Protein AF-0000000079761278 (afdb_homodimer)

Radius of gyration: 30.9 Å; Cα contacts (8 Å, |Δi|>4): 899; chains: 2; bounding box: 42×95×67 Å

Secondary structure (DSSP, 8-state):
-----------SSEEEEEEEESS---EEEE--SSEEEEEEEES-EEEEETTEEEE--TT-EEEE-TT--EEEEE-TTS-EEEEEEEE-HHHHHHTB-SS-BTTHHHHHHHHHT-SEEE-TTGGG-HHHHHHHHHHHHTT--STTHHHHHHHHHHHHHHHHHHHHHTT-SEEPPPS-S-HHHHHHHHHHHHTTTS---HHHHHHHHT--HHHHHHHHHHHHSS-HHHHHHHHHHHHHHHHHHTT--HHHHHHHTT-S-HHHHHHHHHHHHSS-TTTTTT--/-----------SSEEEEEEEESS---EEEE--SSEEEEEEEES-EEEEETTEEEE--TT-EEEE-TT--EEEEE-TTS-EEEEEEEE-HHHHHHTB-SS-BTTHHHHHHHHHT-SEEE-TTGGG-HHHHHHHHHHHHTT--STTHHHHHHHHHHHHHHHHHHHHHTT-SEEPPPS-S-HHHHHHHHHHHHTTTS---HHHHHHHHT--HHHHHHHHHHHHSS-HHHHHHHHHHHHHHHHHHTT--HHHHHHHTT-S-HHHHHHHHHHHHSS-GGGTTT--

Solvent-accessible surface area (backbone atoms only — not comparable to full-atom values): 30146 Å² total; per-residue (Å²): 131,91,67,66,55,75,53,84,87,73,94,50,53,59,50,80,45,81,48,76,36,60,74,62,75,74,44,66,62,26,33,31,87,34,31,35,41,36,38,33,56,42,52,49,40,40,43,32,46,72,49,36,38,40,79,58,53,71,60,25,34,36,54,42,52,50,62,44,44,31,32,46,46,59,46,54,90,37,53,38,29,36,36,41,34,43,36,29,65,64,44,48,53,71,45,47,55,96,80,35,51,68,54,45,51,61,53,49,24,58,75,68,69,23,48,36,37,36,62,64,65,48,90,80,34,68,60,47,52,40,51,51,52,46,60,53,38,76,75,46,83,54,75,44,30,71,59,49,45,52,43,40,47,52,53,37,44,47,46,49,37,44,34,51,74,68,62,58,48,42,65,52,79,57,82,60,40,58,64,67,52,42,51,48,52,50,50,47,70,77,38,45,45,46,88,72,45,66,66,54,50,20,61,74,67,72,44,56,56,67,58,48,47,52,50,38,23,72,63,59,70,37,50,63,68,57,49,51,50,50,53,22,47,52,50,24,49,55,37,32,71,72,66,41,53,54,71,58,25,40,47,58,25,41,47,90,44,66,67,61,44,44,52,52,38,21,72,71,68,73,43,45,64,80,53,54,57,74,73,102,130,90,66,67,53,76,54,86,88,72,94,50,52,58,50,80,45,81,48,76,36,61,72,62,77,75,45,66,62,26,34,28,88,35,32,35,41,36,38,33,58,43,53,48,41,38,42,32,46,73,50,35,38,39,79,58,53,69,59,27,35,35,53,41,53,51,63,45,44,30,33,45,47,60,46,54,91,37,54,39,29,35,37,40,33,42,35,29,65,64,43,48,52,72,45,47,54,96,80,33,51,69,52,44,49,60,52,49,24,59,74,68,71,23,49,37,38,37,62,63,65,48,90,77,33,68,58,47,51,40,50,52,51,47,60,53,38,76,76,46,80,55,75,43,32,70,59,48,44,52,44,40,48,52,53,38,45,46,46,49,36,44,33,51,74,67,61,60,47,42,66,52,81,57,83,56,41,56,64,66,53,42,49,50,51,51,51,48,71,76,38,46,47,46,89,73,45,65,66,53,50,21,62,74,69,73,44,56,56,66,58,48,48,50,51,39,23,72,62,59,71,36,51,62,67,56,50,53,51,50,53,22,48,52,51,24,50,54,37,34,72,71,67,40,53,55,70,58,25,40,46,58,26,40,48,91,47,67,68,61,43,45,51,52,38,23,71,73,68,74,43,45,65,79,53,55,58,73,74,100

Nearest PDB structures (foldseek):
  5uqp-assembly1_B  TM=7.822E-01  e=4.326E-05  Rhodococcus jostii RHA1
  8awp-assembly1_B  TM=8.443E-01  e=2.726E-04  Thermotoga maritima
  4e2g-assembly2_D  TM=8.591E-01  e=3.635E-04  Sphaerobacter thermophilus DSM 20745
  8hjx-assembly1_B  TM=8.667E-01  e=5.437E-04  Thermotoga maritima MSB8
  8awo-assembly1_B  TM=7.716E-01  e=4.575E-04  Thermotoga maritima

pLDDT: mean 87.22, std 13.0, range [25.47, 98.06]

InterPro domains:
  IPR003313 AraC-type arabinose-binding/dimerisation domain [PF02311] (23-119)
  IPR009057 Homedomain-like superfamily [SSF46689] (181-228)
  IPR009057 Homedomain-like superfamily [SSF46689] (232-276)
  IPR014710 RmlC-like jelly roll fold [G3DSA:2.60.120.10] (2-116)
  IPR018060 AraC-like, DNA binding HTH domain [PF12833] (201-277)
  IPR018060 AraC-like, DNA binding HTH domain [PS01124] (182-279)
  IPR018060 AraC-like, DNA binding HTH domain [SM00342] (195-277)
  IPR037923 Transcription regulator HTH-like [SSF51215] (27-162)
  IPR050204 AraC/XylS family transcriptional regulators [PTHR46796] (21-277)

Foldseek 3Di:
DPDQDADDDDPDQKDKDKDKDLDDDWDPKHFYQWKKKKFWADFFKWKAWLQFIDTDDHRKIFIDHGPIIITMDGDNVDMTIIMMMTGHPVNQVVQDDPVDGLCVLVVLCVVVVFRIKDAPPLVPDPLNVLVVVLVVLVVDPDDCSVVVNVVSVVVSSVSSVVCSVVVRIDRDDGPPGDPLLSVLSVVLLVAQLHDDDLVVSCVVSVHDSVVNQVNNCVSRVDGPVVSSLSSLLSQLLVCLCVPDDSVVSCNSRHHDDVVVSQVVNCVNPVDGSVCSNVVD/DPDQDADDDDPDQKDKDKDKDLDDDWDPKHFYQWKKKKFWADFFKWKAWLQFIDTDDHRKIFIDHGPIIITMDGDNVDMTIIMMMTGHPVNQVVQDDPVDGLCVLVVLCVVVVFRIKDAPPLVPDPLNVLVVVLVVLVVDPDDCSVVVNVVSVVVNSVSSVVCSVVVRIDRDDGPPGDPLLSVLSVVLLVAQLDDPDLVVSCVVSVHDSVVNQVVNCVSRVDGPVVSSLSSLLSQLLVCLCVPDDSVVSCNSRHHDDVVVSQVVNCVNPVDGSVCSNVVD

Organism: Clostridium scindens (strain ATCC 35704 / DSM 5676 / VPI 13733 / 19) (NCBI:txid411468)

Sequence (560 aa):
MEQYVKKGYLNSEFRLFHLTDQETREVEYHYHDFDKITIFIKGNVNYMVEGKSYELIPYDIVLVKHNDIHRLIVDNSTVYERIIVYISPNFINAYQTDSYDLSYCFQKAEEEHSNVLRIPSLERSSLFRFITQLEKSFSDDGYAAGLYRQVLFLEFMIHLNRAARKNRLEFIDTDNCNVKVLDILRYINENLGRDLSIDHLADTFYISKYYMMRLFKQETGYTMGRYISQKRLLLAKDLILSGVPSTQACFDCGFKDYSTFSRSYKALFGESPRETLTFSMEQYVKKGYLNSEFRLFHLTDQETREVEYHYHDFDKITIFIKGNVNYMVEGKSYELIPYDIVLVKHNDIHRLIVDNSTVYERIIVYISPNFINAYQTDSYDLSYCFQKAEEEHSNVLRIPSLERSSLFRFITQLEKSFSDDGYAAGLYRQVLFLEFMIHLNRAARKNRLEFIDTDNCNVKVLDILRYINENLGRDLSIDHLADTFYISKYYMMRLFKQETGYTMGRYISQKRLLLAKDLILSGVPSTQACFDCGFKDYSTFSRSYKALFGESPRETLTFS

Structure (mmCIF, N/CA/C/O backbone):
data_AF-0000000079761278-model_v1
#
loop_
_entity.id
_entity.type
_entity.pdbx_description
1 polymer 'HTH-type transcriptional activator RhaS'
#
loop_
_atom_site.group_PDB
_atom_site.id
_atom_site.type_symbol
_atom_site.label_atom_id
_atom_site.label_alt_id
_atom_site.label_comp_id
_atom_site.label_asym_id
_atom_site.label_entity_id
_atom_site.label_seq_id
_atom_site.pdbx_PDB_ins_code
_atom_site.Cartn_x
_atom_site.Cartn_y
_atom_site.Cartn_z
_atom_site.occupancy
_atom_site.B_iso_or_equiv
_atom_site.auth_seq_id
_atom_site.auth_comp_id
_atom_site.auth_asym_id
_atom_site.auth_atom_id
_atom_site.pdbx_PDB_model_num
ATOM 1 N N . MET A 1 1 ? 13.344 41.969 2.449 1 25.47 1 MET A N 1
ATOM 2 C CA . MET A 1 1 ? 11.945 41.562 2.504 1 25.47 1 MET A CA 1
ATOM 3 C C . MET A 1 1 ? 11.836 40.031 2.658 1 25.47 1 MET A C 1
ATOM 5 O O . MET A 1 1 ? 12.312 39.281 1.806 1 25.47 1 MET A O 1
ATOM 9 N N . GLU A 1 2 ? 11.891 39.469 3.824 1 30.14 2 GLU A N 1
ATOM 10 C CA . GLU A 1 2 ? 12.219 38.094 4.203 1 30.14 2 GLU A CA 1
ATOM 11 C C . GLU A 1 2 ? 11.18 37.125 3.668 1 30.14 2 GLU A C 1
ATOM 13 O O . GLU A 1 2 ? 10 37.188 4.02 1 30.14 2 GLU A O 1
ATOM 18 N N . GLN A 1 3 ? 11.211 36.75 2.418 1 34.56 3 GLN A N 1
ATOM 19 C CA . GLN A 1 3 ? 10.336 35.906 1.61 1 34.56 3 GLN A CA 1
ATOM 20 C C . GLN A 1 3 ? 10.227 34.5 2.201 1 34.56 3 GLN A C 1
ATOM 22 O O . GLN A 1 3 ? 11.219 33.938 2.666 1 34.56 3 GLN A O 1
ATOM 27 N N . TYR A 1 4 ? 9.117 34.25 2.615 1 39.19 4 TYR A N 1
ATOM 28 C CA . TYR A 1 4 ? 8.859 32.875 3.09 1 39.19 4 TYR A CA 1
ATOM 29 C C . TYR A 1 4 ? 9.25 31.859 2.035 1 39.19 4 TYR A C 1
ATOM 31 O O . TYR A 1 4 ? 8.93 32.031 0.854 1 39.19 4 TYR A O 1
ATOM 39 N N . VAL A 1 5 ? 10.359 31.25 2.311 1 42.09 5 VAL A N 1
ATOM 40 C CA . VAL A 1 5 ? 10.922 30.344 1.324 1 42.09 5 VAL A CA 1
ATOM 41 C C . VAL A 1 5 ? 10.18 29.016 1.372 1 42.09 5 VAL A C 1
ATOM 43 O O . VAL A 1 5 ? 10.023 28.422 2.443 1 42.09 5 VAL A O 1
ATOM 46 N N . LYS A 1 6 ? 9.219 28.719 0.413 1 42.84 6 LYS A N 1
ATOM 47 C CA . LYS A 1 6 ? 8.711 27.359 0.213 1 42.84 6 LYS A CA 1
ATOM 48 C C . LYS A 1 6 ? 9.836 26.328 0.295 1 42.84 6 LYS A C 1
ATOM 50 O O . LYS A 1 6 ? 10.883 26.484 -0.344 1 42.84 6 LYS A O 1
ATOM 55 N N . LYS A 1 7 ? 9.695 25.516 1.428 1 45.53 7 LYS A N 1
ATOM 56 C CA . LYS A 1 7 ? 10.68 24.438 1.532 1 45.53 7 LYS A CA 1
ATOM 57 C C . LYS A 1 7 ? 10.031 23.078 1.323 1 45.53 7 LYS A C 1
ATOM 59 O O . LYS A 1 7 ? 8.805 22.953 1.405 1 45.53 7 LYS A O 1
ATOM 64 N N . GLY A 1 8 ? 10.68 22.062 0.709 1 42.91 8 GLY A N 1
ATOM 65 C CA . GLY A 1 8 ? 10.273 20.656 0.688 1 42.91 8 GLY A CA 1
ATOM 66 C C . GLY A 1 8 ? 9.633 20.25 -0.624 1 42.91 8 GLY A C 1
ATOM 67 O O . GLY A 1 8 ? 8.469 20.547 -0.878 1 42.91 8 GLY A O 1
ATOM 68 N N . TYR A 1 9 ? 10.453 20.016 -1.655 1 38.31 9 TYR A N 1
ATOM 69 C CA . TYR A 1 9 ? 9.961 19.562 -2.953 1 38.31 9 TYR A CA 1
ATOM 70 C C . TYR A 1 9 ? 9.641 18.078 -2.938 1 38.31 9 TYR A C 1
ATOM 72 O O . TYR A 1 9 ? 10.375 17.281 -2.344 1 38.31 9 TYR A O 1
ATOM 80 N N . LEU A 1 10 ? 8.336 17.703 -3.201 1 42.38 10 LEU A N 1
ATOM 81 C CA . LEU A 1 10 ? 7.918 16.312 -3.264 1 42.38 10 LEU A CA 1
ATOM 82 C C . LEU A 1 10 ? 7.68 15.883 -4.707 1 42.38 10 LEU A C 1
ATOM 84 O O . LEU A 1 10 ? 6.793 16.406 -5.379 1 42.38 10 LEU A O 1
ATOM 88 N N . ASN A 1 11 ? 8.609 15.203 -5.293 1 38.44 11 ASN A N 1
ATOM 89 C CA . ASN A 1 11 ? 8.5 14.711 -6.66 1 38.44 11 ASN A CA 1
ATOM 90 C C . ASN A 1 11 ? 7.805 13.352 -6.711 1 38.44 11 ASN A C 1
ATOM 92 O O . ASN A 1 11 ? 7.629 12.781 -7.789 1 38.44 11 ASN A O 1
ATOM 96 N N . SER A 1 12 ? 7.488 12.828 -5.512 1 55.69 12 SER A N 1
ATOM 97 C CA . SER A 1 12 ? 6.785 11.555 -5.395 1 55.69 12 SER A CA 1
ATOM 98 C C . SER A 1 12 ? 5.504 11.703 -4.578 1 55.69 12 SER A C 1
ATOM 100 O O . SER A 1 12 ? 5.172 12.805 -4.129 1 55.69 12 SER A O 1
ATOM 102 N N . GLU A 1 13 ? 4.715 10.797 -4.543 1 66.56 13 GLU A N 1
ATOM 103 C CA . GLU A 1 13 ? 3.465 10.875 -3.791 1 66.56 13 GLU A CA 1
ATOM 104 C C . GLU A 1 13 ? 3.732 11.023 -2.297 1 66.56 13 GLU A C 1
ATOM 106 O O . GLU A 1 13 ? 2.951 11.656 -1.58 1 66.56 13 GLU A O 1
ATOM 111 N N . PHE A 1 14 ? 4.84 10.445 -1.851 1 73.75 14 PHE A N 1
ATOM 112 C CA . PHE A 1 14 ? 5.223 10.672 -0.463 1 73.75 14 PHE A CA 1
ATOM 113 C C . PHE A 1 14 ? 6.715 10.422 -0.267 1 73.75 14 PHE A C 1
ATOM 115 O O . PHE A 1 14 ? 7.34 9.711 -1.056 1 73.75 14 PHE A O 1
ATOM 122 N N . ARG A 1 15 ? 7.316 11.211 0.63 1 83 15 ARG A N 1
ATOM 123 C CA . ARG A 1 15 ? 8.703 11.016 1.025 1 83 15 ARG A CA 1
ATOM 124 C C . ARG A 1 15 ? 8.828 10.82 2.533 1 83 15 ARG A C 1
ATOM 126 O O . ARG A 1 15 ? 8.133 11.484 3.309 1 83 15 ARG A O 1
ATOM 133 N N . LEU A 1 16 ? 9.594 9.844 2.883 1 88.44 16 LEU A N 1
ATOM 134 C CA . LEU A 1 16 ? 9.812 9.492 4.281 1 88.44 16 LEU A CA 1
ATOM 135 C C . LEU A 1 16 ? 11.281 9.648 4.656 1 88.44 16 LEU A C 1
ATOM 137 O O . LEU A 1 16 ? 12.164 9.188 3.926 1 88.44 16 LEU A O 1
ATOM 141 N N . PHE A 1 17 ? 11.5 10.328 5.824 1 90.5 17 PHE A N 1
ATOM 142 C CA . PHE A 1 17 ? 12.867 10.555 6.281 1 90.5 17 PHE A CA 1
ATOM 143 C C . PHE A 1 17 ? 13 10.227 7.762 1 90.5 17 PHE A C 1
ATOM 145 O O . PHE A 1 17 ? 12.07 10.438 8.539 1 90.5 17 PHE A O 1
ATOM 152 N N . HIS A 1 18 ? 14.062 9.617 8.086 1 94.31 18 HIS A N 1
ATOM 153 C CA . HIS A 1 18 ? 14.531 9.562 9.461 1 94.31 18 HIS A CA 1
ATOM 154 C C . HIS A 1 18 ? 15.797 10.398 9.648 1 94.31 18 HIS A C 1
ATOM 156 O O . HIS A 1 18 ? 16.859 10.062 9.109 1 94.31 18 HIS A O 1
ATOM 162 N N . LEU A 1 19 ? 15.727 11.516 10.414 1 93.19 19 LEU A N 1
ATOM 163 C CA . LEU A 1 19 ? 16.797 12.492 10.5 1 93.19 19 LEU A CA 1
ATOM 164 C C . LEU A 1 19 ? 17.328 12.602 11.93 1 93.19 19 LEU A C 1
ATOM 166 O O . LEU A 1 19 ? 16.547 12.539 12.883 1 93.19 19 LEU A O 1
ATOM 170 N N . THR A 1 20 ? 18.547 12.664 12.023 1 93.12 20 THR A N 1
ATOM 171 C CA . THR A 1 20 ? 19.25 12.961 13.266 1 93.12 20 THR A CA 1
ATOM 172 C C . THR A 1 20 ? 20.203 14.133 13.086 1 93.12 20 THR A C 1
ATOM 174 O O . THR A 1 20 ? 21.156 14.055 12.305 1 93.12 20 THR A O 1
ATOM 177 N N . ASP A 1 21 ? 19.922 15.242 13.805 1 90.56 21 ASP A N 1
ATOM 178 C CA . ASP A 1 21 ? 20.734 16.438 13.633 1 90.56 21 ASP A CA 1
ATOM 179 C C . ASP A 1 21 ? 21.375 16.875 14.953 1 90.56 21 ASP A C 1
ATOM 181 O O . ASP A 1 21 ? 20.688 17 15.969 1 90.56 21 ASP A O 1
ATOM 185 N N . GLN A 1 22 ? 22.625 17.016 14.891 1 85 22 GLN A N 1
ATOM 186 C CA . GLN A 1 22 ? 23.312 17.531 16.062 1 85 22 GLN A CA 1
ATOM 187 C C . GLN A 1 22 ? 23.188 19.062 16.156 1 85 22 GLN A C 1
ATOM 189 O O . GLN A 1 22 ? 23.094 19.609 17.266 1 85 22 GLN A O 1
ATOM 194 N N . GLU A 1 23 ? 23.234 19.688 15.047 1 82.38 23 GLU A N 1
ATOM 195 C CA . GLU A 1 23 ? 23.062 21.125 14.984 1 82.38 23 GLU A CA 1
ATOM 196 C C . GLU A 1 23 ? 21.969 21.516 13.992 1 82.38 23 GLU A C 1
ATOM 198 O O . GLU A 1 23 ? 22.094 21.25 12.797 1 82.38 23 GLU A O 1
ATOM 203 N N . THR A 1 24 ? 20.938 21.891 14.555 1 77.12 24 THR A N 1
ATOM 204 C CA . THR A 1 24 ? 19.844 22.359 13.719 1 77.12 24 THR A CA 1
ATOM 205 C C . THR A 1 24 ? 19.781 23.891 13.703 1 77.12 24 THR A C 1
ATOM 207 O O . THR A 1 24 ? 19.75 24.516 14.766 1 77.12 24 THR A O 1
ATOM 210 N N . ARG A 1 25 ? 20.062 24.359 12.508 1 71.19 25 ARG A N 1
ATOM 211 C CA . ARG A 1 25 ? 19.875 25.812 12.391 1 71.19 25 ARG A CA 1
ATOM 212 C C . ARG A 1 25 ? 18.422 26.188 12.594 1 71.19 25 ARG A C 1
ATOM 214 O O . ARG A 1 25 ? 17.516 25.422 12.242 1 71.19 25 ARG A O 1
ATOM 221 N N . GLU A 1 26 ? 18.172 27.172 13.273 1 66.06 26 GLU A N 1
ATOM 222 C CA . GLU A 1 26 ? 16.812 27.672 13.445 1 66.06 26 GLU A CA 1
ATOM 223 C C . GLU A 1 26 ? 16.109 27.797 12.102 1 66.06 26 GLU A C 1
ATOM 225 O O . GLU A 1 26 ? 16.656 28.344 11.141 1 66.06 26 GLU A O 1
ATOM 230 N N . VAL A 1 27 ? 14.992 27.062 12.031 1 69.69 27 VAL A N 1
ATOM 231 C CA . VAL A 1 27 ? 14.203 27.141 10.812 1 69.69 27 VAL A CA 1
ATOM 232 C C . VAL A 1 27 ? 13.18 28.281 10.922 1 69.69 27 VAL A C 1
ATOM 234 O O . VAL A 1 27 ? 12.305 28.25 11.797 1 69.69 27 VAL A O 1
ATOM 237 N N . GLU A 1 28 ? 13.375 29.312 10.141 1 73.75 28 GLU A N 1
ATOM 238 C CA . GLU A 1 28 ? 12.453 30.438 10.133 1 73.75 28 GLU A CA 1
ATOM 239 C C . GLU A 1 28 ? 11.055 30.016 9.68 1 73.75 28 GLU A C 1
ATOM 241 O O . GLU A 1 28 ? 10.891 28.922 9.133 1 73.75 28 GLU A O 1
ATOM 246 N N . TYR A 1 29 ? 10.125 30.812 10.016 1 77.06 29 TYR A N 1
ATOM 247 C CA . TYR A 1 29 ? 8.75 30.547 9.602 1 77.06 29 TYR A CA 1
ATOM 248 C C . TYR A 1 29 ? 8.68 30.25 8.109 1 77.06 29 TYR A C 1
ATOM 250 O O . TYR A 1 29 ? 9.305 30.938 7.297 1 77.06 29 TYR A O 1
ATOM 258 N N . HIS A 1 30 ? 8.07 29.172 7.848 1 77.06 30 HIS A N 1
ATOM 259 C CA . HIS A 1 30 ? 7.898 28.781 6.453 1 77.06 30 HIS A CA 1
ATOM 260 C C . HIS A 1 30 ? 6.625 27.969 6.258 1 77.06 30 HIS A C 1
ATOM 262 O O . HIS A 1 30 ? 5.941 27.625 7.23 1 77.06 30 HIS A O 1
ATOM 268 N N . TYR A 1 31 ? 6.223 27.828 5.027 1 76.69 31 TYR A N 1
ATOM 269 C CA . TYR A 1 31 ? 5.086 26.984 4.676 1 76.69 31 TYR A CA 1
ATOM 270 C C . TYR A 1 31 ? 5.406 26.125 3.469 1 76.69 31 TYR A C 1
ATOM 272 O O . TYR A 1 31 ? 6.438 26.312 2.814 1 76.69 31 TYR A O 1
ATOM 280 N N . HIS A 1 32 ? 4.656 25.047 3.326 1 77.25 32 HIS A N 1
ATOM 281 C CA . HIS A 1 32 ? 4.754 24.203 2.146 1 77.25 32 HIS A CA 1
ATOM 282 C C . HIS A 1 32 ? 3.371 23.828 1.621 1 77.25 32 HIS A C 1
ATOM 284 O O . HIS A 1 32 ? 2.369 24.016 2.314 1 77.25 32 HIS A O 1
ATOM 290 N N . ASP A 1 33 ? 3.352 23.281 0.339 1 73.62 33 ASP A N 1
ATOM 291 C CA . ASP A 1 33 ? 2.086 23 -0.332 1 73.62 33 ASP A CA 1
ATOM 292 C C . ASP A 1 33 ? 1.681 21.531 -0.154 1 73.62 33 ASP A C 1
ATOM 294 O O . ASP A 1 33 ? 0.797 21.047 -0.856 1 73.62 33 ASP A O 1
ATOM 298 N N . PHE A 1 34 ? 2.35 20.906 0.7 1 81.19 34 PHE A N 1
ATOM 299 C CA . PHE A 1 34 ? 2.02 19.516 1.026 1 81.19 34 PHE A CA 1
ATOM 300 C C . PHE A 1 34 ? 1.768 19.359 2.521 1 81.19 34 PHE A C 1
ATOM 302 O O . PHE A 1 34 ? 2.158 20.219 3.316 1 81.19 34 PHE A O 1
ATOM 309 N N . ASP A 1 35 ? 1.097 18.359 2.834 1 88.38 35 ASP A N 1
ATOM 310 C CA . ASP A 1 35 ? 0.94 18.031 4.246 1 88.38 35 ASP A CA 1
ATOM 311 C C . ASP A 1 35 ? 2.197 17.359 4.801 1 88.38 35 ASP A C 1
ATOM 313 O O . ASP A 1 35 ? 2.939 16.719 4.059 1 88.38 35 ASP A O 1
ATOM 317 N N . LYS A 1 36 ? 2.398 17.609 6.016 1 93.31 36 LYS A N 1
ATOM 318 C CA . LYS A 1 36 ? 3.602 17.078 6.652 1 93.31 36 LYS A CA 1
ATOM 319 C C . LYS A 1 36 ? 3.277 16.453 8.008 1 93.31 36 LYS A C 1
ATOM 321 O O . LYS A 1 36 ? 2.494 17.016 8.781 1 93.31 36 LYS A O 1
ATOM 326 N N . ILE A 1 37 ? 3.777 15.281 8.258 1 96.31 37 ILE A N 1
ATOM 327 C CA . ILE A 1 37 ? 3.693 14.641 9.562 1 96.31 37 ILE A CA 1
ATOM 328 C C . ILE A 1 37 ? 5.094 14.484 10.148 1 96.31 37 ILE A C 1
ATOM 330 O O . ILE A 1 37 ? 6.008 14 9.477 1 96.31 37 ILE A O 1
ATOM 334 N N . THR A 1 38 ? 5.289 14.961 11.352 1 97.06 38 THR A N 1
ATOM 335 C CA . THR A 1 38 ? 6.543 14.766 12.078 1 97.06 38 THR A CA 1
ATOM 336 C C . THR A 1 38 ? 6.324 13.906 13.32 1 97.06 38 THR A C 1
ATOM 338 O O . THR A 1 38 ? 5.484 14.227 14.164 1 97.06 38 THR A O 1
ATOM 341 N N . ILE A 1 39 ? 6.969 12.812 13.383 1 97.88 39 ILE A N 1
ATOM 342 C CA . ILE A 1 39 ? 7.016 12 14.602 1 97.88 39 ILE A CA 1
ATOM 343 C C . ILE A 1 39 ? 8.281 12.328 15.391 1 97.88 39 ILE A C 1
ATOM 345 O O . ILE A 1 39 ? 9.391 12.008 14.953 1 97.88 39 ILE A O 1
ATOM 349 N N . PHE A 1 40 ? 8.07 12.906 16.516 1 97.81 40 PHE A N 1
ATOM 350 C CA . PHE A 1 40 ? 9.18 13.359 17.344 1 97.81 40 PHE A CA 1
ATOM 351 C C . PHE A 1 40 ? 9.766 12.211 18.141 1 97.81 40 PHE A C 1
ATOM 353 O O . PHE A 1 40 ? 9.039 11.492 18.828 1 97.81 40 PHE A O 1
ATOM 360 N N . ILE A 1 41 ? 11.07 11.992 18.078 1 96.88 41 ILE A N 1
ATOM 361 C CA . ILE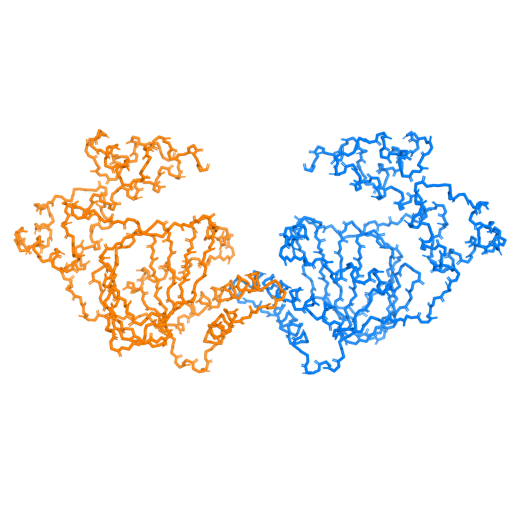 A 1 41 ? 11.695 10.844 18.719 1 96.88 41 ILE A CA 1
ATOM 362 C C . ILE A 1 41 ? 12.531 11.297 19.922 1 96.88 41 ILE A C 1
ATOM 364 O O . ILE A 1 41 ? 12.398 10.75 21.016 1 96.88 41 ILE A O 1
ATOM 368 N N . LYS A 1 42 ? 13.383 12.297 19.656 1 96.38 42 LYS A N 1
ATOM 369 C CA . LYS A 1 42 ? 14.297 12.758 20.688 1 96.38 42 LYS A CA 1
ATOM 370 C C . LYS A 1 42 ? 14.688 14.219 20.469 1 96.38 42 LYS A C 1
ATOM 372 O O . LYS A 1 42 ? 14.773 14.672 19.328 1 96.38 42 LYS A O 1
ATOM 377 N N . GLY A 1 43 ? 14.969 14.914 21.625 1 95.69 43 GLY A N 1
ATOM 378 C CA . GLY A 1 43 ? 15.445 16.281 21.562 1 95.69 43 GLY A CA 1
ATOM 379 C C . GLY A 1 43 ? 14.641 17.234 22.422 1 95.69 43 GLY A C 1
ATOM 380 O O . GLY A 1 43 ? 13.797 16.812 23.219 1 95.69 43 GLY A O 1
ATOM 381 N N . ASN A 1 44 ? 15.07 18.5 22.391 1 95 44 ASN A N 1
ATOM 382 C CA . ASN A 1 44 ? 14.344 19.609 23 1 95 44 ASN A CA 1
ATOM 383 C C . ASN A 1 44 ? 13.867 20.609 21.938 1 95 44 ASN A C 1
ATOM 385 O O . ASN A 1 44 ? 14.641 21.453 21.484 1 95 44 ASN A O 1
ATOM 389 N N . VAL A 1 45 ? 12.586 20.484 21.641 1 94.19 45 VAL A N 1
ATOM 390 C CA . VAL A 1 45 ? 12.078 21.234 20.5 1 94.19 45 VAL A CA 1
ATOM 391 C C . VAL A 1 45 ? 10.781 21.953 20.875 1 94.19 45 VAL A C 1
ATOM 393 O O . VAL A 1 45 ? 9.906 21.359 21.516 1 94.19 45 VAL A O 1
ATOM 396 N N . ASN A 1 46 ? 10.758 23.203 20.562 1 92.56 46 ASN A N 1
ATOM 397 C CA . ASN A 1 46 ? 9.516 23.969 20.562 1 92.56 46 ASN A CA 1
ATOM 398 C C . ASN A 1 46 ? 8.984 24.172 19.141 1 92.56 46 ASN A C 1
ATOM 400 O O . ASN A 1 46 ? 9.672 24.734 18.297 1 92.56 46 ASN A O 1
ATOM 404 N N . TYR A 1 47 ? 7.812 23.656 18.891 1 92.56 47 TYR A N 1
ATOM 405 C CA . TYR A 1 47 ? 7.211 23.703 17.562 1 92.56 47 TYR A CA 1
ATOM 406 C C . TYR A 1 47 ? 6.105 24.75 17.5 1 92.56 47 TYR A C 1
ATOM 408 O O . TYR A 1 47 ? 5.137 24.672 18.266 1 92.56 47 TYR A O 1
ATOM 416 N N . MET A 1 48 ? 6.277 25.688 16.625 1 88.88 48 MET A N 1
ATOM 417 C CA . MET A 1 48 ? 5.285 26.75 16.484 1 88.88 48 MET A CA 1
ATOM 418 C C . MET A 1 48 ? 4.516 26.625 15.18 1 88.88 48 MET A C 1
ATOM 420 O O . MET A 1 48 ? 5.109 26.578 14.102 1 88.88 48 MET A O 1
ATOM 424 N N . VAL A 1 49 ? 3.234 26.5 15.305 1 89.75 49 VAL A N 1
ATOM 425 C CA . VAL A 1 49 ? 2.377 26.375 14.133 1 89.75 49 VAL A CA 1
ATOM 426 C C . VAL A 1 49 ? 1.173 27.312 14.266 1 89.75 49 VAL A C 1
ATOM 428 O O . VAL A 1 49 ? 0.386 27.188 15.203 1 89.75 49 VAL A O 1
ATOM 431 N N . GLU A 1 50 ? 1.03 28.188 13.352 1 83.69 50 GLU A N 1
ATOM 432 C CA . GLU A 1 50 ? -0.123 29.078 13.266 1 83.69 50 GLU A CA 1
ATOM 433 C C . GLU A 1 50 ? -0.399 29.75 14.602 1 83.69 50 GLU A C 1
ATOM 435 O O . GLU A 1 50 ? -1.521 29.688 15.117 1 83.69 50 GLU A O 1
ATOM 440 N N . GLY A 1 51 ? 0.649 30.25 15.211 1 81.44 51 GLY A N 1
ATOM 441 C CA . GLY A 1 51 ? 0.513 31.078 16.391 1 81.44 51 GLY A CA 1
ATOM 442 C C . GLY A 1 51 ? 0.547 30.281 17.688 1 81.44 51 GLY A C 1
ATOM 443 O O . GLY A 1 51 ? 0.618 30.859 18.781 1 81.44 51 GLY A O 1
ATOM 444 N N . LYS A 1 52 ? 0.526 28.969 17.578 1 88.31 52 LYS A N 1
ATOM 445 C CA . LYS A 1 52 ? 0.595 28.109 18.766 1 88.31 52 LYS A CA 1
ATOM 446 C C . LYS A 1 52 ? 1.99 27.531 18.938 1 88.31 52 LYS A C 1
ATOM 448 O O . LYS A 1 52 ? 2.656 27.188 17.953 1 88.31 52 LYS A O 1
ATOM 453 N N . SER A 1 53 ? 2.375 27.453 20.172 1 89.5 53 SER A N 1
ATOM 454 C CA . SER A 1 53 ? 3.693 26.906 20.484 1 89.5 53 SER A CA 1
ATOM 455 C C . SER A 1 53 ? 3.586 25.625 21.312 1 89.5 53 SER A C 1
ATOM 457 O O . SER A 1 53 ? 2.922 25.609 22.344 1 89.5 53 SER A O 1
ATOM 459 N N . TYR A 1 54 ? 4.242 24.562 20.906 1 93.38 54 TYR A N 1
ATOM 460 C CA . TYR A 1 54 ? 4.18 23.266 21.562 1 93.38 54 TYR A CA 1
ATOM 461 C C . TYR A 1 54 ? 5.562 22.812 22.016 1 93.38 54 TYR A C 1
ATOM 463 O O . TYR A 1 54 ? 6.496 22.75 21.219 1 93.38 54 TYR A O 1
ATOM 471 N N . GLU A 1 55 ? 5.664 22.594 23.297 1 94 55 GLU A N 1
ATOM 472 C CA . GLU A 1 55 ? 6.84 21.859 23.75 1 94 55 GLU A CA 1
ATOM 473 C C . GLU A 1 55 ? 6.684 20.359 23.516 1 94 55 GLU A C 1
ATOM 475 O O . GLU A 1 55 ? 5.887 19.703 24.203 1 94 55 GLU A O 1
ATOM 480 N N . LEU A 1 56 ? 7.488 19.812 22.688 1 95.56 56 LEU A N 1
ATOM 481 C CA . LEU A 1 56 ? 7.301 18.422 22.281 1 95.56 56 LEU A CA 1
ATOM 482 C C . LEU A 1 56 ? 7.938 17.469 23.281 1 95.56 56 LEU A C 1
ATOM 484 O O . LEU A 1 56 ? 8.953 17.781 23.891 1 95.56 56 LEU A O 1
ATOM 488 N N . ILE A 1 57 ? 7.309 16.344 23.453 1 95.56 57 ILE A N 1
ATOM 489 C CA . ILE A 1 57 ? 7.906 15.211 24.141 1 95.56 57 ILE A CA 1
ATOM 490 C C . ILE A 1 57 ? 8.016 14.016 23.188 1 95.56 57 ILE A C 1
ATOM 492 O O . ILE A 1 57 ? 7.352 13.977 22.156 1 95.56 57 ILE A O 1
ATOM 496 N N . PRO A 1 58 ? 8.859 13.016 23.531 1 96.19 58 PRO A N 1
ATOM 497 C CA . PRO A 1 58 ? 9.102 11.906 22.609 1 96.19 58 PRO A CA 1
ATOM 498 C C . PRO A 1 58 ? 7.816 11.195 22.188 1 96.19 58 PRO A C 1
ATOM 500 O O . PRO A 1 58 ? 6.984 10.859 23.031 1 96.19 58 PRO A O 1
ATOM 503 N N . TYR A 1 59 ? 7.641 11.031 20.828 1 96.69 59 TYR A N 1
ATOM 504 C CA . TYR A 1 59 ? 6.602 10.281 20.125 1 96.69 59 TYR A CA 1
ATOM 505 C C . TYR A 1 59 ? 5.328 11.109 19.984 1 96.69 59 TYR A C 1
ATOM 507 O O . TYR A 1 59 ? 4.27 10.578 19.641 1 96.69 59 TYR A O 1
ATOM 515 N N . ASP A 1 60 ? 5.488 12.438 20.297 1 97 60 ASP A N 1
ATOM 516 C CA . ASP A 1 60 ? 4.453 13.352 19.828 1 97 60 ASP A CA 1
ATOM 517 C C . ASP A 1 60 ? 4.355 13.32 18.297 1 97 60 ASP A C 1
ATOM 519 O O . ASP A 1 60 ? 5.371 13.234 17.609 1 97 60 ASP A O 1
ATOM 523 N N . ILE A 1 61 ? 3.162 13.398 17.797 1 98.06 61 ILE A N 1
ATOM 524 C CA . ILE A 1 61 ? 2.918 13.445 16.359 1 98.06 61 ILE A CA 1
ATOM 525 C C . ILE A 1 61 ? 2.463 14.852 15.961 1 98.06 61 ILE A C 1
ATOM 527 O O . ILE A 1 61 ? 1.428 15.328 16.438 1 98.06 61 ILE A O 1
ATOM 531 N N . VAL A 1 62 ? 3.221 15.547 15.133 1 97.69 62 VAL A N 1
ATOM 532 C CA . VAL A 1 62 ? 2.902 16.906 14.695 1 97.69 62 VAL A CA 1
ATOM 533 C C . VAL A 1 62 ? 2.299 16.875 13.297 1 97.69 62 VAL A C 1
ATOM 535 O O . VAL A 1 62 ? 2.906 16.344 12.359 1 97.69 62 VAL A O 1
ATOM 538 N N . LEU A 1 63 ? 1.166 17.375 13.148 1 97.25 63 LEU A N 1
ATOM 539 C CA . LEU A 1 63 ? 0.476 17.469 11.867 1 97.25 63 LEU A CA 1
ATOM 540 C C . LEU A 1 63 ? 0.506 18.906 11.344 1 97.25 63 LEU A C 1
ATOM 542 O O . LEU A 1 63 ? -0.056 19.812 11.961 1 97.25 63 LEU A O 1
ATOM 546 N N . VAL A 1 64 ? 1.137 19.109 10.219 1 93.5 64 VAL A N 1
ATOM 547 C CA . VAL A 1 64 ? 1.178 20.422 9.578 1 93.5 64 VAL A CA 1
ATOM 548 C C . VAL A 1 64 ? 0.477 20.359 8.219 1 93.5 64 VAL A C 1
ATOM 550 O O . VAL A 1 64 ? 0.928 19.656 7.316 1 93.5 64 VAL A O 1
ATOM 553 N N . LYS A 1 65 ? -0.601 21 8.078 1 88.62 65 LYS A N 1
ATOM 554 C CA . LYS A 1 65 ? -1.344 21.047 6.824 1 88.62 65 LYS A CA 1
ATOM 555 C C . LYS A 1 65 ? -0.651 21.938 5.805 1 88.62 65 LYS A C 1
ATOM 557 O O . LYS A 1 65 ? 0.116 22.828 6.176 1 88.62 65 LYS A O 1
ATOM 562 N N . HIS A 1 66 ? -0.925 21.578 4.598 1 81.81 66 HIS A N 1
ATOM 563 C CA . HIS A 1 66 ? -0.412 22.453 3.547 1 81.81 66 HIS A CA 1
ATOM 564 C C . HIS A 1 66 ? -0.792 23.906 3.807 1 81.81 66 HIS A C 1
ATOM 566 O O . HIS A 1 66 ? -1.905 24.188 4.25 1 81.81 66 HIS A O 1
ATOM 572 N N . ASN A 1 67 ? 0.179 24.734 3.752 1 75.38 67 ASN A N 1
ATOM 573 C CA . ASN A 1 67 ? 0.049 26.188 3.818 1 75.38 67 ASN A CA 1
ATOM 574 C C . ASN A 1 67 ? 0.029 26.672 5.262 1 75.38 67 ASN A C 1
ATOM 576 O O . ASN A 1 67 ? -0.05 27.891 5.508 1 75.38 67 ASN A O 1
ATOM 580 N N . ASP A 1 68 ? 0.086 25.766 6.18 1 83.25 68 ASP A N 1
ATOM 581 C CA . ASP A 1 68 ? 0.257 26.203 7.562 1 83.25 68 ASP A CA 1
ATOM 582 C C . ASP A 1 68 ? 1.642 26.812 7.777 1 83.25 68 ASP A C 1
ATOM 584 O O . ASP A 1 68 ? 2.652 26.219 7.391 1 83.25 68 ASP A O 1
ATOM 588 N N . ILE A 1 69 ? 1.629 27.938 8.312 1 78.5 69 ILE A N 1
ATOM 589 C CA . ILE A 1 69 ? 2.895 28.594 8.648 1 78.5 69 ILE A CA 1
ATOM 590 C C . ILE A 1 69 ? 3.447 28 9.945 1 78.5 69 ILE A C 1
ATOM 592 O O . ILE A 1 69 ? 2.713 27.844 10.922 1 78.5 69 ILE A O 1
ATOM 596 N N . HIS A 1 70 ? 4.754 27.609 9.945 1 86.38 70 HIS A N 1
ATOM 597 C CA . HIS A 1 70 ? 5.305 26.969 11.133 1 86.38 70 HIS A CA 1
ATOM 598 C C . HIS A 1 70 ? 6.809 27.188 11.234 1 86.38 70 HIS A C 1
ATOM 600 O O . HIS A 1 70 ? 7.445 27.609 10.266 1 86.38 70 HIS A O 1
ATOM 606 N N . ARG A 1 71 ? 7.27 27.062 12.391 1 84.75 71 ARG A N 1
ATOM 607 C CA . ARG A 1 71 ? 8.688 27.188 12.703 1 84.75 71 ARG A CA 1
ATOM 608 C C . ARG A 1 71 ? 9.086 26.25 13.844 1 84.75 71 ARG A C 1
ATOM 610 O O . ARG A 1 71 ? 8.227 25.812 14.617 1 84.75 71 ARG A O 1
ATOM 617 N N . LEU A 1 72 ? 10.367 25.938 13.781 1 88.62 72 LEU A N 1
ATOM 618 C CA . LEU A 1 72 ? 10.906 25.094 14.852 1 88.62 72 LEU A CA 1
ATOM 619 C C . LEU A 1 72 ? 12.031 25.812 15.586 1 88.62 72 LEU A C 1
ATOM 621 O O . LEU A 1 72 ? 12.859 26.484 14.961 1 88.62 72 LEU A O 1
ATOM 625 N N . ILE A 1 73 ? 12.031 25.781 16.859 1 88.06 73 ILE A N 1
ATOM 626 C CA . ILE A 1 73 ? 13.148 26.188 17.703 1 88.06 73 ILE A CA 1
ATOM 627 C C . ILE A 1 73 ? 13.758 24.969 18.375 1 88.06 73 ILE A C 1
ATOM 629 O O . ILE A 1 73 ? 13.086 24.281 19.141 1 88.06 73 ILE A O 1
ATOM 633 N N . VAL A 1 74 ? 14.977 24.703 18.094 1 92.06 74 VAL A N 1
ATOM 634 C CA . VAL A 1 74 ? 15.641 23.516 18.594 1 92.06 74 VAL A CA 1
ATOM 635 C C . VAL A 1 74 ? 16.766 23.891 19.562 1 92.06 74 VAL A C 1
ATOM 637 O O . VAL A 1 74 ? 17.562 24.797 19.266 1 92.06 74 VAL A O 1
ATOM 640 N N . ASP A 1 75 ? 16.75 23.359 20.688 1 91.75 75 ASP A N 1
ATOM 641 C CA . ASP A 1 75 ? 17.891 23.438 21.578 1 91.75 75 ASP A CA 1
ATOM 642 C C . ASP A 1 75 ? 18.984 22.469 21.172 1 91.75 75 ASP A C 1
ATOM 644 O O . ASP A 1 75 ? 18.859 21.25 21.375 1 91.75 75 ASP A O 1
ATOM 648 N N . ASN A 1 76 ? 20.094 22.922 20.766 1 90.25 76 ASN A N 1
ATOM 649 C CA . ASN A 1 76 ? 21.141 22.094 20.141 1 90.25 76 ASN A CA 1
ATOM 650 C C . ASN A 1 76 ? 22.016 21.406 21.188 1 90.25 76 ASN A C 1
ATOM 652 O O . ASN A 1 76 ? 22.938 20.688 20.844 1 90.25 76 ASN A O 1
ATOM 656 N N . SER A 1 77 ? 21.688 21.625 22.391 1 91.38 77 SER A N 1
ATOM 657 C CA . SER A 1 77 ? 22.422 20.906 23.438 1 91.38 77 SER A CA 1
ATOM 658 C C . SER A 1 77 ? 22.125 19.406 23.391 1 91.38 77 SER A C 1
ATOM 660 O O . SER A 1 77 ? 22.859 18.609 23.969 1 91.38 77 SER A O 1
ATOM 662 N N . THR A 1 78 ? 21.031 19.047 22.75 1 91.94 78 THR A N 1
ATOM 663 C CA . THR A 1 78 ? 20.672 17.641 22.578 1 91.94 78 THR A CA 1
ATOM 664 C C . THR A 1 78 ? 20.438 17.328 21.109 1 91.94 78 THR A C 1
ATOM 666 O O . THR A 1 78 ? 20.078 18.203 20.328 1 91.94 78 THR A O 1
ATOM 669 N N . VAL A 1 79 ? 20.609 16.094 20.844 1 94.5 79 VAL A N 1
ATOM 670 C CA . VAL A 1 79 ? 20.406 15.625 19.469 1 94.5 79 VAL A CA 1
ATOM 671 C C . VAL A 1 79 ? 18.906 15.672 19.141 1 94.5 79 VAL A C 1
ATOM 673 O O . VAL A 1 79 ? 18.062 15.297 19.953 1 94.5 79 VAL A O 1
ATOM 676 N N . TYR A 1 80 ? 18.594 16.188 17.984 1 95.25 80 TYR A N 1
ATOM 677 C CA . TYR A 1 80 ? 17.219 16.234 17.484 1 95.25 80 TYR A CA 1
ATOM 678 C C . TYR A 1 80 ? 16.953 15.102 16.5 1 95.25 80 TYR A C 1
ATOM 680 O O . TYR A 1 80 ? 17.547 15.062 15.422 1 95.25 80 TYR A O 1
ATOM 688 N N . GLU A 1 81 ? 16.094 14.148 16.906 1 96.19 81 GLU A N 1
ATOM 689 C CA . GLU A 1 81 ? 15.766 12.977 16.094 1 96.19 81 GLU A CA 1
ATOM 690 C C . GLU A 1 81 ? 14.273 12.914 15.781 1 96.19 81 GLU A C 1
ATOM 692 O O . GLU A 1 81 ? 13.445 13.148 16.672 1 96.19 81 GLU A O 1
ATOM 697 N N . ARG A 1 82 ? 13.945 12.719 14.555 1 96.81 82 ARG A N 1
ATOM 698 C CA . ARG A 1 82 ? 12.547 12.695 14.148 1 96.81 82 ARG A CA 1
ATOM 699 C C . ARG A 1 82 ? 12.367 11.891 12.867 1 96.81 82 ARG A C 1
ATOM 701 O O . ARG A 1 82 ? 13.328 11.664 12.133 1 96.81 82 ARG A O 1
ATOM 708 N N . ILE A 1 83 ? 11.203 11.414 12.641 1 96.44 83 ILE A N 1
ATOM 709 C CA . ILE A 1 83 ? 10.742 10.906 11.352 1 96.44 83 ILE A CA 1
ATOM 710 C C . ILE A 1 83 ? 9.828 11.938 10.688 1 96.44 83 ILE A C 1
ATOM 712 O O . ILE A 1 83 ? 8.922 12.477 11.328 1 96.44 83 ILE A O 1
ATOM 716 N N . ILE A 1 84 ? 10.047 12.305 9.469 1 94.88 84 ILE A N 1
ATOM 717 C CA . ILE A 1 84 ? 9.242 13.273 8.727 1 94.88 84 ILE A CA 1
ATOM 718 C C . ILE A 1 84 ? 8.633 12.609 7.496 1 94.88 84 ILE A C 1
ATOM 720 O O . ILE A 1 84 ? 9.305 11.844 6.801 1 94.88 84 ILE A O 1
ATOM 724 N N . VAL A 1 85 ? 7.441 12.93 7.285 1 93.12 85 VAL A N 1
ATOM 725 C CA . VAL A 1 85 ? 6.754 12.445 6.09 1 93.12 85 VAL A CA 1
ATOM 726 C C . VAL A 1 85 ? 6.137 13.625 5.34 1 93.12 85 VAL A C 1
ATOM 728 O O . VAL A 1 85 ? 5.34 14.375 5.898 1 93.12 85 VAL A O 1
ATOM 731 N N . TYR A 1 86 ? 6.504 13.742 4.121 1 89.5 86 TYR A N 1
ATOM 732 C CA . TYR A 1 86 ? 5.844 14.672 3.211 1 89.5 86 TYR A CA 1
ATOM 733 C C . TYR A 1 86 ? 4.758 13.969 2.402 1 89.5 86 TYR A C 1
ATOM 735 O O . TYR A 1 86 ? 5.016 12.938 1.775 1 89.5 86 TYR A O 1
ATOM 743 N N . ILE A 1 87 ? 3.615 14.531 2.43 1 87.69 87 ILE A N 1
ATOM 744 C CA . ILE A 1 87 ? 2.484 13.891 1.769 1 87.69 87 ILE A CA 1
ATOM 745 C C . ILE A 1 87 ? 1.923 14.812 0.692 1 87.69 87 ILE A C 1
ATOM 747 O O . ILE A 1 87 ? 1.425 15.898 0.998 1 87.69 87 ILE A O 1
ATOM 751 N N . SER A 1 88 ? 1.913 14.305 -0.518 1 79.06 88 SER A N 1
ATOM 752 C CA . SER A 1 88 ? 1.349 15.109 -1.597 1 79.06 88 SER A CA 1
ATOM 753 C C . SER A 1 88 ? -0.174 15.148 -1.519 1 79.06 88 SER A C 1
ATOM 755 O O . SER A 1 88 ? -0.797 14.227 -0.991 1 79.06 88 SER A O 1
ATOM 757 N N . PRO A 1 89 ? -0.725 16.188 -2.037 1 75.31 89 PRO A N 1
ATOM 758 C CA . PRO A 1 89 ? -2.188 16.203 -2.107 1 75.31 89 PRO A CA 1
ATOM 759 C C . PRO A 1 89 ? -2.758 15.016 -2.877 1 75.31 89 PRO A C 1
ATOM 761 O O . PRO A 1 89 ? -3.799 14.477 -2.498 1 75.31 89 PRO A O 1
ATOM 764 N N . ASN A 1 90 ? -2.088 14.586 -3.826 1 72.25 90 ASN A N 1
ATOM 765 C CA . ASN A 1 90 ? -2.535 13.445 -4.621 1 72.25 90 ASN A CA 1
ATOM 766 C C . ASN A 1 90 ? -2.551 12.156 -3.801 1 72.25 90 ASN A C 1
ATOM 768 O O . ASN A 1 90 ? -3.455 11.336 -3.945 1 72.25 90 ASN A O 1
ATOM 772 N N . PHE A 1 91 ? -1.604 12.062 -3.025 1 75.25 91 PHE A N 1
ATOM 773 C CA . PHE A 1 91 ? -1.521 10.875 -2.18 1 75.25 91 PHE A CA 1
ATOM 774 C C . PHE A 1 91 ? -2.707 10.805 -1.226 1 75.25 91 PHE A C 1
ATOM 776 O O . PHE A 1 91 ? -3.359 9.766 -1.109 1 75.25 91 PHE A O 1
ATOM 783 N N . ILE A 1 92 ? -2.965 11.898 -0.628 1 76.31 92 ILE A N 1
ATOM 784 C CA . ILE A 1 92 ? -4.051 11.953 0.347 1 76.31 92 ILE A CA 1
ATOM 785 C C . ILE A 1 92 ? -5.383 11.695 -0.351 1 76.31 92 ILE A C 1
ATOM 787 O O . ILE A 1 92 ? -6.254 11.008 0.189 1 76.31 92 ILE A O 1
ATOM 791 N N . ASN A 1 93 ? -5.453 12.227 -1.531 1 77 93 ASN A N 1
ATOM 792 C CA . ASN A 1 93 ? -6.688 12.055 -2.291 1 77 93 ASN A CA 1
ATOM 793 C C . ASN A 1 93 ? -6.895 10.594 -2.701 1 77 93 ASN A C 1
ATOM 795 O O . ASN A 1 93 ? -8.031 10.125 -2.777 1 77 93 ASN A O 1
ATOM 799 N N . ALA A 1 94 ? -5.812 9.953 -2.932 1 78.44 94 ALA A N 1
ATOM 800 C CA . ALA A 1 94 ? -5.871 8.555 -3.342 1 78.44 94 ALA A CA 1
ATOM 801 C C . ALA A 1 94 ? -6.395 7.676 -2.213 1 78.44 94 ALA A C 1
ATOM 803 O O . ALA A 1 94 ? -6.938 6.594 -2.459 1 78.44 94 ALA A O 1
ATOM 804 N N . TYR A 1 95 ? -6.34 8.102 -1.055 1 86.19 95 TYR A N 1
ATOM 805 C CA . TYR A 1 95 ? -6.77 7.309 0.092 1 86.19 95 TYR A CA 1
ATOM 806 C C . TYR A 1 95 ? -7.988 7.938 0.759 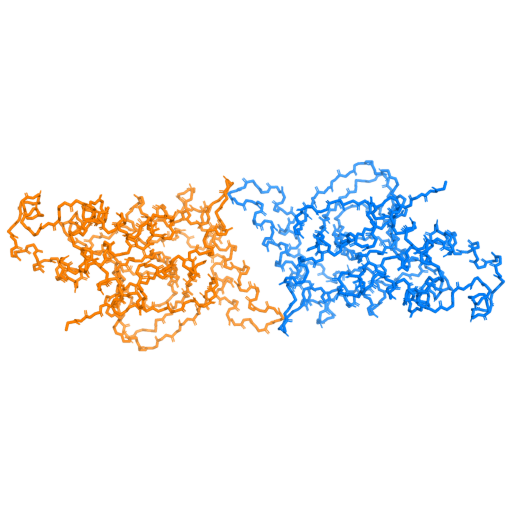1 86.19 95 TYR A C 1
ATOM 808 O O . TYR A 1 95 ? -8.141 7.867 1.981 1 86.19 95 TYR A O 1
ATOM 816 N N . GLN A 1 96 ? -8.656 8.664 -0.008 1 85.81 96 GLN A N 1
ATOM 817 C CA . GLN A 1 96 ? -9.969 9.18 0.375 1 85.81 96 GLN A CA 1
ATOM 818 C C . GLN A 1 96 ? -11.078 8.508 -0.424 1 85.81 96 GLN A C 1
ATOM 820 O O . GLN A 1 96 ? -11.164 8.672 -1.642 1 85.81 96 GLN A O 1
ATOM 825 N N . THR A 1 97 ? -11.836 7.68 0.221 1 86.25 97 THR A N 1
ATOM 826 C CA . THR A 1 97 ? -12.961 6.984 -0.402 1 86.25 97 THR A CA 1
ATOM 827 C C . THR A 1 97 ? -14.242 7.211 0.391 1 86.25 97 THR A C 1
ATOM 829 O O . THR A 1 97 ? -14.25 7.941 1.385 1 86.25 97 THR A O 1
ATOM 832 N N . ASP A 1 98 ? -15.289 6.605 -0.081 1 86.44 98 ASP A N 1
ATOM 833 C CA . ASP A 1 98 ? -16.547 6.707 0.645 1 86.44 98 ASP A CA 1
ATOM 834 C C . ASP A 1 98 ? -16.484 5.973 1.981 1 86.44 98 ASP A C 1
ATOM 836 O O . ASP A 1 98 ? -17.172 6.34 2.936 1 86.44 98 ASP A O 1
ATOM 840 N N . SER A 1 99 ? -15.578 4.992 2.053 1 86.38 99 SER A N 1
ATOM 841 C CA . SER A 1 99 ? -15.516 4.129 3.229 1 86.38 99 SER A CA 1
ATOM 842 C C . SER A 1 99 ? -14.484 4.637 4.23 1 86.38 99 SER A C 1
ATOM 844 O O . SER A 1 99 ? -14.602 4.383 5.43 1 86.38 99 SER A O 1
ATOM 846 N N . TYR A 1 100 ? -13.484 5.344 3.717 1 91 100 TYR A N 1
ATOM 847 C CA . TYR A 1 100 ? -12.477 5.859 4.637 1 91 100 TYR A CA 1
ATOM 848 C C . TYR A 1 100 ? -11.773 7.074 4.043 1 91 100 TYR A C 1
ATOM 850 O O . TYR A 1 100 ? -11.852 7.32 2.84 1 91 100 TYR A O 1
ATOM 858 N N . ASP A 1 101 ? -11.125 7.867 4.941 1 93.5 101 ASP A N 1
ATOM 859 C CA . ASP A 1 101 ? -10.328 9.047 4.621 1 93.5 101 ASP A CA 1
ATOM 860 C C . ASP A 1 101 ? -9.102 9.148 5.52 1 93.5 101 ASP A C 1
ATOM 862 O O . ASP A 1 101 ? -9.211 9.5 6.699 1 93.5 101 ASP A O 1
ATOM 866 N N . LEU A 1 102 ? -7.941 8.898 4.902 1 92.69 102 LEU A N 1
ATOM 867 C CA . LEU A 1 102 ? -6.734 8.859 5.723 1 92.69 102 LEU A CA 1
ATOM 868 C C . LEU A 1 102 ? -6.285 10.273 6.094 1 92.69 102 LEU A C 1
ATOM 870 O O . LEU A 1 102 ? -5.375 10.445 6.906 1 92.69 102 LEU A O 1
ATOM 874 N N . SER A 1 103 ? -6.965 11.289 5.594 1 91.62 103 SER A N 1
ATOM 875 C CA . SER A 1 103 ? -6.668 12.664 5.984 1 91.62 103 SER A CA 1
ATOM 876 C C . SER A 1 103 ? -7.504 13.086 7.184 1 91.62 103 SER A C 1
ATOM 878 O O . SER A 1 103 ? -7.449 14.25 7.605 1 91.62 103 SER A O 1
ATOM 880 N N . TYR A 1 104 ? -8.234 12.188 7.711 1 94.69 104 TYR A N 1
ATOM 881 C CA . TYR A 1 104 ? -9.133 12.5 8.812 1 94.69 104 TYR A CA 1
ATOM 882 C C . TYR A 1 104 ? -8.367 13.086 9.992 1 94.69 104 TYR A C 1
ATOM 884 O O . TYR A 1 104 ? -8.867 13.969 10.688 1 94.69 104 TYR A O 1
ATOM 892 N N . CYS A 1 105 ? -7.203 12.609 10.258 1 95.19 105 CYS A N 1
ATOM 893 C CA . CYS A 1 105 ? -6.41 13.102 11.383 1 95.19 105 CYS A CA 1
ATOM 894 C C . CYS A 1 105 ? -6.145 14.594 11.242 1 95.19 105 CYS A C 1
ATOM 896 O O . CYS A 1 105 ? -6.16 15.328 12.234 1 95.19 105 CYS A O 1
ATOM 898 N N . PHE A 1 106 ? -5.938 15.07 10.047 1 93.75 106 PHE A N 1
ATOM 899 C CA . PHE A 1 106 ? -5.727 16.5 9.812 1 93.75 106 PHE A CA 1
ATOM 900 C C . PHE A 1 106 ? -7.012 17.281 10.047 1 93.75 106 PHE A C 1
ATOM 902 O O . PHE A 1 106 ? -6.977 18.375 10.602 1 93.75 106 PHE A O 1
ATOM 909 N N . GLN A 1 107 ? -8.078 16.719 9.609 1 91.56 107 GLN A N 1
ATOM 910 C CA . GLN A 1 107 ? -9.375 17.344 9.836 1 91.56 107 GLN A CA 1
ATOM 911 C C . GLN A 1 107 ? -9.688 17.438 11.328 1 91.56 107 GLN A C 1
ATOM 913 O O . GLN A 1 107 ? -10.133 18.484 11.812 1 91.56 107 GLN A O 1
ATOM 918 N N . LYS A 1 108 ? -9.477 16.375 11.961 1 94.81 108 LYS A N 1
ATOM 919 C CA . LYS A 1 108 ? -9.711 16.344 13.398 1 94.81 108 LYS A CA 1
ATOM 920 C C . LYS A 1 108 ? -8.805 17.328 14.133 1 94.81 108 LYS A C 1
ATOM 922 O O . LYS A 1 108 ? -9.227 17.984 15.086 1 94.81 108 LYS A O 1
ATOM 927 N N . ALA A 1 109 ? -7.602 17.406 13.719 1 93.25 109 ALA A N 1
ATOM 928 C CA . ALA A 1 109 ? -6.668 18.375 14.297 1 93.25 109 ALA A CA 1
ATOM 929 C C . ALA A 1 109 ? -7.203 19.797 14.164 1 93.25 109 ALA A C 1
ATOM 931 O O . ALA A 1 109 ? -7.102 20.594 15.102 1 93.25 109 ALA A O 1
ATOM 932 N N . GLU A 1 110 ? -7.742 20.078 13.031 1 87.56 110 GLU A N 1
ATOM 933 C CA . GLU A 1 110 ? -8.352 21.375 12.805 1 87.56 110 GLU A CA 1
ATOM 934 C C . GLU A 1 110 ? -9.547 21.609 13.734 1 87.56 110 GLU A C 1
ATOM 936 O O . GLU A 1 110 ? -9.688 22.672 14.312 1 87.56 110 GLU A O 1
ATOM 941 N N . GLU A 1 111 ? -10.312 20.609 13.852 1 90 111 GLU A N 1
ATOM 942 C CA . GLU A 1 111 ? -11.492 20.688 14.703 1 90 111 GLU A CA 1
ATOM 943 C C . GLU A 1 111 ? -11.102 20.922 16.156 1 90 111 GLU A C 1
ATOM 945 O O . GLU A 1 111 ? -11.758 21.688 16.875 1 90 111 GLU A O 1
ATOM 950 N N . GLU A 1 112 ? -10.062 20.266 16.562 1 91.5 112 GLU A N 1
ATOM 951 C CA . GLU A 1 112 ? -9.594 20.344 17.938 1 91.5 112 GLU A CA 1
ATOM 952 C C . GLU A 1 112 ? -8.672 21.531 18.141 1 91.5 112 GLU A C 1
ATOM 954 O O . GLU A 1 112 ? -8.242 21.812 19.266 1 91.5 112 GLU A O 1
ATOM 959 N N . HIS A 1 113 ? -8.297 22.203 17.031 1 87.25 113 HIS A N 1
ATOM 960 C CA . HIS A 1 113 ? -7.406 23.359 17.047 1 87.25 113 HIS A CA 1
ATOM 961 C C . HIS A 1 113 ? -6.062 23 17.672 1 87.25 113 HIS A C 1
ATOM 963 O O . HIS A 1 113 ? -5.57 23.719 18.547 1 87.25 113 HIS A O 1
ATOM 969 N N . SER A 1 114 ? -5.578 21.875 17.359 1 92.69 114 SER A N 1
ATOM 970 C CA . SER A 1 114 ? -4.277 21.406 17.828 1 92.69 114 SER A CA 1
ATOM 971 C C . SER A 1 114 ? -3.525 20.672 16.734 1 92.69 114 SER A C 1
ATOM 973 O O . SER A 1 114 ? -4.109 19.859 16 1 92.69 114 SER A O 1
ATOM 975 N N . ASN A 1 115 ? -2.252 20.953 16.625 1 95 115 ASN A N 1
ATOM 976 C CA . ASN A 1 115 ? -1.421 20.328 15.594 1 95 115 ASN A CA 1
ATOM 977 C C . ASN A 1 115 ? -0.575 19.203 16.172 1 95 115 ASN A C 1
ATOM 979 O O . ASN A 1 115 ? 0.141 18.516 15.445 1 95 115 ASN A O 1
ATOM 983 N N . VAL A 1 116 ? -0.666 18.984 17.469 1 96.88 116 VAL A N 1
ATOM 984 C CA . VAL A 1 116 ? 0.183 17.984 18.094 1 96.88 116 VAL A CA 1
ATOM 985 C C . VAL A 1 116 ? -0.684 16.922 18.766 1 96.88 116 VAL A C 1
ATOM 987 O O . VAL A 1 116 ? -1.564 17.25 19.562 1 96.88 116 VAL A O 1
ATOM 990 N N . LEU A 1 117 ? -0.515 15.719 18.406 1 96.88 117 LEU A N 1
ATOM 991 C CA . LEU A 1 117 ? -1.178 14.562 19 1 96.88 117 LEU A CA 1
ATOM 992 C C . LEU A 1 117 ? -0.23 13.805 19.922 1 96.88 117 LEU A C 1
ATOM 994 O O . LEU A 1 117 ? 0.923 13.547 19.562 1 96.88 117 LEU A O 1
ATOM 998 N N . ARG A 1 118 ? -0.697 13.5 21.141 1 96.31 118 ARG A N 1
ATOM 999 C CA . ARG A 1 118 ? 0.077 12.75 22.125 1 96.31 118 ARG A CA 1
ATOM 1000 C C . ARG A 1 118 ? -0.606 11.43 22.469 1 96.31 118 ARG A C 1
ATOM 1002 O O . ARG A 1 118 ? -1.819 11.391 22.688 1 96.31 118 ARG A O 1
ATOM 1009 N N . ILE A 1 119 ? 0.121 10.352 22.359 1 94.81 119 ILE A N 1
ATOM 1010 C CA . ILE A 1 119 ? -0.366 9.016 22.688 1 94.81 119 ILE A CA 1
ATOM 1011 C C . ILE A 1 119 ? -0.352 8.812 24.203 1 94.81 119 ILE A C 1
ATOM 1013 O O . ILE A 1 119 ? 0.715 8.781 24.828 1 94.81 119 ILE A O 1
ATOM 1017 N N . PRO A 1 120 ? -1.595 8.641 24.688 1 91.56 120 PRO A N 1
ATOM 1018 C CA . PRO A 1 120 ? -1.595 8.344 26.125 1 91.56 120 PRO A CA 1
ATOM 1019 C C . PRO A 1 120 ? -1.031 6.961 26.438 1 91.56 120 PRO A C 1
ATOM 1021 O O . PRO A 1 120 ? -1.226 6.02 25.672 1 91.56 120 PRO A O 1
ATOM 1024 N N . SER A 1 121 ? -0.35 6.688 27.422 1 87.56 121 SER A N 1
ATOM 1025 C CA . SER A 1 121 ? 0.196 5.398 27.828 1 87.56 121 SER A CA 1
ATOM 1026 C C . SER A 1 121 ? 0.964 4.734 26.688 1 87.56 121 SER A C 1
ATOM 1028 O O . SER A 1 121 ? 0.604 3.645 26.25 1 87.56 121 SER A O 1
ATOM 1030 N N . LEU A 1 122 ? 1.892 5.211 26.234 1 84.56 122 LEU A N 1
ATOM 1031 C CA . LEU A 1 122 ? 2.682 4.895 25.047 1 84.56 122 LEU A CA 1
ATOM 1032 C C . LEU A 1 122 ? 2.92 3.393 24.953 1 84.56 122 LEU A C 1
ATOM 1034 O O . LEU A 1 122 ? 2.654 2.789 23.906 1 84.56 122 LEU A O 1
ATOM 1038 N N . GLU A 1 123 ? 3.25 2.811 26.016 1 79.56 123 GLU A N 1
ATOM 1039 C CA . GLU A 1 123 ? 3.711 1.425 25.969 1 79.56 123 GLU A CA 1
ATOM 1040 C C . GLU A 1 123 ? 2.557 0.466 25.703 1 79.56 123 GLU A C 1
ATOM 1042 O O . GLU A 1 123 ? 2.768 -0.638 25.188 1 79.56 123 GLU A O 1
ATOM 1047 N N . ARG A 1 124 ? 1.378 0.879 25.938 1 81.88 124 ARG A N 1
ATOM 1048 C CA . ARG A 1 124 ? 0.236 -0.009 25.734 1 81.88 124 ARG A CA 1
ATOM 1049 C C . ARG A 1 124 ? -0.455 0.269 24.406 1 81.88 124 ARG A C 1
ATOM 1051 O O . ARG A 1 124 ? -1.378 -0.45 24.016 1 81.88 124 ARG A O 1
ATOM 1058 N N . SER A 1 125 ? 0.086 1.158 23.703 1 88.25 125 SER A N 1
ATOM 1059 C CA . SER A 1 125 ? -0.601 1.612 22.5 1 88.25 125 SER A CA 1
ATOM 1060 C C . SER A 1 125 ? -0.132 0.84 21.266 1 88.25 125 SER A C 1
ATOM 1062 O O . SER A 1 125 ? 1.069 0.653 21.062 1 88.25 125 SER A O 1
ATOM 1064 N N . SER A 1 126 ? -1.107 0.385 20.516 1 87.94 126 SER A N 1
ATOM 1065 C CA . SER A 1 126 ? -0.777 -0.249 19.25 1 87.94 126 SER A CA 1
ATOM 1066 C C . SER A 1 126 ? -0.113 0.739 18.297 1 87.94 126 SER A C 1
ATOM 1068 O O . SER A 1 126 ? 0.778 0.366 17.516 1 87.94 126 SER A O 1
ATOM 1070 N N . LEU A 1 127 ? -0.505 1.984 18.391 1 92.94 127 LEU A N 1
ATOM 1071 C CA . LEU A 1 127 ? 0.065 3.016 17.531 1 92.94 127 LEU A CA 1
ATOM 1072 C C . LEU A 1 127 ? 1.561 3.17 17.797 1 92.94 127 LEU A C 1
ATOM 1074 O O . LEU A 1 127 ? 2.342 3.332 16.844 1 92.94 127 LEU A O 1
ATOM 1078 N N . PHE A 1 128 ? 1.914 3.088 19.047 1 93.88 128 PHE A N 1
ATOM 1079 C CA . PHE A 1 128 ? 3.326 3.168 19.391 1 93.88 128 PHE A CA 1
ATOM 1080 C C . PHE A 1 128 ? 4.109 2.029 18.75 1 93.88 128 PHE A C 1
ATOM 1082 O O . PHE A 1 128 ? 5.227 2.232 18.266 1 93.88 128 PHE A O 1
ATOM 1089 N N . ARG A 1 129 ? 3.531 0.896 18.703 1 92.5 129 ARG A N 1
ATOM 1090 C CA . ARG A 1 129 ? 4.18 -0.252 18.078 1 92.5 129 ARG A CA 1
ATOM 1091 C C . ARG A 1 129 ? 4.414 -0.006 16.594 1 92.5 129 ARG A C 1
ATOM 1093 O O . ARG A 1 129 ? 5.477 -0.338 16.062 1 92.5 129 ARG A O 1
ATOM 1100 N N . PHE A 1 130 ? 3.48 0.524 15.977 1 93.19 130 PHE A N 1
ATOM 1101 C CA . PHE A 1 130 ? 3.604 0.8 14.555 1 93.19 130 PHE A CA 1
ATOM 1102 C C . PHE A 1 130 ? 4.66 1.868 14.297 1 93.19 130 PHE A C 1
ATOM 1104 O O . PHE A 1 130 ? 5.402 1.791 13.312 1 93.19 130 PHE A O 1
ATOM 1111 N N . ILE A 1 131 ? 4.75 2.848 15.18 1 95.06 131 ILE A N 1
ATOM 1112 C CA . ILE A 1 131 ? 5.758 3.895 15.062 1 95.06 131 ILE A CA 1
ATOM 1113 C C . ILE A 1 131 ? 7.152 3.287 15.219 1 95.06 131 ILE A C 1
ATOM 1115 O O . ILE A 1 131 ? 8.062 3.592 14.445 1 95.06 131 ILE A O 1
ATOM 1119 N N . THR A 1 132 ? 7.273 2.426 16.188 1 94.19 132 THR A N 1
ATOM 1120 C CA . THR A 1 132 ? 8.57 1.817 16.453 1 94.19 132 THR A CA 1
ATOM 1121 C C . THR A 1 132 ? 8.992 0.922 15.281 1 94.19 132 THR A C 1
ATOM 1123 O O . THR A 1 132 ? 10.164 0.868 14.93 1 94.19 132 THR A O 1
ATOM 1126 N N . GLN A 1 133 ? 8.023 0.195 14.734 1 93.62 133 GLN A N 1
ATOM 1127 C CA . GLN A 1 133 ? 8.312 -0.621 13.555 1 93.62 133 GLN A CA 1
ATOM 1128 C C . GLN A 1 133 ? 8.75 0.246 12.383 1 93.62 133 GLN A C 1
ATOM 1130 O O . GLN A 1 133 ? 9.688 -0.106 11.664 1 93.62 133 GLN A O 1
ATOM 1135 N N . LEU A 1 134 ? 8.086 1.333 12.18 1 95.12 134 LEU A N 1
ATOM 1136 C CA . LEU A 1 134 ? 8.445 2.277 11.133 1 95.12 134 LEU A CA 1
ATOM 1137 C C . LEU A 1 134 ? 9.852 2.83 11.359 1 95.12 134 LEU A C 1
ATOM 1139 O O . LEU A 1 134 ? 10.656 2.885 10.422 1 95.12 134 LEU A O 1
ATOM 1143 N N . GLU A 1 135 ? 10.141 3.199 12.602 1 94.94 135 GLU A N 1
ATOM 1144 C CA . GLU A 1 135 ? 11.461 3.703 12.969 1 94.94 135 GLU A CA 1
ATOM 1145 C C . GLU A 1 135 ? 12.547 2.686 12.648 1 94.94 135 GLU A C 1
ATOM 1147 O O . GLU A 1 135 ? 13.57 3.029 12.047 1 94.94 135 GLU A O 1
ATOM 1152 N N . LYS A 1 136 ? 12.289 1.453 12.953 1 94.25 136 LYS A N 1
ATOM 1153 C CA . LYS A 1 136 ? 13.266 0.389 12.742 1 94.25 136 LYS A CA 1
ATOM 1154 C C . LYS A 1 136 ? 13.461 0.114 11.258 1 94.25 136 LYS A C 1
ATOM 1156 O O . LYS A 1 136 ? 14.539 -0.31 10.836 1 94.25 136 LYS A O 1
ATOM 1161 N N . SER A 1 137 ? 12.461 0.347 10.469 1 92.94 137 SER A N 1
ATOM 1162 C CA . SER A 1 137 ? 12.5 0.033 9.039 1 92.94 137 SER A CA 1
ATOM 1163 C C . SER A 1 137 ? 13.555 0.864 8.32 1 92.94 137 SER A C 1
ATOM 1165 O O . SER A 1 137 ? 14.008 0.491 7.234 1 92.94 137 SER A O 1
ATOM 1167 N N . PHE A 1 138 ? 13.961 2.002 8.906 1 92.62 138 PHE A N 1
ATOM 1168 C CA . PHE A 1 138 ? 14.945 2.861 8.258 1 92.62 138 PHE A CA 1
ATOM 1169 C C . PHE A 1 138 ? 16.328 2.221 8.289 1 92.62 138 PHE A C 1
ATOM 1171 O O . PHE A 1 138 ? 17.203 2.598 7.52 1 92.62 138 PHE A O 1
ATOM 1178 N N . SER A 1 139 ? 16.516 1.301 9.156 1 92.25 139 SER A N 1
ATOM 1179 C CA . SER A 1 139 ? 17.766 0.567 9.219 1 92.25 139 SER A CA 1
ATOM 1180 C C . SER A 1 139 ? 17.672 -0.769 8.492 1 92.25 139 SER A C 1
ATOM 1182 O O . SER A 1 139 ? 18.625 -1.545 8.477 1 92.25 139 SER A O 1
ATOM 1184 N N . ASP A 1 140 ? 16.516 -1.104 7.961 1 90 140 ASP A N 1
ATOM 1185 C CA . ASP A 1 140 ? 16.281 -2.338 7.215 1 90 140 ASP A CA 1
ATOM 1186 C C . ASP A 1 140 ? 16.812 -2.221 5.785 1 90 140 ASP A C 1
ATOM 1188 O O . ASP A 1 140 ? 16.375 -1.348 5.031 1 90 140 ASP A O 1
ATOM 1192 N N . ASP A 1 141 ? 17.719 -3.012 5.414 1 87.88 141 ASP A N 1
ATOM 1193 C CA . ASP A 1 141 ? 18.266 -3.012 4.062 1 87.88 141 ASP A CA 1
ATOM 1194 C C . ASP A 1 141 ? 17.875 -4.281 3.309 1 87.88 141 ASP A C 1
ATOM 1196 O O . ASP A 1 141 ? 18.531 -4.668 2.344 1 87.88 141 ASP A O 1
ATOM 1200 N N . GLY A 1 142 ? 16.875 -4.875 3.725 1 91.62 142 GLY A N 1
ATOM 1201 C CA . GLY A 1 142 ? 16.422 -6.105 3.096 1 91.62 142 GLY A CA 1
ATOM 1202 C C . GLY A 1 142 ? 15.742 -5.875 1.755 1 91.62 142 GLY A C 1
ATOM 1203 O O . GLY A 1 142 ? 15.617 -4.734 1.303 1 91.62 142 GLY A O 1
ATOM 1204 N N . TYR A 1 143 ? 15.352 -6.977 1.106 1 93.5 143 TYR A N 1
ATOM 1205 C CA . TYR A 1 143 ? 14.672 -6.953 -0.184 1 93.5 143 TYR A CA 1
ATOM 1206 C C . TYR A 1 143 ? 13.3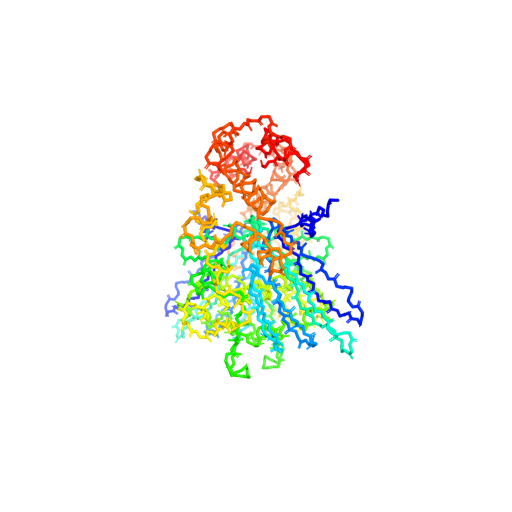91 -6.125 -0.115 1 93.5 143 TYR A C 1
ATOM 1208 O O . TYR A 1 143 ? 12.594 -6.281 0.81 1 93.5 143 TYR A O 1
ATOM 1216 N N . ALA A 1 144 ? 13.18 -5.156 -1.02 1 93.5 144 ALA A N 1
ATOM 1217 C CA . ALA A 1 144 ? 12.023 -4.277 -1.128 1 93.5 144 ALA A CA 1
ATOM 1218 C C . ALA A 1 144 ? 11.883 -3.391 0.108 1 93.5 144 ALA A C 1
ATOM 1220 O O . ALA A 1 144 ? 10.773 -3.131 0.574 1 93.5 144 ALA A O 1
ATOM 1221 N N . ALA A 1 145 ? 12.977 -3.006 0.671 1 92.88 145 ALA A N 1
ATOM 1222 C CA . ALA A 1 145 ? 13 -2.221 1.902 1 92.88 145 ALA A CA 1
ATOM 1223 C C . ALA A 1 145 ? 12.219 -0.922 1.74 1 92.88 145 ALA A C 1
ATOM 1225 O O . ALA A 1 145 ? 11.492 -0.508 2.65 1 92.88 145 ALA A O 1
ATOM 1226 N N . GLY A 1 146 ? 12.398 -0.191 0.63 1 89.81 146 GLY A N 1
ATOM 1227 C CA . GLY A 1 146 ? 11.648 1.033 0.382 1 89.81 146 GLY A CA 1
ATOM 1228 C C . GLY A 1 146 ? 10.148 0.825 0.369 1 89.81 146 GLY A C 1
ATOM 1229 O O . GLY A 1 146 ? 9.406 1.591 0.985 1 89.81 146 GLY A O 1
ATOM 1230 N N . LEU A 1 147 ? 9.719 -0.203 -0.34 1 90.06 147 LEU A N 1
ATOM 1231 C CA . LEU A 1 147 ? 8.297 -0.538 -0.379 1 90.06 147 LEU A CA 1
ATOM 1232 C C . LEU A 1 147 ? 7.789 -0.904 1.011 1 90.06 147 LEU A C 1
ATOM 1234 O O . LEU A 1 147 ? 6.684 -0.511 1.395 1 90.06 147 LEU A O 1
ATOM 1238 N N . TYR A 1 148 ? 8.594 -1.678 1.732 1 93.75 148 TYR A N 1
ATOM 1239 C CA . TYR A 1 148 ? 8.211 -2.09 3.076 1 93.75 148 TYR A CA 1
ATOM 1240 C C . TYR A 1 148 ? 7.965 -0.879 3.971 1 93.75 148 TYR A C 1
ATOM 1242 O O . TYR A 1 148 ? 6.984 -0.836 4.715 1 93.75 148 TYR A O 1
ATOM 1250 N N . ARG A 1 149 ? 8.844 0.094 3.877 1 92.75 149 ARG A N 1
ATOM 1251 C CA . ARG A 1 149 ? 8.695 1.318 4.656 1 92.75 149 ARG A CA 1
ATOM 1252 C C . ARG A 1 149 ? 7.398 2.041 4.293 1 92.75 149 ARG A C 1
ATOM 1254 O O . ARG A 1 149 ? 6.719 2.584 5.164 1 92.75 149 ARG A O 1
ATOM 1261 N N . GLN A 1 150 ? 7.043 2.08 3.033 1 88.88 150 GLN A N 1
ATOM 1262 C CA . GLN A 1 150 ? 5.793 2.686 2.586 1 88.88 150 GLN A CA 1
ATOM 1263 C C . GLN A 1 150 ? 4.586 1.941 3.15 1 88.88 150 GLN A C 1
ATOM 1265 O O . GLN A 1 150 ? 3.6 2.561 3.555 1 88.88 150 GLN A O 1
ATOM 1270 N N . VAL A 1 151 ? 4.676 0.691 3.137 1 92.06 151 VAL A N 1
ATOM 1271 C CA . VAL A 1 151 ? 3.607 -0.151 3.66 1 92.06 151 VAL A CA 1
ATOM 1272 C C . VAL A 1 151 ? 3.436 0.102 5.156 1 92.06 151 VAL A C 1
ATOM 1274 O O . VAL A 1 151 ? 2.311 0.252 5.641 1 92.06 151 VAL A O 1
ATOM 1277 N N . LEU A 1 152 ? 4.559 0.141 5.863 1 94.5 152 LEU A N 1
ATOM 1278 C CA . LEU A 1 152 ? 4.516 0.421 7.297 1 94.5 152 LEU A CA 1
ATOM 1279 C C . LEU A 1 152 ? 3.914 1.796 7.562 1 94.5 152 LEU A C 1
ATOM 1281 O O . LEU A 1 152 ? 3.168 1.976 8.531 1 94.5 152 LEU A O 1
ATOM 1285 N N . PHE A 1 153 ? 4.227 2.748 6.758 1 93.75 153 PHE A N 1
ATOM 1286 C CA . PHE A 1 153 ? 3.66 4.082 6.914 1 93.75 153 PHE A CA 1
ATOM 1287 C C . PHE A 1 153 ? 2.148 4.059 6.719 1 93.75 153 PHE A C 1
ATOM 1289 O O . PHE A 1 153 ? 1.411 4.695 7.473 1 93.75 153 PHE A O 1
ATOM 1296 N N . LEU A 1 154 ? 1.695 3.354 5.691 1 92.12 154 LEU A N 1
ATOM 1297 C CA . LEU A 1 154 ? 0.259 3.246 5.465 1 92.12 154 LEU A CA 1
ATOM 1298 C C . LEU A 1 154 ? -0.436 2.6 6.656 1 92.12 154 LEU A C 1
ATOM 1300 O O . LEU A 1 154 ? -1.525 3.023 7.051 1 92.12 154 LEU A O 1
ATOM 1304 N N . GLU A 1 155 ? 0.183 1.56 7.168 1 93.75 155 GLU A N 1
ATOM 1305 C CA . GLU A 1 155 ? -0.351 0.927 8.367 1 93.75 155 GLU A CA 1
ATOM 1306 C C . GLU A 1 155 ? -0.441 1.922 9.523 1 93.75 155 GLU A C 1
ATOM 1308 O O . GLU A 1 155 ? -1.445 1.965 10.234 1 93.75 155 GLU A O 1
ATOM 1313 N N . PHE A 1 156 ? 0.587 2.711 9.68 1 95.62 156 PHE A N 1
ATOM 1314 C CA . PHE A 1 156 ? 0.608 3.768 10.688 1 95.62 156 PHE A CA 1
ATOM 1315 C C . PHE A 1 156 ? -0.553 4.734 10.484 1 95.62 156 PHE A C 1
ATOM 1317 O O . PHE A 1 156 ? -1.271 5.059 11.43 1 95.62 156 PHE A O 1
ATOM 1324 N N . MET A 1 157 ? -0.752 5.203 9.25 1 95 157 MET A N 1
ATOM 1325 C CA . MET A 1 157 ? -1.812 6.164 8.945 1 95 157 MET A CA 1
ATOM 1326 C C . MET A 1 157 ? -3.18 5.59 9.297 1 95 157 MET A C 1
ATOM 1328 O O . MET A 1 157 ? -4.031 6.293 9.844 1 95 157 MET A O 1
ATOM 1332 N N . ILE A 1 158 ? -3.355 4.332 8.977 1 95 158 ILE A N 1
ATOM 1333 C CA . ILE A 1 158 ? -4.625 3.674 9.266 1 95 158 ILE A CA 1
ATOM 1334 C C . ILE A 1 158 ? -4.871 3.674 10.773 1 95 158 ILE A C 1
ATOM 1336 O O . ILE A 1 158 ? -5.93 4.109 11.234 1 95 158 ILE A O 1
ATOM 1340 N N . HIS A 1 159 ? -3.896 3.258 11.539 1 96 159 HIS A N 1
ATOM 1341 C CA . HIS A 1 159 ? -4.07 3.129 12.984 1 96 159 HIS A CA 1
ATOM 1342 C C . HIS A 1 159 ? -4.113 4.496 13.656 1 96 159 HIS A C 1
ATOM 1344 O O . HIS A 1 159 ? -4.801 4.676 14.664 1 96 159 HIS A O 1
ATOM 1350 N N . LEU A 1 160 ? -3.398 5.488 13.117 1 96.56 160 LEU A N 1
ATOM 1351 C CA . LEU A 1 160 ? -3.502 6.859 13.594 1 96.56 160 LEU A CA 1
ATOM 1352 C C . LEU A 1 160 ? -4.934 7.371 13.477 1 96.56 160 LEU A C 1
ATOM 1354 O O . LEU A 1 160 ? -5.477 7.93 14.438 1 96.56 160 LEU A O 1
ATOM 1358 N N . ASN A 1 161 ? -5.508 7.141 12.352 1 96.44 161 ASN A N 1
ATOM 1359 C CA . ASN A 1 161 ? -6.867 7.621 12.125 1 96.44 161 ASN A CA 1
ATOM 1360 C C . ASN A 1 161 ? -7.883 6.824 12.945 1 96.44 161 ASN A C 1
ATOM 1362 O O . ASN A 1 161 ? -8.891 7.371 13.391 1 96.44 161 ASN A O 1
ATOM 1366 N N . ARG A 1 162 ? -7.617 5.492 13.109 1 95.62 162 ARG A N 1
ATOM 1367 C CA . ARG A 1 162 ? -8.461 4.711 14.016 1 95.62 162 ARG A CA 1
ATOM 1368 C C . ARG A 1 162 ? -8.445 5.293 15.422 1 95.62 162 ARG A C 1
ATOM 1370 O O . ARG A 1 162 ? -9.492 5.457 16.047 1 95.62 162 ARG A O 1
ATOM 1377 N N . ALA A 1 163 ? -7.258 5.582 15.914 1 94.81 163 ALA A N 1
ATOM 1378 C CA . ALA A 1 163 ? -7.105 6.156 17.25 1 94.81 163 ALA A CA 1
ATOM 1379 C C . ALA A 1 163 ? -7.766 7.531 17.328 1 94.81 163 ALA A C 1
ATOM 1381 O O . ALA A 1 163 ? -8.414 7.852 18.328 1 94.81 163 ALA A O 1
ATOM 1382 N N . ALA A 1 164 ? -7.59 8.383 16.312 1 94.69 164 ALA A N 1
ATOM 1383 C CA . ALA A 1 164 ? -8.18 9.711 16.281 1 94.69 164 ALA A CA 1
ATOM 1384 C C . ALA A 1 164 ? -9.703 9.641 16.312 1 94.69 164 ALA A C 1
ATOM 1386 O O . ALA A 1 164 ? -10.359 10.398 17.031 1 94.69 164 ALA A O 1
ATOM 1387 N N . ARG A 1 165 ? -10.242 8.719 15.586 1 94.25 165 ARG A N 1
ATOM 1388 C CA . ARG A 1 165 ? -11.695 8.57 15.492 1 94.25 165 ARG A CA 1
ATOM 1389 C C . ARG A 1 165 ? -12.281 8.102 16.828 1 94.25 165 ARG A C 1
ATOM 1391 O O . ARG A 1 165 ? -13.398 8.461 17.172 1 94.25 165 ARG A O 1
ATOM 1398 N N . LYS A 1 166 ? -11.531 7.305 17.5 1 93.44 166 LYS A N 1
ATOM 1399 C CA . LYS A 1 166 ? -12.016 6.75 18.75 1 93.44 166 LYS A CA 1
ATOM 1400 C C . LYS A 1 166 ? -11.617 7.641 19.938 1 93.44 166 LYS A C 1
ATOM 1402 O O . LYS A 1 166 ? -11.773 7.25 21.094 1 93.44 166 LYS A O 1
ATOM 1407 N N . ASN A 1 167 ? -10.977 8.781 19.688 1 91.75 167 ASN A N 1
ATOM 1408 C CA . ASN A 1 167 ? -10.562 9.766 20.672 1 91.75 167 ASN A CA 1
ATOM 1409 C C . ASN A 1 167 ? -9.57 9.164 21.672 1 91.75 167 ASN A C 1
ATOM 1411 O O . ASN A 1 167 ? -9.703 9.359 22.875 1 91.75 167 ASN A O 1
ATOM 1415 N N . ARG A 1 168 ? -8.711 8.359 21.094 1 91.06 168 ARG A N 1
ATOM 1416 C CA . ARG A 1 168 ? -7.707 7.723 21.938 1 91.06 168 ARG A CA 1
ATOM 1417 C C . ARG A 1 168 ? -6.398 8.508 21.922 1 91.06 168 ARG A C 1
ATOM 1419 O O . ARG A 1 168 ? -5.375 8.039 22.422 1 91.06 168 ARG A O 1
ATOM 1426 N N . LEU A 1 169 ? -6.41 9.617 21.266 1 93.62 169 LEU A N 1
ATOM 1427 C CA . LEU A 1 169 ? -5.27 10.531 21.219 1 93.62 169 LEU A CA 1
ATOM 1428 C C . LEU A 1 169 ? -5.574 11.828 21.953 1 93.62 169 LEU A C 1
ATOM 1430 O O . LEU A 1 169 ? -6.727 12.266 22 1 93.62 169 LEU A O 1
ATOM 1434 N N . GLU A 1 170 ? -4.586 12.328 22.562 1 94.56 170 GLU A N 1
ATOM 1435 C CA . GLU A 1 170 ? -4.715 13.641 23.172 1 94.56 170 GLU A CA 1
ATOM 1436 C C . GLU A 1 170 ? -4.258 14.75 22.234 1 94.56 170 GLU A C 1
ATOM 1438 O O . GLU A 1 170 ? -3.117 14.734 21.766 1 94.56 170 GLU A O 1
ATOM 1443 N N . PHE A 1 171 ? -5.086 15.633 21.922 1 94.06 171 PHE A N 1
ATOM 1444 C CA . PHE A 1 171 ? -4.723 16.844 21.203 1 94.06 171 PHE A CA 1
ATOM 1445 C C . PHE A 1 171 ? -4.266 17.938 22.156 1 94.06 171 PHE A C 1
ATOM 1447 O O . PHE A 1 171 ? -5.074 18.5 22.906 1 94.06 171 PHE A O 1
ATOM 1454 N N . ILE A 1 172 ? -3.029 18.234 22.109 1 93.06 172 ILE A N 1
ATOM 1455 C CA . ILE A 1 172 ? -2.395 19.078 23.125 1 93.06 172 ILE A CA 1
ATOM 1456 C C . ILE A 1 172 ? -2.826 20.531 22.938 1 93.06 172 ILE A C 1
ATOM 1458 O O . ILE A 1 172 ? -2.793 21.047 21.812 1 93.06 172 ILE A O 1
ATOM 1462 N N . ASP A 1 173 ? -3.281 21 24 1 82.56 173 ASP A N 1
ATOM 1463 C CA . ASP A 1 173 ? -3.582 22.438 24.031 1 82.56 173 ASP A CA 1
ATOM 1464 C C . ASP A 1 173 ? -2.416 23.234 24.609 1 82.56 173 ASP A C 1
ATOM 1466 O O . ASP A 1 173 ? -1.685 22.734 25.469 1 82.56 173 ASP A O 1
ATOM 1470 N N . THR A 1 174 ? -1.922 24.219 23.828 1 74.62 174 THR A N 1
ATOM 1471 C CA . THR A 1 174 ? -0.835 25 24.422 1 74.62 174 THR A CA 1
ATOM 1472 C C . THR A 1 174 ? -1.35 26.328 24.938 1 74.62 174 THR A C 1
ATOM 1474 O O . THR A 1 174 ? -2.287 26.906 24.391 1 74.62 174 THR A O 1
ATOM 1477 N N . ASP A 1 175 ? -0.863 26.562 26.156 1 62.66 175 ASP A N 1
ATOM 1478 C CA . ASP A 1 175 ? -1.152 27.828 26.812 1 62.66 175 ASP A CA 1
ATOM 1479 C C . ASP A 1 175 ? -0.218 28.922 26.297 1 62.66 175 ASP A C 1
ATOM 1481 O O . ASP A 1 175 ? -0.381 30.109 26.641 1 62.66 175 ASP A O 1
ATOM 1485 N N . ASN A 1 176 ? 0.615 28.547 25.453 1 65.06 176 ASN A N 1
ATOM 1486 C CA . ASN A 1 176 ? 1.664 29.484 25.062 1 65.06 176 ASN A CA 1
ATOM 1487 C C . ASN A 1 176 ? 1.316 30.203 23.766 1 65.06 176 ASN A C 1
ATOM 1489 O O . ASN A 1 176 ? 2.072 30.141 22.797 1 65.06 176 ASN A O 1
ATOM 1493 N N . CYS A 1 177 ? 0.06 30.609 23.797 1 67.12 177 CYS A N 1
ATOM 1494 C CA . CYS A 1 177 ? -0.343 31.422 22.656 1 67.12 177 CYS A CA 1
ATOM 1495 C C . CYS A 1 177 ? -1.125 32.656 23.109 1 67.12 177 CYS A C 1
ATOM 1497 O O . CYS A 1 177 ? -1.657 32.688 24.219 1 67.12 177 CYS A O 1
ATOM 1499 N N . ASN A 1 178 ? -0.841 33.75 22.422 1 78.5 178 ASN A N 1
ATOM 1500 C CA . ASN A 1 178 ? -1.698 34.906 22.625 1 78.5 178 ASN A CA 1
ATOM 1501 C C . ASN A 1 178 ? -3.088 34.719 22.031 1 78.5 178 ASN A C 1
ATOM 1503 O O . ASN A 1 178 ? -3.236 34.625 20.812 1 78.5 178 ASN A O 1
ATOM 1507 N N . VAL A 1 179 ? -3.984 34.562 22.906 1 82.69 179 VAL A N 1
ATOM 1508 C CA . VAL A 1 179 ? -5.352 34.219 22.531 1 82.69 179 VAL A CA 1
ATOM 1509 C C . VAL A 1 179 ? -5.863 35.219 21.484 1 82.69 179 VAL A C 1
ATOM 1511 O O . VAL A 1 179 ? -6.582 34.844 20.562 1 82.69 179 VAL A O 1
ATOM 1514 N N . LYS A 1 180 ? -5.457 36.406 21.703 1 86.62 180 LYS A N 1
ATOM 1515 C CA . LYS A 1 180 ? -5.918 37.438 20.766 1 86.62 180 LYS A CA 1
ATOM 1516 C C . LYS A 1 180 ? -5.383 37.188 19.359 1 86.62 180 LYS A C 1
ATOM 1518 O O . LYS A 1 180 ? -6.117 37.312 18.375 1 86.62 180 LYS A O 1
ATOM 1523 N N . VAL A 1 181 ? -4.168 36.844 19.297 1 88.12 181 VAL A N 1
ATOM 1524 C CA . VAL A 1 181 ? -3.559 36.594 18 1 88.12 181 VAL A CA 1
ATOM 1525 C C . VAL A 1 181 ? -4.188 35.344 17.359 1 88.12 181 VAL A C 1
ATOM 1527 O O . VAL A 1 181 ? -4.43 35.312 16.156 1 88.12 181 VAL A O 1
ATOM 1530 N N . LEU A 1 182 ? -4.461 34.438 18.172 1 87.94 182 LEU A N 1
ATOM 1531 C CA . LEU A 1 182 ? -5.098 33.219 17.672 1 87.94 182 LEU A CA 1
ATOM 1532 C C . LEU A 1 182 ? -6.477 33.531 17.109 1 87.94 182 LEU A C 1
ATOM 1534 O O . LEU A 1 182 ? -6.855 32.969 16.062 1 87.94 182 LEU A O 1
ATOM 1538 N N . ASP A 1 183 ? -7.156 34.344 17.828 1 90.38 183 ASP A N 1
ATOM 1539 C CA . ASP A 1 183 ? -8.477 34.75 17.344 1 90.38 183 ASP A CA 1
ATOM 1540 C C . ASP A 1 183 ? -8.383 35.469 16.016 1 90.38 183 ASP A C 1
ATOM 1542 O O . ASP A 1 183 ? -9.219 35.281 15.125 1 90.38 183 ASP A O 1
ATOM 1546 N N . ILE A 1 184 ? -7.406 36.281 15.953 1 93 184 ILE A N 1
ATOM 1547 C CA . ILE A 1 184 ? -7.195 37.031 14.727 1 93 184 ILE A CA 1
ATOM 1548 C C . ILE A 1 184 ? -6.859 36.094 13.578 1 93 184 ILE A C 1
ATOM 1550 O O . ILE A 1 184 ? -7.43 36.188 12.492 1 93 184 ILE A O 1
ATOM 1554 N N . LEU A 1 185 ? -5.977 35.188 13.859 1 90.69 185 LEU A N 1
ATOM 1555 C CA . LEU A 1 185 ? -5.582 34.219 12.852 1 90.69 185 LEU A CA 1
ATOM 1556 C C . LEU A 1 185 ? -6.785 33.406 12.383 1 90.69 185 LEU A C 1
ATOM 1558 O O . LEU A 1 185 ? -6.977 33.219 11.18 1 90.69 185 LEU A O 1
ATOM 1562 N N . ARG A 1 186 ? -7.547 32.938 13.273 1 88.81 186 ARG A N 1
ATOM 1563 C CA . ARG A 1 186 ? -8.742 32.188 12.953 1 88.81 186 ARG A CA 1
ATOM 1564 C C . ARG A 1 186 ? -9.703 33 12.094 1 88.81 186 ARG A C 1
ATOM 1566 O O . ARG A 1 186 ? -10.219 32.5 11.086 1 88.81 186 ARG A O 1
ATOM 1573 N N . TYR A 1 187 ? -9.945 34.156 12.547 1 94.31 187 TYR A N 1
ATOM 1574 C CA . TYR A 1 187 ? -10.844 35.062 11.82 1 94.31 187 TYR A CA 1
ATOM 1575 C C . TYR A 1 187 ? -10.359 35.25 10.391 1 94.31 187 TYR A C 1
ATOM 1577 O O . TYR A 1 187 ? -11.148 35.188 9.445 1 94.31 187 TYR A O 1
ATOM 1585 N N . ILE A 1 188 ? -9.094 35.531 10.242 1 94.19 188 ILE A N 1
ATOM 1586 C CA . ILE A 1 18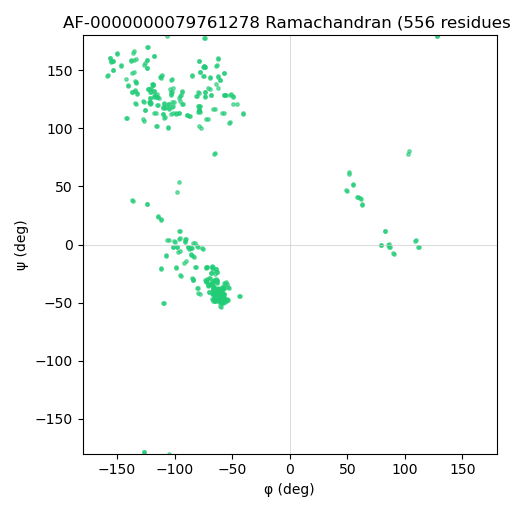8 ? -8.516 35.781 8.93 1 94.19 188 ILE A CA 1
ATOM 1587 C C . ILE A 1 188 ? -8.727 34.531 8.039 1 94.19 188 ILE A C 1
ATOM 1589 O O . ILE A 1 188 ? -9.242 34.656 6.926 1 94.19 188 ILE A O 1
ATOM 1593 N N . ASN A 1 189 ? -8.422 33.438 8.562 1 90.44 189 ASN A N 1
ATOM 1594 C CA . ASN A 1 189 ? -8.5 32.188 7.781 1 90.44 189 ASN A CA 1
ATOM 1595 C C . ASN A 1 189 ? -9.938 31.859 7.398 1 90.44 189 ASN A C 1
ATOM 1597 O O . ASN A 1 189 ? -10.188 31.297 6.332 1 90.44 189 ASN A O 1
ATOM 1601 N N . GLU A 1 190 ? -10.875 32.219 8.195 1 92.06 190 GLU A N 1
ATOM 1602 C CA . GLU A 1 190 ? -12.289 31.938 7.941 1 92.06 190 GLU A CA 1
ATOM 1603 C C . GLU A 1 190 ? -12.906 32.969 7.012 1 92.06 190 GLU A C 1
ATOM 1605 O O . GLU A 1 190 ? -14 32.75 6.48 1 92.06 190 GLU A O 1
ATOM 1610 N N . ASN A 1 191 ? -12.164 34.094 6.73 1 96 191 ASN A N 1
ATOM 1611 C CA . ASN A 1 191 ? -12.758 35.219 6.004 1 96 191 ASN A CA 1
ATOM 1612 C C . ASN A 1 191 ? -11.812 35.75 4.926 1 96 191 ASN A C 1
ATOM 1614 O O . ASN A 1 191 ? -11.742 36.969 4.703 1 96 191 ASN A O 1
ATOM 1618 N N . LEU A 1 192 ? -11.109 34.906 4.281 1 95.25 192 LEU A N 1
ATOM 1619 C CA . LEU A 1 192 ? -10.062 35.312 3.35 1 95.25 192 LEU A CA 1
ATOM 1620 C C . LEU A 1 192 ? -10.648 36.094 2.174 1 95.25 192 LEU A C 1
ATOM 1622 O O . LEU A 1 192 ? -9.984 36.938 1.601 1 95.25 192 LEU A O 1
ATOM 1626 N N . GLY A 1 193 ? -11.844 35.812 1.805 1 95.56 193 GLY A N 1
ATOM 1627 C CA . GLY A 1 193 ? -12.469 36.469 0.668 1 95.56 193 GLY A CA 1
ATOM 1628 C C . GLY A 1 193 ? -13.125 37.781 1.028 1 95.56 193 GLY A C 1
ATOM 1629 O O . GLY A 1 193 ? -13.648 38.469 0.157 1 95.56 193 GLY A O 1
ATOM 1630 N N . ARG A 1 194 ? -13.141 38.156 2.232 1 95.5 194 ARG A N 1
ATOM 1631 C CA . ARG A 1 194 ? -13.82 39.344 2.73 1 95.5 194 ARG A CA 1
ATOM 1632 C C . ARG A 1 194 ? -12.828 40.469 3.045 1 95.5 194 ARG A C 1
ATOM 1634 O O . ARG A 1 194 ? -11.648 40.375 2.703 1 95.5 194 ARG A O 1
ATOM 1641 N N . ASP A 1 195 ? -13.391 41.594 3.512 1 95.81 195 ASP A N 1
ATOM 1642 C CA . ASP A 1 195 ? -12.539 42.719 3.902 1 95.81 195 ASP A CA 1
ATOM 1643 C C . ASP A 1 195 ? -11.688 42.375 5.125 1 95.81 195 ASP A C 1
ATOM 1645 O O . ASP A 1 195 ? -12.227 42.094 6.199 1 95.81 195 ASP A O 1
ATOM 1649 N N . LEU A 1 196 ? -10.359 42.375 4.875 1 97.38 196 LEU A N 1
ATOM 1650 C CA . LEU A 1 196 ? -9.422 42.094 5.961 1 97.38 196 LEU A CA 1
ATOM 1651 C C . LEU A 1 196 ? -8.422 43.219 6.133 1 97.38 196 LEU A C 1
ATOM 1653 O O . LEU A 1 196 ? -7.254 42.969 6.453 1 97.38 196 LEU A O 1
ATOM 1657 N N . SER A 1 197 ? -8.906 44.438 5.891 1 95.75 197 SER A N 1
ATOM 1658 C CA . SER A 1 197 ? -8.047 45.594 6.117 1 95.75 197 SER A CA 1
ATOM 1659 C C . SER A 1 197 ? -7.672 45.719 7.59 1 95.75 197 SER A C 1
ATOM 1661 O O . SER A 1 197 ? -8.406 45.281 8.469 1 95.75 197 SER A O 1
ATOM 1663 N N . ILE A 1 198 ? -6.516 46.375 7.746 1 95.81 198 ILE A N 1
ATOM 1664 C CA . ILE A 1 198 ? -6.031 46.562 9.109 1 95.81 198 ILE A CA 1
ATOM 1665 C C . ILE A 1 198 ? -7.086 47.312 9.93 1 95.81 198 ILE A C 1
ATOM 1667 O O . ILE A 1 198 ? -7.312 46.969 11.094 1 95.81 198 ILE A O 1
ATOM 1671 N N . ASP A 1 199 ? -7.727 48.219 9.312 1 95.88 199 ASP A N 1
ATOM 1672 C CA . ASP A 1 199 ? -8.773 49 9.984 1 95.88 199 ASP A CA 1
ATOM 1673 C C . ASP A 1 199 ? -9.938 48.094 10.383 1 95.88 199 ASP A C 1
ATOM 1675 O O . ASP A 1 199 ? -10.422 48.156 11.516 1 95.88 199 ASP A O 1
ATOM 1679 N N . HIS A 1 200 ? -10.367 47.344 9.492 1 96.56 200 HIS A N 1
ATOM 1680 C CA . HIS A 1 200 ? -11.484 46.438 9.758 1 96.56 200 HIS A CA 1
ATOM 1681 C C . HIS A 1 200 ? -11.148 45.469 10.883 1 96.56 200 HIS A C 1
ATOM 1683 O O . HIS A 1 200 ? -11.969 45.25 11.781 1 96.56 200 HIS A O 1
ATOM 1689 N N . LEU A 1 201 ? -9.945 44.875 10.828 1 97 201 LEU A N 1
ATOM 1690 C CA . LEU A 1 201 ? -9.523 43.906 11.82 1 97 201 LEU A CA 1
ATOM 1691 C C . LEU A 1 201 ? -9.383 44.531 13.195 1 97 201 LEU A C 1
ATOM 1693 O O . LEU A 1 201 ? -9.789 43.969 14.203 1 97 201 LEU A O 1
ATOM 1697 N N . ALA A 1 202 ? -8.797 45.719 13.242 1 96.12 202 ALA A N 1
ATOM 1698 C CA . ALA A 1 202 ? -8.648 46.438 14.5 1 96.12 202 ALA A CA 1
ATOM 1699 C C . ALA A 1 202 ? -10.008 46.719 15.133 1 96.12 202 ALA A C 1
ATOM 1701 O O . ALA A 1 202 ? -10.18 46.562 16.344 1 96.12 202 ALA A O 1
ATOM 1702 N N . ASP A 1 203 ? -10.984 47.094 14.344 1 95.75 203 ASP A N 1
ATOM 1703 C CA . ASP A 1 203 ? -12.336 47.375 14.812 1 95.75 203 ASP A CA 1
ATOM 1704 C C . ASP A 1 203 ? -13.023 46.094 15.297 1 95.75 203 ASP A C 1
ATOM 1706 O O . ASP A 1 203 ? -13.711 46.125 16.328 1 95.75 203 ASP A O 1
ATOM 1710 N N . THR A 1 204 ? -12.844 45.062 14.57 1 95.44 204 THR A N 1
ATOM 1711 C CA . THR A 1 204 ? -13.477 43.781 14.875 1 95.44 204 THR A CA 1
ATOM 1712 C C . THR A 1 204 ? -13 43.25 16.219 1 95.44 204 THR A C 1
ATOM 1714 O O . THR A 1 204 ? -13.781 42.656 16.984 1 95.44 204 THR A O 1
ATOM 1717 N N . PHE A 1 205 ? -11.727 43.438 16.516 1 95.38 205 PHE A N 1
ATOM 1718 C CA . PHE A 1 205 ? -11.148 42.844 17.703 1 95.38 205 PHE A CA 1
ATOM 1719 C C . PHE A 1 205 ? -10.93 43.875 18.797 1 95.38 205 PHE A C 1
ATOM 1721 O O . PHE A 1 205 ? -10.383 43.562 19.859 1 95.38 205 PHE A O 1
ATOM 1728 N N . TYR A 1 206 ? -11.328 45.094 18.594 1 94.12 206 TYR A N 1
ATOM 1729 C CA . TYR A 1 206 ? -11.305 46.188 19.547 1 94.12 206 TYR A CA 1
ATOM 1730 C C . TYR A 1 206 ? -9.906 46.406 20.109 1 94.12 206 TYR A C 1
ATOM 1732 O O . TYR A 1 206 ? -9.719 46.5 21.328 1 94.12 206 TYR A O 1
ATOM 1740 N N . ILE A 1 207 ? -8.945 46.531 19.188 1 93.5 207 ILE A N 1
ATOM 1741 C CA . ILE A 1 207 ? -7.551 46.75 19.531 1 93.5 207 ILE A CA 1
ATOM 1742 C C . ILE A 1 207 ? -6.965 47.812 18.594 1 93.5 207 ILE A C 1
ATOM 1744 O O . ILE A 1 207 ? -7.449 48 17.484 1 93.5 207 ILE A O 1
ATOM 1748 N N . SER A 1 208 ? -6.02 48.594 19.109 1 95 208 SER A N 1
ATOM 1749 C CA . SER A 1 208 ? -5.395 49.625 18.266 1 95 208 SER A CA 1
ATOM 1750 C C . SER A 1 208 ? -4.668 48.969 17.078 1 95 208 SER A C 1
ATOM 1752 O O . SER A 1 208 ? -4.102 47.875 17.203 1 95 208 SER A O 1
ATOM 1754 N N . LYS A 1 209 ? -4.688 49.625 15.961 1 94.88 209 LYS A N 1
ATOM 1755 C CA . LYS A 1 209 ? -4.043 49.156 14.742 1 94.88 209 LYS A CA 1
ATOM 1756 C C . LYS A 1 209 ? -2.568 48.844 14.984 1 94.88 209 LYS A C 1
ATOM 1758 O O . LYS A 1 209 ? -2.088 47.75 14.633 1 94.88 209 LYS A O 1
ATOM 1763 N N . TYR A 1 210 ? -1.949 49.719 15.609 1 94 210 TYR A N 1
ATOM 1764 C CA . TYR A 1 210 ? -0.511 49.625 15.82 1 94 210 TYR A CA 1
ATOM 1765 C C . TYR A 1 210 ? -0.19 48.438 16.734 1 94 210 TYR A C 1
ATOM 1767 O O . TYR A 1 210 ? 0.711 47.656 16.453 1 94 210 TYR A O 1
ATOM 1775 N N . TYR A 1 211 ? -0.898 48.375 17.797 1 94.31 211 TYR A N 1
ATOM 1776 C CA . TYR A 1 211 ? -0.69 47.281 18.734 1 94.31 211 TYR A CA 1
ATOM 1777 C C . TYR A 1 211 ? -0.98 45.938 18.078 1 94.31 211 TYR A C 1
ATOM 1779 O O . TYR A 1 211 ? -0.229 44.969 18.25 1 94.31 211 TYR A O 1
ATOM 1787 N N . MET A 1 212 ? -2.021 45.844 17.328 1 95.12 212 MET A N 1
ATOM 1788 C CA . MET A 1 212 ? -2.41 44.625 16.641 1 95.12 212 MET A CA 1
ATOM 1789 C C . MET A 1 212 ? -1.314 44.156 15.68 1 95.12 212 MET A C 1
ATOM 1791 O O . MET A 1 212 ? -0.923 43 15.695 1 95.12 212 MET A O 1
ATOM 1795 N N . MET A 1 213 ? -0.849 45.031 14.883 1 94.88 213 MET A N 1
ATOM 1796 C CA . MET A 1 213 ? 0.168 44.719 13.883 1 94.88 213 MET A CA 1
ATOM 1797 C C . MET A 1 213 ? 1.466 44.281 14.555 1 94.88 213 MET A C 1
ATOM 1799 O O . MET A 1 213 ? 2.092 43.312 14.125 1 94.88 213 MET A O 1
ATOM 1803 N N . ARG A 1 214 ? 1.845 44.969 15.609 1 93.19 214 ARG A N 1
ATOM 1804 C CA . ARG A 1 214 ? 3.061 44.625 16.344 1 93.19 214 ARG A CA 1
ATOM 1805 C C . ARG A 1 214 ? 2.936 43.25 17 1 93.19 214 ARG A C 1
ATOM 1807 O O . ARG A 1 214 ? 3.84 42.406 16.891 1 93.19 214 ARG A O 1
ATOM 1814 N N . LEU A 1 215 ? 1.84 43.094 17.656 1 90.38 215 LEU A N 1
ATOM 1815 C CA . LEU A 1 215 ? 1.578 41.812 18.344 1 90.38 215 LEU A CA 1
ATOM 1816 C C . LEU A 1 215 ? 1.571 40.656 17.359 1 90.38 215 LEU A C 1
ATOM 1818 O O . LEU A 1 215 ? 2.135 39.594 17.656 1 90.38 215 LEU A O 1
ATOM 1822 N N . PHE A 1 216 ? 0.88 40.844 16.266 1 91.94 216 PHE A N 1
ATOM 1823 C CA . PHE A 1 216 ? 0.778 39.812 15.234 1 91.94 216 PHE A CA 1
ATOM 1824 C C . PHE A 1 216 ? 2.158 39.438 14.719 1 91.94 216 PHE A C 1
ATOM 1826 O O . PHE A 1 216 ? 2.486 38.25 14.641 1 91.94 216 PHE A O 1
ATOM 1833 N N . LYS A 1 217 ? 2.957 40.344 14.43 1 89 217 LYS A N 1
ATOM 1834 C CA . LYS A 1 217 ? 4.297 40.094 13.898 1 89 217 LYS A CA 1
ATOM 1835 C C . LYS A 1 217 ? 5.18 39.406 14.938 1 89 217 LYS A C 1
ATOM 1837 O O . LYS A 1 217 ? 5.934 38.5 14.609 1 89 217 LYS A O 1
ATOM 1842 N N . GLN A 1 218 ? 5.055 39.844 16.125 1 84 218 GLN A N 1
ATOM 1843 C CA . GLN A 1 218 ? 5.84 39.25 17.203 1 84 218 GLN A CA 1
ATOM 1844 C C . GLN A 1 218 ? 5.5 37.781 17.406 1 84 218 GLN A C 1
ATOM 1846 O O . GLN A 1 218 ? 6.391 36.969 17.609 1 84 218 GLN A O 1
ATOM 1851 N N . GLU A 1 219 ? 4.191 37.531 17.312 1 80.88 219 GLU A N 1
ATOM 1852 C CA . GLU A 1 219 ? 3.717 36.188 17.641 1 80.88 219 GLU A CA 1
ATOM 1853 C C . GLU A 1 219 ? 3.834 35.25 16.438 1 80.88 219 GLU A C 1
ATOM 1855 O O . GLU A 1 219 ? 3.98 34.062 16.609 1 80.88 219 GLU A O 1
ATOM 1860 N N . THR A 1 220 ? 3.736 35.844 15.25 1 81.69 220 THR A N 1
ATOM 1861 C CA . THR A 1 220 ? 3.666 34.969 14.078 1 81.69 220 THR A CA 1
ATOM 1862 C C . THR A 1 220 ? 4.922 35.094 13.227 1 81.69 220 THR A C 1
ATOM 1864 O O . THR A 1 220 ? 5.191 34.25 12.367 1 81.69 220 THR A O 1
ATOM 1867 N N . GLY A 1 221 ? 5.582 36.156 13.391 1 78 221 GLY A N 1
ATOM 1868 C CA . GLY A 1 221 ? 6.75 36.438 12.57 1 78 221 GLY A CA 1
ATOM 1869 C C . GLY A 1 221 ? 6.414 37.125 11.258 1 78 221 GLY A C 1
ATOM 1870 O O . GLY A 1 221 ? 7.309 37.531 10.531 1 78 221 GLY A O 1
ATOM 1871 N N . TYR A 1 222 ? 5.145 37.375 11.047 1 83.12 222 TYR A N 1
ATOM 1872 C CA . TYR A 1 222 ? 4.703 37.969 9.789 1 83.12 222 TYR A CA 1
ATOM 1873 C C . TYR A 1 222 ? 3.922 39.25 10.039 1 83.12 222 TYR A C 1
ATOM 1875 O O . TYR A 1 222 ? 3.312 39.406 11.102 1 83.12 222 TYR A O 1
ATOM 1883 N N . THR A 1 223 ? 4.078 40.031 8.961 1 90.56 223 THR A N 1
ATOM 1884 C CA . THR A 1 223 ? 3.111 41.125 8.969 1 90.56 223 THR A CA 1
ATOM 1885 C C . THR A 1 223 ? 1.724 40.625 8.586 1 90.56 223 THR A C 1
ATOM 1887 O O . THR A 1 223 ? 1.596 39.656 7.855 1 90.56 223 THR A O 1
ATOM 1890 N N . MET A 1 224 ? 0.758 41.281 9.055 1 92.75 224 MET A N 1
ATOM 1891 C CA . MET A 1 224 ? -0.621 40.906 8.773 1 92.75 224 MET A CA 1
ATOM 1892 C C . MET A 1 224 ? -0.893 40.906 7.273 1 92.75 224 MET A C 1
ATOM 1894 O O . MET A 1 224 ? -1.506 40 6.734 1 92.75 224 MET A O 1
ATOM 1898 N N . GLY A 1 225 ? -0.469 41.938 6.648 1 92.5 225 GLY A N 1
ATOM 1899 C CA . GLY A 1 225 ? -0.668 42.031 5.215 1 92.5 225 GLY A CA 1
ATOM 1900 C C . GLY A 1 225 ? -0.08 40.875 4.434 1 92.5 225 GLY A C 1
ATOM 1901 O O . GLY A 1 225 ? -0.734 40.344 3.551 1 92.5 225 GLY A O 1
ATOM 1902 N N . ARG A 1 226 ? 1.107 40.594 4.766 1 90 226 ARG A N 1
ATOM 1903 C CA . ARG A 1 226 ? 1.781 39.5 4.09 1 90 226 ARG A CA 1
ATOM 1904 C C . ARG A 1 226 ? 1.069 38.188 4.355 1 90 226 ARG A C 1
ATOM 1906 O O . ARG A 1 226 ? 0.914 37.344 3.447 1 90 226 ARG A O 1
ATOM 1913 N N . TYR A 1 227 ? 0.733 37.969 5.582 1 90.94 227 TYR A N 1
ATOM 1914 C CA . TYR A 1 227 ? 0.027 36.75 5.961 1 90.94 227 TYR A CA 1
ATOM 1915 C C . TYR A 1 227 ? -1.268 36.594 5.168 1 90.94 227 TYR A C 1
ATOM 1917 O O . TYR A 1 227 ? -1.53 35.562 4.586 1 90.94 227 TYR A O 1
ATOM 1925 N N . ILE A 1 228 ? -2.018 37.625 5.137 1 94.25 228 ILE A N 1
ATOM 1926 C CA . ILE A 1 228 ? -3.307 37.625 4.453 1 94.25 228 ILE A CA 1
ATOM 1927 C C . ILE A 1 228 ? -3.098 37.375 2.963 1 94.25 228 ILE A C 1
ATOM 1929 O O . ILE A 1 228 ? -3.775 36.531 2.369 1 94.25 228 ILE A O 1
ATOM 1933 N N . SER A 1 229 ? -2.18 38.062 2.406 1 92.44 229 SER A N 1
ATOM 1934 C CA . SER A 1 229 ? -1.906 37.906 0.981 1 92.44 229 SER A CA 1
ATOM 1935 C C . SER A 1 229 ? -1.501 36.469 0.646 1 92.44 229 SER A C 1
ATOM 1937 O O . SER A 1 229 ? -1.984 35.906 -0.333 1 92.44 229 SER A O 1
ATOM 1939 N N . GLN A 1 230 ? -0.65 36 1.453 1 88.56 230 GLN A N 1
ATOM 1940 C CA . GLN A 1 230 ? -0.171 34.656 1.217 1 88.56 230 GLN A CA 1
ATOM 1941 C C . GLN A 1 230 ? -1.309 33.625 1.329 1 88.56 230 GLN A C 1
ATOM 1943 O O . GLN A 1 230 ? -1.429 32.75 0.497 1 88.56 230 GLN A O 1
ATOM 1948 N N . LYS A 1 231 ? -2.064 33.719 2.334 1 91.5 231 LYS A N 1
ATOM 1949 C CA . LYS A 1 231 ? -3.18 32.812 2.533 1 91.5 231 LYS A CA 1
ATOM 1950 C C . LYS A 1 231 ? -4.191 32.906 1.396 1 91.5 231 LYS A C 1
ATOM 1952 O O . LYS A 1 231 ? -4.754 31.906 0.96 1 91.5 231 LYS A O 1
ATOM 1957 N N . ARG A 1 232 ? -4.398 34.125 0.962 1 93.88 232 ARG A N 1
ATOM 1958 C CA . ARG A 1 232 ? -5.309 34.312 -0.161 1 93.88 232 ARG A CA 1
ATOM 1959 C C . ARG A 1 232 ? -4.77 33.656 -1.427 1 93.88 232 ARG A C 1
ATOM 1961 O O . ARG A 1 232 ? -5.527 33.031 -2.182 1 93.88 232 ARG A O 1
ATOM 1968 N N . LEU A 1 233 ? -3.502 33.812 -1.654 1 91.62 233 LEU A N 1
ATOM 1969 C CA . LEU A 1 233 ? -2.889 33.188 -2.832 1 91.62 233 LEU A CA 1
ATOM 1970 C C . LEU A 1 233 ? -2.994 31.672 -2.779 1 91.62 233 LEU A C 1
ATOM 1972 O O . LEU A 1 233 ? -3.25 31.031 -3.799 1 91.62 233 LEU A O 1
ATOM 1976 N N . LEU A 1 234 ? -2.795 31.188 -1.646 1 87.75 234 LEU A N 1
ATOM 1977 C CA . LEU A 1 234 ? -2.885 29.734 -1.464 1 87.75 234 LEU A CA 1
ATOM 1978 C C . LEU A 1 234 ? -4.305 29.25 -1.718 1 87.75 234 LEU A C 1
ATOM 1980 O O . LEU A 1 234 ? -4.504 28.219 -2.375 1 87.75 234 LEU A O 1
ATOM 1984 N N . LEU A 1 235 ? -5.23 29.938 -1.21 1 90.69 235 LEU A N 1
ATOM 1985 C CA . LEU A 1 235 ? -6.629 29.625 -1.471 1 90.69 235 LEU A CA 1
ATOM 1986 C C . LEU A 1 235 ? -6.934 29.703 -2.963 1 90.69 235 LEU A C 1
ATOM 1988 O O . LEU A 1 235 ? -7.637 28.844 -3.502 1 90.69 235 LEU A O 1
ATOM 1992 N N . ALA A 1 236 ? -6.426 30.672 -3.527 1 93.06 236 ALA A N 1
ATOM 1993 C CA . ALA A 1 236 ? -6.641 30.844 -4.961 1 93.06 236 ALA A CA 1
ATOM 1994 C C . ALA A 1 236 ? -6.102 29.641 -5.742 1 93.06 236 ALA A C 1
ATOM 1996 O O . ALA A 1 236 ? -6.746 29.172 -6.676 1 93.06 236 ALA A O 1
ATOM 1997 N N . LYS A 1 237 ? -4.988 29.25 -5.395 1 88.75 237 LYS A N 1
ATOM 1998 C CA . LYS A 1 237 ? -4.398 28.094 -6.066 1 88.75 237 LYS A CA 1
ATOM 1999 C C . LYS A 1 237 ? -5.293 26.859 -5.93 1 88.75 237 LYS A C 1
ATOM 2001 O O . LYS A 1 237 ? -5.508 26.141 -6.902 1 88.75 237 LYS A O 1
ATOM 2006 N N . ASP A 1 238 ? -5.762 26.688 -4.758 1 85.12 238 ASP A N 1
ATOM 2007 C CA . ASP A 1 238 ? -6.66 25.562 -4.52 1 85.12 238 ASP A CA 1
ATOM 2008 C C . ASP A 1 238 ? -7.906 25.656 -5.402 1 85.12 238 ASP A C 1
ATOM 2010 O O . ASP A 1 238 ? -8.359 24.656 -5.961 1 85.12 238 ASP A O 1
ATOM 2014 N N . LEU A 1 239 ? -8.43 26.812 -5.484 1 90.81 239 LEU A N 1
ATOM 2015 C CA . LEU A 1 239 ? -9.625 27.031 -6.297 1 90.81 239 LEU A CA 1
ATOM 2016 C C . LEU A 1 239 ? -9.336 26.766 -7.77 1 90.81 239 LEU A C 1
ATOM 2018 O O . LEU A 1 239 ? -10.117 26.109 -8.453 1 90.81 239 LEU A O 1
ATOM 2022 N N . ILE A 1 240 ? -8.234 27.219 -8.211 1 91.19 240 ILE A N 1
ATOM 2023 C CA . ILE A 1 240 ? -7.848 27.047 -9.609 1 91.19 240 ILE A CA 1
ATOM 2024 C C . ILE A 1 240 ? -7.66 25.562 -9.914 1 91.19 240 ILE A C 1
ATOM 2026 O O . ILE A 1 240 ? -8.156 25.062 -10.93 1 91.19 240 ILE A O 1
ATOM 2030 N N . LEU A 1 241 ? -7.016 24.922 -9.078 1 83.38 241 LEU A N 1
ATOM 2031 C CA . LEU A 1 241 ? -6.77 23.5 -9.25 1 83.38 241 LEU A CA 1
ATOM 2032 C C . LEU A 1 241 ? -8.078 22.719 -9.242 1 83.38 241 LEU A C 1
ATOM 2034 O O . LEU A 1 241 ? -8.164 21.625 -9.82 1 83.38 241 LEU A O 1
ATOM 2038 N N . SER A 1 242 ? -9.062 23.281 -8.641 1 86.12 242 SER A N 1
ATOM 2039 C CA . SER A 1 242 ? -10.367 22.625 -8.578 1 86.12 242 SER A CA 1
ATOM 2040 C C . SER A 1 242 ? -11.227 22.984 -9.781 1 86.12 242 SER A C 1
ATOM 2042 O O . SER A 1 242 ? -12.367 22.531 -9.898 1 86.12 242 SER A O 1
ATOM 2044 N N . GLY A 1 243 ? -10.695 23.844 -10.633 1 88.31 243 GLY A N 1
ATOM 2045 C CA . GLY A 1 243 ? -11.383 24.109 -11.891 1 88.31 243 GLY A CA 1
ATOM 2046 C C . GLY A 1 243 ? -11.93 25.516 -11.977 1 88.31 243 GLY A C 1
ATOM 2047 O O . GLY A 1 243 ? -12.516 25.906 -12.992 1 88.31 243 GLY A O 1
ATOM 2048 N N . VAL A 1 244 ? -11.805 26.344 -10.977 1 92.62 244 VAL A N 1
ATOM 2049 C CA . VAL A 1 244 ? -12.297 27.719 -10.969 1 92.62 244 VAL A CA 1
ATOM 2050 C C . VAL A 1 244 ? -11.406 28.594 -11.867 1 92.62 244 VAL A C 1
ATOM 2052 O O . VAL A 1 244 ? -10.18 28.531 -11.781 1 92.62 244 VAL A O 1
ATOM 2055 N N . PRO A 1 245 ? -12.047 29.328 -12.711 1 93.81 245 PRO A N 1
ATOM 2056 C CA . PRO A 1 245 ? -11.234 30.234 -13.547 1 93.81 245 PRO A CA 1
ATOM 2057 C C . PRO A 1 245 ? -10.375 31.188 -12.719 1 93.81 245 PRO A C 1
ATOM 2059 O O . PRO A 1 245 ? -10.82 31.672 -11.672 1 93.81 245 PRO A O 1
ATOM 2062 N N . SER A 1 246 ? -9.234 31.531 -13.211 1 94.5 246 SER A N 1
ATOM 2063 C CA . SER A 1 246 ? -8.234 32.312 -12.484 1 94.5 246 SER A CA 1
ATOM 2064 C C . SER A 1 246 ? -8.789 33.656 -12.062 1 94.5 246 SER A C 1
ATOM 2066 O O . SER A 1 246 ? -8.539 34.125 -10.945 1 94.5 246 SER A O 1
ATOM 2068 N N . THR A 1 247 ? -9.539 34.281 -12.969 1 94.38 247 THR A N 1
ATOM 2069 C CA . THR A 1 247 ? -10.109 35.594 -12.664 1 94.38 247 THR A CA 1
ATOM 2070 C C . THR A 1 247 ? -11.109 35.469 -11.516 1 94.38 247 THR A C 1
ATOM 2072 O O . THR A 1 247 ? -11.109 36.312 -10.609 1 94.38 247 THR A O 1
ATOM 2075 N N . GLN A 1 248 ? -11.93 34.5 -11.578 1 95.81 248 GLN A N 1
ATOM 2076 C CA . GLN A 1 248 ? -12.906 34.312 -10.516 1 95.81 248 GLN A CA 1
ATOM 2077 C C . GLN A 1 248 ? -12.219 33.969 -9.195 1 95.81 248 GLN A C 1
ATOM 2079 O O . GLN A 1 248 ? -12.609 34.5 -8.141 1 95.81 248 GLN A O 1
ATOM 2084 N N . ALA A 1 249 ? -11.203 33.156 -9.234 1 96.31 249 ALA A N 1
ATOM 2085 C CA . ALA A 1 249 ? -10.438 32.812 -8.039 1 96.31 249 ALA A CA 1
ATOM 2086 C C . ALA A 1 249 ? -9.805 34.031 -7.402 1 96.31 249 ALA A C 1
ATOM 2088 O O . ALA A 1 249 ? -9.781 34.156 -6.176 1 96.31 249 ALA A O 1
ATOM 2089 N N . CYS A 1 250 ? -9.336 34.938 -8.227 1 95.94 250 CYS A N 1
ATOM 2090 C CA . CYS A 1 250 ? -8.734 36.156 -7.77 1 95.94 250 CYS A CA 1
ATOM 2091 C C . CYS A 1 250 ? -9.688 36.938 -6.879 1 95.94 250 CYS A C 1
ATOM 2093 O O . CYS A 1 250 ? -9.352 37.281 -5.746 1 95.94 250 CYS A O 1
ATOM 2095 N N . PHE A 1 251 ? -10.875 37.062 -7.336 1 95.62 251 PHE A N 1
ATOM 2096 C CA . PHE A 1 251 ? -11.828 37.906 -6.629 1 95.62 251 PHE A CA 1
ATOM 2097 C C . PHE A 1 251 ? -12.484 37.125 -5.48 1 95.62 251 PHE A C 1
ATOM 2099 O O . PHE A 1 251 ? -12.773 37.719 -4.43 1 95.62 251 PHE A O 1
ATOM 2106 N N . ASP A 1 252 ? -12.625 35.875 -5.633 1 95.94 252 ASP A N 1
ATOM 2107 C CA . ASP A 1 252 ? -13.195 35.062 -4.578 1 95.94 252 ASP A CA 1
ATOM 2108 C C . ASP A 1 252 ? -12.281 35 -3.355 1 95.94 252 ASP A C 1
ATOM 2110 O O . ASP A 1 252 ? -12.75 34.875 -2.227 1 95.94 252 ASP A O 1
ATOM 2114 N N . CYS A 1 253 ? -11.008 35.25 -3.605 1 95.69 253 CYS A N 1
ATOM 2115 C CA . CYS A 1 253 ? -10.039 35.125 -2.518 1 95.69 253 CYS A CA 1
ATOM 2116 C C . CYS A 1 253 ? -9.766 36.5 -1.889 1 95.69 253 CYS A C 1
ATOM 2118 O O . CYS A 1 253 ? -9.047 36.594 -0.894 1 95.69 253 CYS A O 1
ATOM 2120 N N . GLY A 1 254 ? -10.312 37.5 -2.492 1 95.25 254 GLY A N 1
ATOM 2121 C CA . GLY A 1 254 ? -10.273 38.781 -1.806 1 95.25 254 GLY A CA 1
ATOM 2122 C C . GLY A 1 254 ? -9.344 39.781 -2.461 1 95.25 254 GLY A C 1
ATOM 2123 O O . GLY A 1 254 ? -9.156 40.875 -1.952 1 95.25 254 GLY A O 1
ATOM 2124 N N . PHE A 1 255 ? -8.773 39.438 -3.545 1 95.25 255 PHE A N 1
ATOM 2125 C CA . PHE A 1 255 ? -7.969 40.406 -4.266 1 95.25 255 PHE A CA 1
ATOM 2126 C C . PHE A 1 255 ? -8.852 41.406 -5 1 95.25 255 PHE A C 1
ATOM 2128 O O . PHE A 1 255 ? -9.922 41.062 -5.492 1 95.25 255 PHE A O 1
ATOM 2135 N N . LYS A 1 256 ? -8.383 42.594 -5.059 1 93.06 256 LYS A N 1
ATOM 2136 C CA . LYS A 1 256 ? -9.164 43.625 -5.688 1 93.06 256 LYS A CA 1
ATOM 2137 C C . LYS A 1 256 ? -8.719 43.875 -7.129 1 93.06 256 LYS A C 1
ATOM 2139 O O . LYS A 1 256 ? -9.453 44.438 -7.93 1 93.06 256 LYS A O 1
ATOM 2144 N N . ASP A 1 257 ? -7.535 43.469 -7.465 1 93.38 257 ASP A N 1
ATOM 2145 C CA . ASP A 1 257 ? -6.922 43.719 -8.766 1 93.38 257 ASP A CA 1
ATOM 2146 C C . ASP A 1 257 ? -6.223 42.469 -9.289 1 93.38 257 ASP A C 1
ATOM 2148 O O . ASP A 1 257 ? -5.375 41.906 -8.602 1 93.38 257 ASP A O 1
ATOM 2152 N N . TYR A 1 258 ? -6.535 42.156 -10.594 1 94.62 258 TYR A N 1
ATOM 2153 C CA . TYR A 1 258 ? -5.984 40.938 -11.164 1 94.62 258 TYR A CA 1
ATOM 2154 C C . TYR A 1 258 ? -4.488 41.062 -11.422 1 94.62 258 TYR A C 1
ATOM 2156 O O . TYR A 1 258 ? -3.736 40.094 -11.297 1 94.62 258 TYR A O 1
ATOM 2164 N N . SER A 1 259 ? -4.051 42.25 -11.75 1 94.69 259 SER A N 1
ATOM 2165 C CA . SER A 1 259 ? -2.633 42.469 -12.031 1 94.69 259 SER A CA 1
ATOM 2166 C C . SER A 1 259 ? -1.78 42.219 -10.789 1 94.69 259 SER A C 1
ATOM 2168 O O . SER A 1 259 ? -0.749 41.531 -10.867 1 94.69 259 SER A O 1
ATOM 2170 N N . THR A 1 260 ? -2.271 42.75 -9.734 1 94.06 260 THR A N 1
ATOM 2171 C CA . THR A 1 260 ? -1.576 42.531 -8.469 1 94.06 260 THR A CA 1
ATOM 2172 C C . THR A 1 260 ? -1.604 41.062 -8.078 1 94.06 260 THR A C 1
ATOM 2174 O O . THR A 1 260 ? -0.596 40.531 -7.629 1 94.06 260 THR A O 1
ATOM 2177 N N . PHE A 1 261 ? -2.764 40.5 -8.281 1 96.06 261 PHE A N 1
ATOM 2178 C CA . PHE A 1 261 ? -2.936 39.094 -7.996 1 96.06 261 PHE A CA 1
ATOM 2179 C C . PHE A 1 261 ? -1.98 38.25 -8.836 1 96.06 261 PHE A C 1
ATOM 2181 O O . PHE A 1 261 ? -1.237 37.406 -8.297 1 96.06 261 PHE A O 1
ATOM 2188 N N . SER A 1 262 ? -2.004 38.438 -10.07 1 94.75 262 SER A N 1
ATOM 2189 C CA . SER A 1 262 ? -1.203 37.656 -11.008 1 94.75 262 SER A CA 1
ATOM 2190 C C . SER A 1 262 ? 0.285 37.781 -10.695 1 94.75 262 SER A C 1
ATOM 2192 O O . SER A 1 262 ? 1.014 36.781 -10.719 1 94.75 262 SER A O 1
ATOM 2194 N N . ARG A 1 263 ? 0.742 38.969 -10.359 1 94.44 263 ARG A N 1
ATOM 2195 C CA . ARG A 1 263 ? 2.143 39.188 -10.023 1 94.44 263 ARG A CA 1
ATOM 2196 C C . ARG A 1 263 ? 2.523 38.469 -8.734 1 94.44 263 ARG A C 1
ATOM 2198 O O . ARG A 1 263 ? 3.57 37.812 -8.664 1 94.44 263 ARG A O 1
ATOM 2205 N N . SER A 1 264 ? 1.699 38.625 -7.766 1 93.44 264 SER A N 1
ATOM 2206 C CA . SER A 1 264 ? 1.959 38 -6.477 1 93.44 264 SER A CA 1
ATOM 2207 C C . SER A 1 264 ? 1.92 36.469 -6.586 1 93.44 264 SER A C 1
ATOM 2209 O O . SER A 1 264 ? 2.713 35.781 -5.945 1 93.44 264 SER A O 1
ATOM 2211 N N . TYR A 1 265 ? 0.971 36.031 -7.344 1 93.19 265 TYR A N 1
ATOM 2212 C CA . TYR A 1 265 ? 0.836 34.594 -7.586 1 93.19 265 TYR A CA 1
ATOM 2213 C C . TYR A 1 265 ? 2.092 34.031 -8.242 1 93.19 265 TYR A C 1
ATOM 2215 O O . TYR A 1 265 ? 2.645 33.031 -7.777 1 93.19 265 TYR A O 1
ATOM 2223 N N . LYS A 1 266 ? 2.543 34.625 -9.211 1 91.25 266 LYS A N 1
ATOM 2224 C CA . LYS A 1 266 ? 3.748 34.188 -9.914 1 91.25 266 LYS A CA 1
ATOM 2225 C C . LYS A 1 266 ? 4.969 34.25 -9 1 91.25 266 LYS A C 1
ATOM 2227 O O . LYS A 1 266 ? 5.84 33.375 -9.055 1 91.25 266 LYS A O 1
ATOM 2232 N N . ALA A 1 267 ? 5.039 35.281 -8.297 1 87.56 267 ALA A N 1
ATOM 2233 C CA . ALA A 1 267 ? 6.156 35.469 -7.375 1 87.56 267 ALA A CA 1
ATOM 2234 C C . ALA A 1 267 ? 6.203 34.312 -6.359 1 87.56 267 ALA A C 1
ATOM 2236 O O . ALA A 1 267 ? 7.281 33.844 -6.012 1 87.56 267 ALA A O 1
ATOM 2237 N N . LEU A 1 268 ? 5.059 33.969 -5.918 1 81.94 268 LEU A N 1
ATOM 2238 C CA . LEU A 1 268 ? 4.988 32.938 -4.871 1 81.94 268 LEU A CA 1
ATOM 2239 C C . LEU A 1 268 ? 5.176 31.547 -5.453 1 81.94 268 LEU A C 1
ATOM 2241 O O . LEU A 1 268 ? 5.867 30.719 -4.863 1 81.94 268 LEU A O 1
ATOM 2245 N N . PHE A 1 269 ? 4.547 31.234 -6.605 1 80.88 269 PHE A N 1
ATOM 2246 C CA . PHE A 1 269 ? 4.449 29.859 -7.074 1 80.88 269 PHE A CA 1
ATOM 2247 C C . PHE A 1 269 ? 5.367 29.625 -8.266 1 80.88 269 PHE A C 1
ATOM 2249 O O . PHE A 1 269 ? 5.547 28.484 -8.703 1 80.88 269 PHE A O 1
ATOM 2256 N N . GLY A 1 270 ? 5.902 30.609 -8.773 1 82.44 270 GLY A N 1
ATOM 2257 C CA . GLY A 1 270 ? 6.828 30.484 -9.883 1 82.44 270 GLY A CA 1
ATOM 2258 C C . GLY A 1 270 ? 6.133 30.281 -11.219 1 82.44 270 GLY A C 1
ATOM 2259 O O . GLY A 1 270 ? 6.789 30.109 -12.25 1 82.44 270 GLY A O 1
ATOM 2260 N N . GLU A 1 271 ? 4.863 30.234 -11.203 1 85.75 271 GLU A N 1
ATOM 2261 C CA . GLU A 1 271 ? 4.035 30.109 -12.398 1 85.75 271 GLU A CA 1
ATOM 2262 C C . GLU A 1 271 ? 2.82 31.031 -12.328 1 85.75 271 GLU A C 1
ATOM 2264 O O . GLU A 1 271 ? 2.4 31.422 -11.234 1 85.75 271 GLU A O 1
ATOM 2269 N N . SER A 1 272 ? 2.301 31.312 -13.477 1 90.69 272 SER A N 1
ATOM 2270 C CA . SER A 1 272 ? 1.112 32.156 -13.508 1 90.69 272 SER A CA 1
ATOM 2271 C C . SER A 1 272 ? -0.141 31.359 -13.164 1 90.69 272 SER A C 1
ATOM 2273 O O . SER A 1 272 ? -0.148 30.125 -13.266 1 90.69 272 SER A O 1
ATOM 2275 N N . PRO A 1 273 ? -1.215 32.094 -12.703 1 91.06 273 PRO A N 1
ATOM 2276 C CA . PRO A 1 273 ? -2.471 31.406 -12.43 1 91.06 273 PRO A CA 1
ATOM 2277 C C . PRO A 1 273 ? -2.977 30.609 -13.633 1 91.06 273 PRO A C 1
ATOM 2279 O O . PRO A 1 273 ? -3.502 29.5 -13.469 1 91.06 273 PRO A O 1
ATOM 2282 N N . ARG A 1 274 ? -2.805 31 -14.867 1 85.69 274 ARG A N 1
ATOM 2283 C CA . ARG A 1 274 ? -3.289 30.344 -16.078 1 85.69 274 ARG A CA 1
ATOM 2284 C C . ARG A 1 274 ? -2.521 29.062 -16.359 1 85.69 274 ARG A C 1
ATOM 2286 O O . ARG A 1 274 ? -3.078 28.094 -16.891 1 85.69 274 ARG A O 1
ATOM 2293 N N . GLU A 1 275 ? -1.313 29.047 -15.945 1 83.62 275 GLU A N 1
ATOM 2294 C CA . GLU A 1 275 ? -0.43 27.906 -16.203 1 83.62 275 GLU A CA 1
ATOM 2295 C C . GLU A 1 275 ? -0.66 26.781 -15.195 1 83.62 275 GLU A C 1
ATOM 2297 O O . GLU A 1 275 ? -0.231 25.656 -15.414 1 83.62 275 GLU A O 1
ATOM 2302 N N . THR A 1 276 ? -1.229 27.109 -14.156 1 78.44 276 THR A N 1
ATOM 2303 C CA . THR A 1 276 ? -1.419 26.156 -13.062 1 78.44 276 THR A CA 1
ATOM 2304 C C . THR A 1 276 ? -2.281 24.984 -1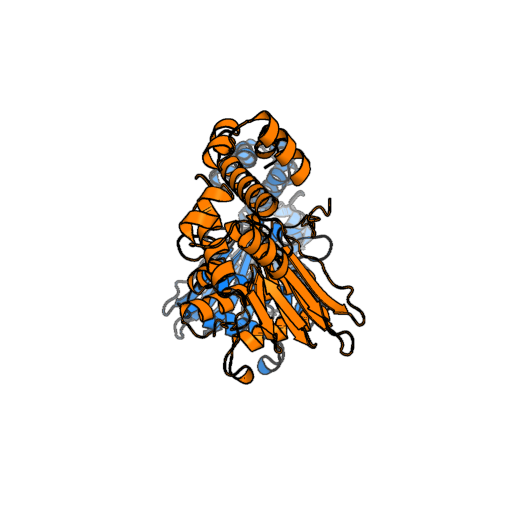3.516 1 78.44 276 THR A C 1
ATOM 2306 O O . THR A 1 276 ? -2.041 23.844 -13.125 1 78.44 276 THR A O 1
ATOM 2309 N N . LEU A 1 277 ? -3.428 25.047 -14.312 1 67.31 277 LEU A N 1
ATOM 2310 C CA . LEU A 1 277 ? -4.277 23.953 -14.773 1 67.31 277 LEU A CA 1
ATOM 2311 C C . LEU A 1 277 ? -3.553 23.094 -15.805 1 67.31 277 LEU A C 1
ATOM 2313 O O . LEU A 1 277 ? -3.828 21.906 -15.938 1 67.31 277 LEU A O 1
ATOM 2317 N N . THR A 1 278 ? -2.697 23.656 -16.641 1 53.16 278 THR A N 1
ATOM 2318 C CA . THR A 1 278 ? -2.098 22.891 -17.734 1 53.16 278 THR A CA 1
ATOM 2319 C C . THR A 1 278 ? -1.157 21.828 -17.188 1 53.16 278 THR A C 1
ATOM 2321 O O . THR A 1 278 ? -0.978 20.781 -17.797 1 53.16 278 THR A O 1
ATOM 2324 N N . PHE A 1 279 ? -0.619 22.109 -16.188 1 45.72 279 PHE A N 1
ATOM 2325 C CA . PHE A 1 279 ? 0.37 21.141 -15.711 1 45.72 279 PHE A CA 1
ATOM 2326 C C . PHE A 1 279 ? -0.271 20.141 -14.773 1 45.72 279 PHE A C 1
ATOM 2328 O O . PHE A 1 279 ? 0.377 19.172 -14.352 1 45.72 279 PHE A O 1
ATOM 2335 N N . SER A 1 280 ? -1.354 20.344 -14.273 1 40.78 280 SER A N 1
ATOM 2336 C CA . SER A 1 280 ? -1.902 19.328 -13.391 1 40.78 280 SER A CA 1
ATOM 2337 C C . SER A 1 280 ? -2.498 18.156 -14.18 1 40.78 280 SER A C 1
ATOM 2339 O O . SER A 1 280 ? -3.072 18.359 -15.25 1 40.78 280 SER A O 1
ATOM 2341 N N . MET B 1 1 ? -18.016 -31.906 -24.766 1 25.84 1 MET B N 1
ATOM 2342 C CA . MET B 1 1 ? -16.609 -31.516 -24.875 1 25.84 1 MET B CA 1
ATOM 2343 C C . MET B 1 1 ? -16.203 -30.625 -23.703 1 25.84 1 MET B C 1
ATOM 2345 O O . MET B 1 1 ? -16.781 -29.562 -23.484 1 25.84 1 MET B O 1
ATOM 2349 N N . GLU B 1 2 ? -15.766 -31.125 -22.594 1 30.86 2 GLU B N 1
ATOM 2350 C CA . GLU B 1 2 ? -15.727 -30.562 -21.234 1 30.86 2 GLU B CA 1
ATOM 2351 C C . GLU B 1 2 ? -14.789 -29.359 -21.172 1 30.86 2 GLU B C 1
ATOM 2353 O O . GLU B 1 2 ? -13.586 -29.5 -21.422 1 30.86 2 GLU B O 1
ATOM 2358 N N . GLN B 1 3 ? -15.141 -28.203 -21.609 1 35.75 3 GLN B N 1
ATOM 2359 C CA . GLN B 1 3 ? -14.453 -26.922 -21.75 1 35.75 3 GLN B CA 1
ATOM 2360 C C . GLN B 1 3 ? -13.906 -26.438 -20.406 1 35.75 3 GLN B C 1
ATOM 2362 O O . GLN B 1 3 ? -14.562 -26.594 -19.375 1 35.75 3 GLN B O 1
ATOM 2367 N N . TYR B 1 4 ? -12.695 -26.422 -20.375 1 40.91 4 TYR B N 1
ATOM 2368 C CA . TYR B 1 4 ? -12.094 -25.844 -19.188 1 40.91 4 TYR B CA 1
ATOM 2369 C C . TYR B 1 4 ? -12.664 -24.453 -18.906 1 40.91 4 TYR B C 1
ATOM 2371 O O . TYR B 1 4 ? -12.805 -23.641 -19.812 1 40.91 4 TYR B O 1
ATOM 2379 N N . VAL B 1 5 ? -13.484 -24.453 -17.906 1 43.19 5 VAL B N 1
ATOM 2380 C CA . VAL B 1 5 ? -14.227 -23.234 -17.594 1 43.19 5 VAL B CA 1
ATOM 2381 C C . VAL B 1 5 ? -13.312 -22.25 -16.875 1 43.19 5 VAL B C 1
ATOM 2383 O O . VAL B 1 5 ? -12.664 -22.609 -15.883 1 43.19 5 VAL B O 1
ATOM 2386 N N . LYS B 1 6 ? -12.727 -21.188 -17.547 1 44.16 6 LYS B N 1
ATOM 2387 C CA . LYS B 1 6 ? -12.125 -20.062 -16.859 1 44.16 6 LYS B CA 1
ATOM 2388 C C . LYS B 1 6 ? -12.961 -19.641 -15.656 1 44.16 6 LYS B C 1
ATOM 2390 O O . LYS B 1 6 ? -14.172 -19.469 -15.766 1 44.16 6 LYS B O 1
ATOM 2395 N N . LYS B 1 7 ? -12.266 -19.891 -14.453 1 45.84 7 LYS B N 1
ATOM 2396 C CA . LYS B 1 7 ? -12.961 -19.438 -13.25 1 45.84 7 LYS B CA 1
ATOM 2397 C C . LYS B 1 7 ? -12.227 -18.266 -12.609 1 45.84 7 LYS B C 1
ATOM 2399 O O . LYS B 1 7 ? -11.039 -18.047 -12.852 1 45.84 7 LYS B O 1
ATOM 2404 N N . GLY B 1 8 ? -12.914 -17.219 -12.008 1 43.81 8 GLY B N 1
ATOM 2405 C CA . GLY B 1 8 ? -12.344 -16.203 -11.156 1 43.81 8 GLY B CA 1
ATOM 2406 C C . GLY B 1 8 ? -12.172 -14.867 -11.859 1 43.81 8 GLY B C 1
ATOM 2407 O O . GLY B 1 8 ? -11.266 -14.703 -12.688 1 43.81 8 GLY B O 1
ATOM 2408 N N . TYR B 1 9 ? -13.25 -14.086 -11.969 1 39.47 9 TYR B N 1
ATOM 2409 C CA . TYR B 1 9 ? -13.195 -12.758 -12.578 1 39.47 9 TYR B CA 1
ATOM 2410 C C . TYR B 1 9 ? -12.656 -11.727 -11.594 1 39.47 9 TYR B C 1
ATOM 2412 O O . TYR B 1 9 ? -13 -11.75 -10.406 1 39.47 9 TYR B O 1
ATOM 2420 N N . LEU B 1 10 ? -11.508 -11.078 -11.953 1 43 10 LEU B N 1
ATOM 2421 C CA . LEU B 1 10 ? -10.914 -10.039 -11.117 1 43 10 LEU B CA 1
ATOM 2422 C C . LEU B 1 10 ? -11.141 -8.656 -11.719 1 43 10 LEU B C 1
ATOM 2424 O O . LEU B 1 10 ? -10.664 -8.367 -12.82 1 43 10 LEU B O 1
ATOM 2428 N N . ASN B 1 11 ? -12.086 -7.93 -11.203 1 38.38 11 ASN B N 1
ATOM 2429 C CA . ASN B 1 11 ? -12.398 -6.582 -11.664 1 38.38 11 ASN B CA 1
ATOM 2430 C C . ASN B 1 11 ? -11.547 -5.535 -10.953 1 38.38 11 ASN B C 1
ATOM 2432 O O . ASN B 1 11 ? -11.68 -4.34 -11.219 1 38.38 11 ASN B O 1
ATOM 2436 N N . SER B 1 12 ? -10.742 -6.027 -9.992 1 55.69 12 SER B N 1
ATOM 2437 C CA . SER B 1 12 ? -9.836 -5.156 -9.25 1 55.69 12 SER B CA 1
ATOM 2438 C C . SER B 1 12 ? -8.391 -5.633 -9.367 1 55.69 12 SER B C 1
ATOM 2440 O O . SER B 1 12 ? -8.109 -6.625 -10.039 1 55.69 12 SER B O 1
ATOM 2442 N N . GLU B 1 13 ? -7.512 -4.926 -8.969 1 66.81 13 GLU B N 1
ATOM 2443 C CA . GLU B 1 13 ? -6.109 -5.316 -9.055 1 66.81 13 GLU B CA 1
ATOM 2444 C C . GLU B 1 13 ? -5.824 -6.543 -8.188 1 66.81 13 GLU B C 1
ATOM 2446 O O . GLU B 1 13 ? -4.949 -7.348 -8.516 1 66.81 13 GLU B O 1
ATOM 2451 N N . PHE B 1 14 ? -6.582 -6.668 -7.105 1 73.81 14 PHE B N 1
ATOM 2452 C CA . PHE B 1 14 ? -6.453 -7.891 -6.316 1 73.81 14 PHE B CA 1
ATOM 2453 C C . PHE B 1 14 ? -7.699 -8.117 -5.473 1 73.81 14 PHE B C 1
ATOM 2455 O O . PHE B 1 14 ? -8.445 -7.18 -5.184 1 73.81 14 PHE B O 1
ATOM 2462 N N . ARG B 1 15 ? -8.055 -9.391 -5.297 1 82.94 15 ARG B N 1
ATOM 2463 C CA . ARG B 1 15 ? -9.141 -9.781 -4.414 1 82.94 15 ARG B CA 1
ATOM 2464 C C . ARG B 1 15 ? -8.664 -10.766 -3.352 1 82.94 15 ARG B C 1
ATOM 2466 O O . ARG B 1 15 ? -7.855 -11.656 -3.641 1 82.94 15 ARG B O 1
ATOM 2473 N N . LEU B 1 16 ? -9.062 -10.508 -2.158 1 88.56 16 LEU B N 1
ATOM 2474 C CA . LEU B 1 16 ? -8.688 -11.32 -1.009 1 88.56 16 LEU B CA 1
ATOM 2475 C C . LEU B 1 16 ? -9.922 -11.945 -0.363 1 88.56 16 LEU B C 1
ATOM 2477 O O . LEU B 1 16 ? -10.914 -11.258 -0.128 1 88.56 16 LEU B O 1
ATOM 2481 N N . PHE B 1 17 ? -9.805 -13.281 -0.106 1 90.44 17 PHE B N 1
ATOM 2482 C CA . PHE B 1 17 ? -10.922 -13.992 0.497 1 90.44 17 PHE B CA 1
ATOM 2483 C C . PHE B 1 17 ? -10.445 -14.875 1.647 1 90.44 17 PHE B C 1
ATOM 2485 O O . PHE B 1 17 ? -9.344 -15.414 1.604 1 90.44 17 PHE B O 1
ATOM 2492 N N . HIS B 1 18 ? -11.195 -14.891 2.672 1 94.38 18 HIS B N 1
ATOM 2493 C CA . HIS B 1 18 ? -11.109 -15.93 3.684 1 94.38 18 HIS B CA 1
ATOM 2494 C C . HIS B 1 18 ? -12.336 -16.844 3.643 1 94.38 18 HIS B C 1
ATOM 2496 O O . HIS B 1 18 ? -13.445 -16.406 3.961 1 94.38 18 HIS B O 1
ATOM 2502 N N . LEU B 1 19 ? -12.18 -18.125 3.244 1 93.19 19 LEU B N 1
ATOM 2503 C CA . LEU B 1 19 ? -13.297 -19.031 2.977 1 93.19 19 LEU B CA 1
ATOM 2504 C C . LEU B 1 19 ? -13.266 -20.234 3.914 1 93.19 19 LEU B C 1
ATOM 2506 O O . LEU B 1 19 ? -12.188 -20.75 4.227 1 93.19 19 LEU B O 1
ATOM 2510 N N . THR B 1 20 ? -14.352 -20.547 4.367 1 93.12 20 THR B N 1
ATOM 2511 C CA . THR B 1 20 ? -14.586 -21.766 5.133 1 93.12 20 THR B CA 1
ATOM 2512 C C . THR B 1 20 ? -15.719 -22.578 4.52 1 93.12 20 THR B C 1
ATOM 2514 O O . THR B 1 20 ? -16.859 -22.125 4.473 1 93.12 20 THR B O 1
ATOM 2517 N N . ASP B 1 21 ? -15.383 -23.797 4.031 1 90.75 21 ASP B N 1
ATOM 2518 C CA . ASP B 1 21 ? -16.391 -24.609 3.35 1 90.75 21 ASP B CA 1
ATOM 2519 C C . ASP B 1 21 ? -16.562 -25.953 4.035 1 90.75 21 ASP B C 1
ATOM 2521 O O . ASP B 1 21 ? -15.57 -26.656 4.281 1 90.75 21 ASP B O 1
ATOM 2525 N N . GLN B 1 22 ? -17.75 -26.234 4.359 1 85.06 22 GLN B N 1
ATOM 2526 C CA . GLN B 1 22 ? -18.031 -27.547 4.918 1 85.06 22 GLN B CA 1
ATOM 2527 C C . GLN B 1 22 ? -18.141 -28.609 3.82 1 85.06 22 GLN B C 1
ATOM 2529 O O . GLN B 1 22 ? -17.734 -29.75 4.012 1 85.06 22 GLN B O 1
ATOM 2534 N N . GLU B 1 23 ? -18.703 -28.203 2.734 1 82.69 23 GLU B N 1
ATOM 2535 C CA . GLU B 1 23 ? -18.812 -29.094 1.579 1 82.69 23 GLU B CA 1
ATOM 2536 C C . GLU B 1 23 ? -18.25 -28.438 0.324 1 82.69 23 GLU B C 1
ATOM 2538 O O . GLU B 1 23 ? -18.75 -27.406 -0.129 1 82.69 23 GLU B O 1
ATOM 2543 N N . THR B 1 24 ? -17.188 -28.938 -0.009 1 77.38 24 THR B N 1
ATOM 2544 C CA . THR B 1 24 ? -16.562 -28.453 -1.236 1 77.38 24 THR B CA 1
ATOM 2545 C C . THR B 1 24 ? -16.766 -29.438 -2.377 1 77.38 24 THR B C 1
ATOM 2547 O O . THR B 1 24 ? -16.453 -30.625 -2.236 1 77.38 24 THR B O 1
ATOM 2550 N N . ARG B 1 25 ? -17.578 -28.922 -3.328 1 71.75 25 ARG B N 1
ATOM 2551 C CA . ARG B 1 25 ? -17.703 -29.75 -4.52 1 71.75 25 ARG B CA 1
ATOM 2552 C C . ARG B 1 25 ? -16.359 -29.906 -5.219 1 71.75 25 ARG B C 1
ATOM 2554 O O . ARG B 1 25 ? -15.523 -29 -5.195 1 71.75 25 ARG B O 1
ATOM 2561 N N . GLU B 1 26 ? -16 -31.031 -5.617 1 66.31 26 GLU B N 1
ATOM 2562 C CA . GLU B 1 26 ? -14.789 -31.25 -6.391 1 66.31 26 GLU B CA 1
ATOM 2563 C C . GLU B 1 26 ? -14.648 -30.234 -7.516 1 66.31 26 GLU B C 1
ATOM 2565 O O . GLU B 1 26 ? -15.602 -29.984 -8.258 1 66.31 26 GLU B O 1
ATOM 2570 N N . VAL B 1 27 ? -13.523 -29.5 -7.43 1 69.75 27 VAL B N 1
ATOM 2571 C CA . VAL B 1 27 ? -13.258 -28.531 -8.484 1 69.75 27 VAL B CA 1
ATOM 2572 C C . VAL B 1 27 ? -12.469 -29.203 -9.617 1 69.75 27 VAL B C 1
ATOM 2574 O O . VAL B 1 27 ? -11.344 -29.656 -9.406 1 69.75 27 VAL B O 1
ATOM 2577 N N . GLU B 1 28 ? -13.109 -29.359 -10.75 1 73.56 28 GLU B N 1
ATOM 2578 C CA . GLU B 1 28 ? -12.461 -29.953 -11.914 1 73.56 28 GLU B CA 1
ATOM 2579 C C . GLU B 1 28 ? -11.281 -29.094 -12.375 1 73.56 28 GLU B C 1
ATOM 2581 O O . GLU B 1 28 ? -11.133 -27.938 -11.953 1 73.56 28 GLU B O 1
ATOM 2586 N N . TYR B 1 29 ? -10.438 -29.719 -13.109 1 77.06 29 TYR B N 1
ATOM 2587 C CA . TYR B 1 29 ? -9.289 -29 -13.664 1 77.06 29 TYR B CA 1
ATOM 2588 C C . TYR B 1 29 ? -9.719 -27.703 -14.336 1 77.06 29 TYR B C 1
ATOM 2590 O O . TYR B 1 29 ? -10.703 -27.688 -15.086 1 77.06 29 TYR B O 1
ATOM 2598 N N . HIS B 1 30 ? -9.086 -26.703 -13.914 1 76.75 30 HIS B N 1
ATOM 2599 C CA . HIS B 1 30 ? -9.375 -25.406 -14.5 1 76.75 30 HIS B CA 1
ATOM 2600 C C . HIS B 1 30 ? -8.141 -24.5 -14.484 1 76.75 30 HIS B C 1
ATOM 2602 O O . HIS B 1 30 ? -7.105 -24.875 -13.922 1 76.75 30 HIS B O 1
ATOM 2608 N N . TYR B 1 31 ? -8.195 -23.453 -15.258 1 76.31 31 TYR B N 1
ATOM 2609 C CA . TYR B 1 31 ? -7.145 -22.438 -15.258 1 76.31 31 TYR B CA 1
ATOM 2610 C C . TYR B 1 31 ? -7.734 -21.031 -15.203 1 76.31 31 TYR B C 1
ATOM 2612 O O . TYR B 1 31 ? -8.953 -20.859 -15.328 1 76.31 31 TYR B O 1
ATOM 2620 N N . HIS B 1 32 ? -6.934 -20.094 -14.789 1 77 32 HIS B N 1
ATOM 2621 C CA . HIS B 1 32 ? -7.312 -18.688 -14.812 1 77 32 HIS B CA 1
ATOM 2622 C C . HIS B 1 32 ? -6.172 -17.828 -15.344 1 77 32 HIS B C 1
ATOM 2624 O O . HIS B 1 32 ? -5.035 -18.281 -15.445 1 77 32 HIS B O 1
ATOM 2630 N N . ASP B 1 33 ? -6.539 -16.531 -15.711 1 73.19 33 ASP B N 1
ATOM 2631 C CA . ASP B 1 33 ? -5.574 -15.641 -16.359 1 73.19 33 ASP B CA 1
ATOM 2632 C C . ASP B 1 33 ? -4.898 -14.727 -15.328 1 73.19 33 ASP B C 1
ATOM 2634 O O . ASP B 1 33 ? -4.277 -13.727 -15.703 1 73.19 33 ASP B O 1
ATOM 2638 N N . PHE B 1 34 ? -5.09 -15.031 -14.133 1 81.06 34 PHE B N 1
ATOM 2639 C CA . PHE B 1 34 ? -4.438 -14.289 -13.055 1 81.06 34 PHE B CA 1
ATOM 2640 C C . PHE B 1 34 ? -3.631 -15.227 -12.172 1 81.06 34 PHE B C 1
ATOM 2642 O O . PHE B 1 34 ? -3.84 -16.438 -12.188 1 81.06 34 PHE B O 1
ATOM 2649 N N . ASP B 1 35 ? -2.734 -14.68 -11.5 1 88.19 35 ASP B N 1
ATOM 2650 C CA . ASP B 1 35 ? -2.016 -15.461 -10.5 1 88.19 35 ASP B CA 1
ATOM 2651 C C . ASP B 1 35 ? -2.85 -15.633 -9.234 1 88.19 35 ASP B C 1
ATOM 2653 O O . ASP B 1 35 ? -3.697 -14.797 -8.922 1 88.19 35 ASP B O 1
ATOM 2657 N N . LYS B 1 36 ? -2.639 -16.703 -8.641 1 93.25 36 LYS B N 1
ATOM 2658 C CA . LYS B 1 36 ? -3.414 -17.031 -7.445 1 93.25 36 LYS B CA 1
ATOM 2659 C C . LYS B 1 36 ? -2.514 -17.547 -6.332 1 93.25 36 LYS B C 1
ATOM 2661 O O . LYS B 1 36 ? -1.605 -18.344 -6.578 1 93.25 36 LYS B O 1
ATOM 2666 N N . ILE B 1 37 ? -2.686 -17.031 -5.141 1 96.31 37 ILE B N 1
ATOM 2667 C CA . ILE B 1 37 ? -2.021 -17.547 -3.947 1 96.31 37 ILE B CA 1
ATOM 2668 C C . ILE B 1 37 ? -3.061 -18.109 -2.979 1 96.31 37 ILE B C 1
ATOM 2670 O O . ILE B 1 37 ? -4.059 -17.438 -2.678 1 96.31 37 ILE B O 1
ATOM 2674 N N . THR B 1 38 ? -2.877 -19.328 -2.559 1 97.06 38 THR B N 1
ATOM 2675 C CA . THR B 1 38 ? -3.725 -19.938 -1.54 1 97.06 38 THR B CA 1
ATOM 2676 C C . THR B 1 38 ? -2.926 -20.234 -0.275 1 97.06 38 THR B C 1
ATOM 2678 O O . THR B 1 38 ? -1.898 -20.906 -0.329 1 97.06 38 THR B O 1
ATOM 2681 N N . ILE B 1 39 ? -3.305 -19.672 0.801 1 97.88 39 ILE B N 1
ATOM 2682 C CA . ILE B 1 39 ? -2.762 -20.031 2.107 1 97.88 39 ILE B CA 1
ATOM 2683 C C . ILE B 1 39 ? -3.684 -21.031 2.793 1 97.88 39 ILE B C 1
ATOM 2685 O O . ILE B 1 39 ? -4.801 -20.688 3.189 1 97.88 39 ILE B O 1
ATOM 2689 N N . PHE B 1 40 ? -3.176 -22.188 2.943 1 97.75 40 PHE B N 1
ATOM 2690 C CA . PHE B 1 40 ? -3.961 -23.281 3.496 1 97.75 40 PHE B CA 1
ATOM 2691 C C . PHE B 1 40 ? -4.008 -23.203 5.02 1 97.75 40 PHE B C 1
ATOM 2693 O O . PHE B 1 40 ? -2.969 -23.109 5.672 1 97.75 40 PHE B O 1
ATOM 2700 N N . ILE B 1 41 ? -5.191 -23.234 5.621 1 96.88 41 ILE B N 1
ATOM 2701 C CA . ILE B 1 41 ? -5.328 -23.031 7.059 1 96.88 41 ILE B CA 1
ATOM 2702 C C . ILE B 1 41 ? -5.727 -24.344 7.723 1 96.88 41 ILE B C 1
ATOM 2704 O O . ILE B 1 41 ? -5.113 -24.766 8.711 1 96.88 41 ILE B O 1
ATOM 2708 N N . LYS B 1 42 ? -6.762 -24.969 7.16 1 96.38 42 LYS B N 1
ATOM 2709 C CA . LYS B 1 42 ? -7.301 -26.188 7.758 1 96.38 42 LYS B CA 1
ATOM 2710 C C . LYS B 1 42 ? -7.98 -27.062 6.707 1 96.38 42 LYS B C 1
ATOM 2712 O O . LYS B 1 42 ? -8.547 -26.547 5.742 1 96.38 42 LYS B O 1
ATOM 2717 N N . GLY B 1 43 ? -7.93 -28.422 6.984 1 95.69 43 GLY B N 1
ATOM 2718 C CA . GLY B 1 43 ? -8.625 -29.359 6.129 1 95.69 43 GLY B CA 1
ATOM 2719 C C . GLY B 1 43 ? -7.738 -30.484 5.629 1 95.69 43 GLY B C 1
ATOM 2720 O O . GLY B 1 43 ? -6.598 -30.625 6.078 1 95.69 43 GLY B O 1
ATOM 2721 N N . ASN B 1 44 ? -8.352 -31.359 4.852 1 95 44 ASN B N 1
ATOM 2722 C CA . ASN B 1 44 ? -7.656 -32.406 4.125 1 95 44 ASN B CA 1
ATOM 2723 C C . ASN B 1 44 ? -7.777 -32.25 2.615 1 95 44 ASN B C 1
ATOM 2725 O O . ASN B 1 44 ? -8.797 -32.594 2.023 1 95 44 ASN B O 1
ATOM 2729 N N . VAL B 1 45 ? -6.695 -31.734 2.064 1 94.12 45 VAL B N 1
ATOM 2730 C CA . VAL B 1 45 ? -6.781 -31.297 0.672 1 94.12 45 VAL B CA 1
ATOM 2731 C C . VAL B 1 45 ? -5.582 -31.828 -0.107 1 94.12 45 VAL B C 1
ATOM 2733 O O . VAL B 1 45 ? -4.445 -31.766 0.365 1 94.12 45 VAL B O 1
ATOM 2736 N N . ASN B 1 46 ? -5.887 -32.438 -1.209 1 92.56 46 ASN B N 1
ATOM 2737 C CA . ASN B 1 46 ? -4.883 -32.719 -2.225 1 92.56 46 ASN B CA 1
ATOM 2738 C C . ASN B 1 46 ? -4.953 -31.734 -3.387 1 92.56 46 ASN B C 1
ATOM 2740 O O . ASN B 1 46 ? -5.992 -31.609 -4.031 1 92.56 46 ASN B O 1
ATOM 2744 N N . TYR B 1 47 ? -3.887 -31.031 -3.586 1 92.56 47 TYR B N 1
ATOM 2745 C CA . TYR B 1 47 ? -3.832 -29.984 -4.609 1 92.56 47 TYR B CA 1
ATOM 2746 C C . TYR B 1 47 ? -3.014 -30.453 -5.809 1 92.56 47 TYR B C 1
ATOM 2748 O O . TYR B 1 47 ? -1.837 -30.781 -5.672 1 92.56 47 TYR B O 1
ATOM 2756 N N . MET B 1 48 ? -3.656 -30.469 -6.945 1 88.88 48 MET B N 1
ATOM 2757 C CA . MET B 1 48 ? -2.977 -30.906 -8.164 1 88.88 48 MET B CA 1
ATOM 2758 C C . MET B 1 48 ? -2.73 -29.734 -9.102 1 88.88 48 MET B C 1
ATOM 2760 O O . MET B 1 48 ? -3.664 -29.016 -9.469 1 88.88 48 MET B O 1
ATOM 2764 N N . VAL B 1 49 ? -1.496 -29.531 -9.414 1 89.69 49 VAL B N 1
ATOM 2765 C CA . VAL B 1 49 ? -1.119 -28.453 -10.312 1 89.69 49 VAL B CA 1
ATOM 2766 C C . VAL B 1 49 ? -0.12 -28.969 -11.352 1 89.69 49 VAL B C 1
ATOM 2768 O O . VAL B 1 49 ? 0.967 -29.422 -11 1 89.69 49 VAL B O 1
ATOM 2771 N N . GLU B 1 50 ? -0.467 -28.844 -12.578 1 83.69 50 GLU B N 1
ATOM 2772 C CA . GLU B 1 50 ? 0.411 -29.172 -13.695 1 83.69 50 GLU B CA 1
ATOM 2773 C C . GLU B 1 50 ? 1.041 -30.547 -13.508 1 83.69 50 GLU B C 1
ATOM 2775 O O . GLU B 1 50 ? 2.264 -30.703 -13.578 1 83.69 50 GLU B O 1
ATOM 2780 N N . GLY B 1 51 ? 0.22 -31.5 -13.148 1 81.44 51 GLY B N 1
ATOM 2781 C CA . GLY B 1 51 ? 0.637 -32.906 -13.117 1 81.44 51 GLY B CA 1
ATOM 2782 C C . GLY B 1 51 ? 1.213 -33.312 -11.773 1 81.44 51 GLY B C 1
ATOM 2783 O O . GLY B 1 51 ? 1.466 -34.5 -11.547 1 81.44 51 GLY B O 1
ATOM 2784 N N . LYS B 1 52 ? 1.413 -32.375 -10.875 1 88.19 52 LYS B N 1
ATOM 2785 C CA . LYS B 1 52 ? 1.928 -32.688 -9.547 1 88.19 52 LYS B CA 1
ATOM 2786 C C . LYS B 1 52 ? 0.814 -32.656 -8.5 1 88.19 52 LYS B C 1
ATOM 2788 O O . LYS B 1 52 ? -0.091 -31.812 -8.578 1 88.19 52 LYS B O 1
ATOM 2793 N N . SER B 1 53 ? 0.917 -33.562 -7.609 1 89.5 53 SER B N 1
ATOM 2794 C CA . SER B 1 53 ? -0.079 -33.656 -6.547 1 89.5 53 SER B CA 1
ATOM 2795 C C . SER B 1 53 ? 0.542 -33.375 -5.184 1 89.5 53 SER B C 1
ATOM 2797 O O . SER B 1 53 ? 1.541 -34 -4.816 1 89.5 53 SER B O 1
ATOM 2799 N N . TYR B 1 54 ? -0.022 -32.5 -4.395 1 93.38 54 TYR B N 1
ATOM 2800 C CA . TYR B 1 54 ? 0.499 -32.125 -3.09 1 93.38 54 TYR B CA 1
ATOM 2801 C C . TYR B 1 54 ? -0.525 -32.375 -1.991 1 93.38 54 TYR B C 1
ATOM 2803 O O . TYR B 1 54 ? -1.662 -31.906 -2.068 1 93.38 54 TYR B O 1
ATOM 2811 N N . GLU B 1 55 ? -0.128 -33.156 -1.048 1 94.06 55 GLU B N 1
ATOM 2812 C CA . GLU B 1 55 ? -0.907 -33.219 0.186 1 94.06 55 GLU B CA 1
ATOM 2813 C C . GLU B 1 55 ? -0.592 -32 1.084 1 94.06 55 GLU B C 1
ATOM 2815 O O . GLU B 1 55 ? 0.495 -31.938 1.66 1 94.06 55 GLU B O 1
ATOM 2820 N N . LEU B 1 56 ? -1.545 -31.172 1.294 1 95.5 56 LEU B N 1
ATOM 2821 C CA . LEU B 1 56 ? -1.287 -29.922 1.988 1 95.5 56 LEU B CA 1
ATOM 2822 C C . LEU B 1 56 ? -1.34 -30.109 3.5 1 95.5 56 LEU B C 1
ATOM 2824 O O . LEU B 1 56 ? -2.096 -30.953 3.998 1 95.5 56 LEU B O 1
ATOM 2828 N N . ILE B 1 57 ? -0.508 -29.391 4.184 1 95.5 57 ILE B N 1
ATOM 2829 C CA . ILE B 1 57 ? -0.607 -29.25 5.633 1 95.5 57 ILE B CA 1
ATOM 2830 C C . ILE B 1 57 ? -0.856 -27.781 5.992 1 95.5 57 ILE B C 1
ATOM 2832 O O . ILE B 1 57 ? -0.62 -26.891 5.176 1 95.5 57 ILE B O 1
ATOM 2836 N N . PRO B 1 58 ? -1.335 -27.5 7.215 1 96.19 58 PRO B N 1
ATOM 2837 C CA . PRO B 1 58 ? -1.712 -26.125 7.578 1 96.19 58 PRO B CA 1
ATOM 2838 C C . PRO B 1 58 ? -0.574 -25.125 7.379 1 96.19 58 PRO B C 1
ATOM 2840 O O . PRO B 1 58 ? 0.554 -25.375 7.812 1 96.19 58 PRO B O 1
ATOM 2843 N N . TYR B 1 59 ? -0.886 -24.016 6.648 1 96.69 59 TYR B N 1
ATOM 2844 C CA . TYR B 1 59 ? -0.065 -22.828 6.406 1 96.69 59 TYR B CA 1
ATOM 2845 C C . TYR B 1 59 ? 0.908 -23.062 5.258 1 96.69 59 TYR B C 1
ATOM 2847 O O . TYR B 1 59 ? 1.845 -22.297 5.059 1 96.69 59 TYR B O 1
ATOM 2855 N N . ASP B 1 60 ? 0.659 -24.188 4.531 1 96.94 60 ASP B N 1
ATOM 2856 C CA . ASP B 1 60 ? 1.278 -24.281 3.213 1 96.94 60 ASP B CA 1
ATOM 2857 C C . ASP B 1 60 ? 0.813 -23.141 2.314 1 96.94 60 ASP B C 1
ATOM 2859 O O . ASP B 1 60 ? -0.355 -22.75 2.352 1 96.94 60 ASP B O 1
ATOM 2863 N N . ILE B 1 61 ? 1.7 -22.609 1.528 1 98.06 61 ILE B N 1
ATOM 2864 C CA . ILE B 1 61 ? 1.388 -21.562 0.566 1 98.06 61 ILE B CA 1
ATOM 2865 C C . ILE B 1 61 ? 1.421 -22.141 -0.85 1 98.06 61 ILE B C 1
ATOM 2867 O O . ILE B 1 61 ? 2.457 -22.625 -1.306 1 98.06 61 ILE B O 1
ATOM 2871 N N . VAL B 1 62 ? 0.309 -22.109 -1.552 1 97.69 62 VAL B N 1
ATOM 2872 C CA . VAL B 1 62 ? 0.211 -22.641 -2.906 1 97.69 62 VAL B CA 1
ATOM 2873 C C . VAL B 1 62 ? 0.255 -21.5 -3.916 1 97.69 62 VAL B C 1
ATOM 2875 O O . VAL B 1 62 ? -0.551 -20.578 -3.846 1 97.69 62 VAL B O 1
ATOM 2878 N N . LEU B 1 63 ? 1.156 -21.547 -4.785 1 97.19 63 LEU B N 1
ATOM 2879 C CA . LEU B 1 63 ? 1.301 -20.562 -5.852 1 97.19 63 LEU B CA 1
ATOM 2880 C C . LEU B 1 63 ? 0.835 -21.141 -7.188 1 97.19 63 LEU B C 1
ATOM 2882 O O . LEU B 1 63 ? 1.421 -22.094 -7.695 1 97.19 63 LEU B O 1
ATOM 2886 N N . VAL B 1 64 ? -0.186 -20.547 -7.758 1 93.31 64 VAL B N 1
ATOM 2887 C CA . VAL B 1 64 ? -0.683 -20.969 -9.07 1 93.31 64 VAL B CA 1
ATOM 2888 C C . VAL B 1 64 ? -0.527 -19.812 -10.062 1 93.31 64 VAL B C 1
ATOM 2890 O O . VAL B 1 64 ? -1.158 -18.766 -9.914 1 93.31 64 VAL B O 1
ATOM 2893 N N . LYS B 1 65 ? 0.305 -19.969 -11 1 88.25 65 LYS B N 1
ATOM 2894 C CA . LYS B 1 65 ? 0.519 -18.953 -12.031 1 88.25 65 LYS B CA 1
ATOM 2895 C C . LYS B 1 65 ? -0.639 -18.922 -13.023 1 88.25 65 LYS B C 1
ATOM 2897 O O . LYS B 1 65 ? -1.354 -19.906 -13.18 1 88.25 65 LYS B O 1
ATOM 2902 N N . HIS B 1 66 ? -0.764 -17.766 -13.562 1 81.31 66 HIS B N 1
ATOM 2903 C CA . HIS B 1 66 ? -1.765 -17.672 -14.617 1 81.31 66 HIS B CA 1
ATOM 2904 C C . HIS B 1 66 ? -1.565 -18.75 -15.664 1 81.31 66 HIS B C 1
ATOM 2906 O O . HIS B 1 66 ? -0.431 -19.078 -16.016 1 81.31 66 HIS B O 1
ATOM 2912 N N . ASN B 1 67 ? -2.615 -19.438 -15.945 1 74.44 67 ASN B N 1
ATOM 2913 C CA . ASN B 1 67 ? -2.713 -20.422 -17.016 1 74.44 67 ASN B CA 1
ATOM 2914 C C . ASN B 1 67 ? -2.252 -21.797 -16.547 1 74.44 67 ASN B C 1
ATOM 2916 O O . ASN B 1 67 ? -2.295 -22.766 -17.297 1 74.44 67 ASN B O 1
ATOM 2920 N N . ASP B 1 68 ? -1.816 -21.859 -15.32 1 82.75 68 ASP B N 1
ATOM 2921 C CA . ASP B 1 68 ? -1.544 -23.188 -14.781 1 82.75 68 ASP B CA 1
ATOM 2922 C C . ASP B 1 68 ? -2.836 -23.984 -14.586 1 82.75 68 ASP B C 1
ATOM 2924 O O . ASP B 1 68 ? -3.801 -23.484 -14.016 1 82.75 68 ASP B O 1
ATOM 2928 N N . ILE B 1 69 ? -2.816 -25.125 -15.102 1 78.31 69 ILE B N 1
ATOM 2929 C CA . ILE B 1 69 ? -3.963 -26 -14.914 1 78.31 69 ILE B CA 1
ATOM 2930 C C . ILE B 1 69 ? -3.895 -26.656 -13.539 1 78.31 69 ILE B C 1
ATOM 2932 O O . ILE B 1 69 ? -2.838 -27.141 -13.125 1 78.31 69 ILE B O 1
ATOM 2936 N N . HIS B 1 70 ? -5.02 -26.625 -12.766 1 86 70 HIS B N 1
ATOM 2937 C CA . HIS B 1 70 ? -4.98 -27.141 -11.406 1 86 70 HIS B CA 1
ATOM 2938 C C . HIS B 1 70 ? -6.359 -27.625 -10.969 1 86 70 HIS B C 1
ATOM 2940 O O . HIS B 1 70 ? -7.367 -27.312 -11.602 1 86 70 HIS B O 1
ATOM 2946 N N . ARG B 1 71 ? -6.332 -28.453 -10.039 1 84.69 71 ARG B N 1
ATOM 2947 C CA . ARG B 1 71 ? -7.531 -29.031 -9.43 1 84.69 71 ARG B CA 1
ATOM 2948 C C . ARG B 1 71 ? -7.32 -29.297 -7.945 1 84.69 71 ARG B C 1
ATOM 2950 O O . ARG B 1 71 ? -6.184 -29.406 -7.484 1 84.69 71 ARG B O 1
ATOM 2957 N N . LEU B 1 72 ? -8.461 -29.266 -7.277 1 88.5 72 LEU B N 1
ATOM 2958 C CA . LEU B 1 72 ? -8.422 -29.578 -5.852 1 88.5 72 LEU B CA 1
ATOM 2959 C C . LEU B 1 72 ? -9.312 -30.766 -5.535 1 88.5 72 LEU B C 1
ATOM 2961 O O . LEU B 1 72 ? -10.406 -30.891 -6.078 1 88.5 72 LEU B O 1
ATOM 2965 N N . ILE B 1 73 ? -8.836 -31.672 -4.781 1 88 73 ILE B N 1
ATOM 2966 C CA . ILE B 1 73 ? -9.617 -32.75 -4.18 1 88 73 ILE B CA 1
ATOM 2967 C C . ILE B 1 73 ? -9.719 -32.531 -2.672 1 88 73 ILE B C 1
ATOM 2969 O O . ILE B 1 73 ? -8.711 -32.5 -1.97 1 88 73 ILE B O 1
ATOM 2973 N N . VAL B 1 74 ? -10.891 -32.375 -2.195 1 92.06 74 VAL B N 1
ATOM 2974 C CA . VAL B 1 74 ? -11.117 -32.031 -0.789 1 92.06 74 VAL B CA 1
ATOM 2975 C C . VAL B 1 74 ? -11.859 -33.188 -0.106 1 92.06 74 VAL B C 1
ATOM 2977 O O . VAL B 1 74 ? -12.844 -33.688 -0.638 1 92.06 74 VAL B O 1
ATOM 2980 N N . ASP B 1 75 ? -11.336 -33.625 0.938 1 91.69 75 ASP B N 1
ATOM 2981 C CA . ASP B 1 75 ? -12.07 -34.531 1.814 1 91.69 75 ASP B CA 1
ATOM 2982 C C . ASP B 1 75 ? -13.055 -33.781 2.695 1 91.69 75 ASP B C 1
ATOM 2984 O O . ASP B 1 75 ? -12.648 -33.094 3.641 1 91.69 75 ASP B O 1
ATOM 2988 N N . ASN B 1 76 ? -14.305 -33.969 2.531 1 90.38 76 ASN B N 1
ATOM 2989 C CA . ASN B 1 76 ? -15.336 -33.156 3.152 1 90.38 76 ASN B CA 1
ATOM 2990 C C . ASN B 1 76 ? -15.625 -33.594 4.582 1 90.38 76 ASN B C 1
ATOM 2992 O O . ASN B 1 76 ? -16.484 -33.031 5.254 1 90.38 76 ASN B O 1
ATOM 2996 N N . SER B 1 77 ? -14.922 -34.562 5.008 1 91.38 77 SER B N 1
ATOM 2997 C CA . SER B 1 77 ? -15.078 -34.969 6.398 1 91.38 77 SER B CA 1
ATOM 2998 C C . SER B 1 77 ? -14.57 -33.906 7.352 1 91.38 77 SER B C 1
ATOM 3000 O O . SER B 1 77 ? -14.898 -33.906 8.539 1 91.38 77 SER B O 1
ATOM 3002 N N . THR B 1 78 ? -13.75 -33 6.863 1 92 78 THR B N 1
ATOM 3003 C CA . THR B 1 78 ? -13.242 -31.891 7.648 1 92 78 THR B CA 1
ATOM 3004 C C . THR B 1 78 ? -13.508 -30.562 6.941 1 92 78 THR B C 1
ATOM 3006 O O . THR B 1 78 ? -13.609 -30.516 5.711 1 92 78 THR B O 1
ATOM 3009 N N . VAL B 1 79 ? -13.578 -29.594 7.742 1 94.56 79 VAL B N 1
ATOM 3010 C CA . VAL B 1 79 ? -13.812 -28.25 7.215 1 94.56 79 VAL B CA 1
ATOM 3011 C C . VAL B 1 79 ? -12.586 -27.781 6.438 1 94.56 79 VAL B C 1
ATOM 3013 O O . VAL B 1 79 ? -11.453 -27.984 6.879 1 94.56 79 VAL B O 1
ATOM 3016 N N . TYR B 1 80 ? -12.805 -27.234 5.273 1 95.19 80 TYR B N 1
ATOM 3017 C CA . TYR B 1 80 ? -11.742 -26.672 4.457 1 95.19 80 TYR B CA 1
ATOM 3018 C C . TYR B 1 80 ? -11.672 -25.156 4.617 1 95.19 80 TYR B C 1
ATOM 3020 O O . TYR B 1 80 ? -12.609 -24.453 4.242 1 95.19 80 TYR B O 1
ATOM 3028 N N . GLU B 1 81 ? -10.57 -24.672 5.215 1 96.25 81 GLU B N 1
ATOM 3029 C CA . GLU B 1 81 ? -10.375 -23.25 5.477 1 96.25 81 GLU B CA 1
ATOM 3030 C C . GLU B 1 81 ? -9.109 -22.734 4.797 1 96.25 81 GLU B C 1
ATOM 3032 O O . GLU B 1 81 ? -8.07 -23.391 4.832 1 96.25 81 GLU B O 1
ATOM 3037 N N . ARG B 1 82 ? -9.227 -21.656 4.105 1 96.81 82 ARG B N 1
ATOM 3038 C CA . ARG B 1 82 ? -8.094 -21.094 3.375 1 96.81 82 ARG B CA 1
ATOM 3039 C C . ARG B 1 82 ? -8.266 -19.594 3.152 1 96.81 82 ARG B C 1
ATOM 3041 O O . ARG B 1 82 ? -9.375 -19.078 3.25 1 96.81 82 ARG B O 1
ATOM 3048 N N . ILE B 1 83 ? -7.207 -18.922 2.939 1 96.5 83 ILE B N 1
ATOM 3049 C CA . ILE B 1 83 ? -7.176 -17.562 2.389 1 96.5 83 ILE B CA 1
ATOM 3050 C C . ILE B 1 83 ? -6.758 -17.609 0.921 1 96.5 83 ILE B C 1
ATOM 3052 O O . ILE B 1 83 ? -5.789 -18.281 0.568 1 96.5 83 ILE B O 1
ATOM 3056 N N . ILE B 1 84 ? -7.465 -17 0.026 1 94.94 84 ILE B N 1
ATOM 3057 C CA . ILE B 1 84 ? -7.164 -16.969 -1.401 1 94.94 84 ILE B CA 1
ATOM 3058 C C . ILE B 1 84 ? -6.949 -15.531 -1.854 1 94.94 84 ILE B C 1
ATOM 3060 O O . ILE B 1 84 ? -7.695 -14.633 -1.454 1 94.94 84 ILE B O 1
ATOM 3064 N N . VAL B 1 85 ? -5.988 -15.391 -2.641 1 93.19 85 VAL B N 1
ATOM 3065 C CA . VAL B 1 85 ? -5.719 -14.086 -3.232 1 93.19 85 VAL B CA 1
ATOM 3066 C C . VAL B 1 85 ? -5.633 -14.211 -4.75 1 93.19 85 VAL B C 1
ATOM 3068 O O . VAL B 1 85 ? -4.828 -14.992 -5.27 1 93.19 85 VAL B O 1
ATOM 3071 N N . TYR B 1 86 ? -6.441 -13.477 -5.41 1 89.56 86 TYR B N 1
ATOM 3072 C CA . TYR B 1 86 ? -6.328 -13.32 -6.855 1 89.56 86 TYR B CA 1
ATOM 3073 C C . TYR B 1 86 ? -5.52 -12.078 -7.207 1 89.56 86 TYR B C 1
ATOM 3075 O O . TYR B 1 86 ? -5.809 -10.984 -6.723 1 89.56 86 TYR B O 1
ATOM 3083 N N . ILE B 1 87 ? -4.559 -12.258 -8.031 1 87.62 87 ILE B N 1
ATOM 3084 C CA . ILE B 1 87 ? -3.658 -11.164 -8.359 1 87.62 87 ILE B CA 1
ATOM 3085 C C . ILE B 1 87 ? -3.695 -10.898 -9.867 1 87.62 87 ILE B C 1
ATOM 3087 O O . ILE B 1 87 ? -3.311 -11.758 -10.664 1 87.62 87 ILE B O 1
ATOM 3091 N N . SER B 1 88 ? -4.051 -9.688 -10.195 1 79.06 88 SER B N 1
ATOM 3092 C CA . SER B 1 88 ? -4.059 -9.344 -11.617 1 79.06 88 SER B CA 1
ATOM 3093 C C . SER B 1 88 ? -2.643 -9.172 -12.156 1 79.06 88 SER B C 1
ATOM 3095 O O . SER B 1 88 ? -1.725 -8.836 -11.398 1 79.06 88 SER B O 1
ATOM 3097 N N . PRO B 1 89 ? -2.494 -9.406 -13.406 1 74.75 89 PRO B N 1
ATOM 3098 C CA . PRO B 1 89 ? -1.183 -9.125 -13.992 1 74.75 89 PRO B CA 1
ATOM 3099 C C . PRO B 1 89 ? -0.742 -7.676 -13.781 1 74.75 89 PRO B C 1
ATOM 3101 O O . PRO B 1 89 ? 0.44 -7.414 -13.547 1 74.75 89 PRO B O 1
ATOM 3104 N N . ASN B 1 90 ? -1.636 -6.812 -13.781 1 71.81 90 ASN B N 1
ATOM 3105 C CA . ASN B 1 90 ? -1.324 -5.398 -13.586 1 71.81 90 ASN B CA 1
ATOM 3106 C C . ASN B 1 90 ? -0.797 -5.133 -12.18 1 71.81 90 ASN B C 1
ATOM 3108 O O . ASN B 1 90 ? 0.12 -4.332 -11.992 1 71.81 90 ASN B O 1
ATOM 3112 N N . PHE B 1 91 ? -1.368 -5.781 -11.312 1 75.12 91 PHE B N 1
ATOM 3113 C CA . PHE B 1 91 ? -0.942 -5.613 -9.922 1 75.12 91 PHE B CA 1
ATOM 3114 C C . PHE B 1 91 ? 0.503 -6.059 -9.742 1 75.12 91 PHE B C 1
ATOM 3116 O O . PHE B 1 91 ? 1.313 -5.34 -9.156 1 75.12 91 PHE B O 1
ATOM 3123 N N . ILE B 1 92 ? 0.786 -7.184 -10.273 1 76.19 92 ILE B N 1
ATOM 3124 C CA . ILE B 1 92 ? 2.125 -7.742 -10.125 1 76.19 92 ILE B CA 1
ATOM 3125 C C . ILE B 1 92 ? 3.139 -6.852 -10.844 1 76.19 92 ILE B C 1
ATOM 3127 O O . ILE B 1 92 ? 4.25 -6.641 -10.352 1 76.19 92 ILE B O 1
ATOM 3131 N N . ASN B 1 93 ? 2.68 -6.344 -11.945 1 76.62 93 ASN B N 1
ATOM 3132 C CA . ASN B 1 93 ? 3.562 -5.477 -12.719 1 76.62 93 ASN B CA 1
ATOM 3133 C C . ASN B 1 93 ? 3.848 -4.172 -11.977 1 76.62 93 ASN B C 1
ATOM 3135 O O . ASN B 1 93 ? 4.941 -3.611 -12.094 1 76.62 93 ASN B O 1
ATOM 3139 N N . ALA B 1 94 ? 2.881 -3.748 -11.258 1 78.31 94 ALA B N 1
ATOM 3140 C CA . ALA B 1 94 ? 3.018 -2.504 -10.508 1 78.31 94 ALA B CA 1
ATOM 3141 C C . ALA B 1 94 ? 4.062 -2.643 -9.398 1 78.31 94 ALA B C 1
ATOM 3143 O O . ALA B 1 94 ? 4.641 -1.648 -8.953 1 78.31 94 ALA B O 1
ATOM 3144 N N . TYR B 1 95 ? 4.371 -3.773 -9.016 1 86.06 95 TYR B N 1
ATOM 3145 C CA . TYR B 1 95 ? 5.32 -4 -7.934 1 86.06 95 TYR B CA 1
ATOM 3146 C C . TYR B 1 95 ? 6.574 -4.699 -8.445 1 86.06 95 TYR B C 1
ATOM 3148 O O . TYR B 1 95 ? 7.18 -5.504 -7.734 1 86.06 95 TYR B O 1
ATOM 3156 N N . GLN B 1 96 ? 6.77 -4.527 -9.664 1 85.75 96 GLN B N 1
ATOM 3157 C CA . GLN B 1 96 ? 8.023 -4.93 -10.297 1 85.75 96 GLN B CA 1
ATOM 3158 C C . GLN B 1 96 ? 8.859 -3.711 -10.68 1 85.75 96 GLN B C 1
ATOM 3160 O O . GLN B 1 96 ? 8.461 -2.918 -11.539 1 85.75 96 GLN B O 1
ATOM 3165 N N . THR B 1 97 ? 9.93 -3.508 -9.992 1 86.06 97 THR B N 1
ATOM 3166 C CA . THR B 1 97 ? 10.836 -2.4 -10.258 1 86.06 97 THR B CA 1
ATOM 3167 C C . THR B 1 97 ? 12.266 -2.906 -10.438 1 86.06 97 THR B C 1
ATOM 3169 O O . THR B 1 97 ? 12.508 -4.113 -10.398 1 86.06 97 THR B O 1
ATOM 3172 N N . ASP B 1 98 ? 13.164 -1.976 -10.648 1 86.5 98 ASP B N 1
ATOM 3173 C CA . ASP B 1 98 ? 14.562 -2.354 -10.773 1 86.5 98 ASP B CA 1
ATOM 3174 C C . ASP B 1 98 ? 15.117 -2.852 -9.438 1 86.5 98 ASP B C 1
ATOM 3176 O O . ASP B 1 98 ? 16.031 -3.674 -9.406 1 86.5 98 ASP B O 1
ATOM 3180 N N . SER B 1 99 ? 14.484 -2.408 -8.344 1 86.31 99 SER B N 1
ATOM 3181 C CA . SER B 1 99 ? 15.008 -2.703 -7.016 1 86.31 99 SER B CA 1
ATOM 3182 C C . SER B 1 99 ? 14.344 -3.943 -6.426 1 86.31 99 SER B C 1
ATOM 3184 O O . SER B 1 99 ? 14.938 -4.629 -5.59 1 86.31 99 SER B O 1
ATOM 3186 N N . TYR B 1 100 ? 13.117 -4.207 -6.871 1 90.88 100 TYR B N 1
ATOM 3187 C CA . TYR B 1 100 ? 12.445 -5.391 -6.344 1 90.88 100 TYR B CA 1
ATOM 3188 C C . TYR B 1 100 ? 11.375 -5.883 -7.312 1 90.88 100 TYR B C 1
ATOM 3190 O O . TYR B 1 100 ? 10.961 -5.156 -8.219 1 90.88 100 TYR B O 1
ATOM 3198 N N . ASP B 1 101 ? 10.992 -7.172 -7.137 1 93.44 101 ASP B N 1
ATOM 3199 C CA . ASP B 1 101 ? 9.945 -7.855 -7.891 1 93.44 101 ASP B CA 1
ATOM 3200 C C . ASP B 1 101 ? 9.133 -8.781 -6.988 1 93.44 101 ASP B C 1
ATOM 3202 O O . ASP B 1 101 ? 9.609 -9.859 -6.605 1 93.44 101 ASP B O 1
ATOM 3206 N N . LEU B 1 102 ? 7.891 -8.359 -6.73 1 92.69 102 LEU B N 1
ATOM 3207 C CA . LEU B 1 102 ? 7.094 -9.141 -5.789 1 92.69 102 LEU B CA 1
ATOM 3208 C C . LEU B 1 102 ? 6.586 -10.422 -6.434 1 92.69 102 LEU B C 1
ATOM 3210 O O . LEU B 1 102 ? 6.035 -11.289 -5.754 1 92.69 102 LEU B O 1
ATOM 3214 N N . SER B 1 103 ? 6.848 -10.617 -7.715 1 91.56 103 SER B N 1
ATOM 3215 C CA . SER B 1 103 ? 6.484 -11.859 -8.383 1 91.56 103 SER B CA 1
ATOM 3216 C C . SER B 1 103 ? 7.617 -12.883 -8.305 1 91.56 103 SER B C 1
ATOM 3218 O O . SER B 1 103 ? 7.523 -13.969 -8.875 1 91.56 103 SER B O 1
ATOM 3220 N N . TYR B 1 104 ? 8.633 -12.547 -7.605 1 94.62 104 TYR B N 1
ATOM 3221 C CA . TYR B 1 104 ? 9.805 -13.406 -7.523 1 94.62 104 TYR B CA 1
ATOM 3222 C C . TYR B 1 104 ? 9.438 -14.781 -6.984 1 94.62 104 TYR B C 1
ATOM 3224 O O . TYR B 1 104 ? 10.008 -15.797 -7.41 1 94.62 104 TYR B O 1
ATOM 3232 N N . CYS B 1 105 ? 8.555 -14.852 -6.047 1 95.19 105 CYS B N 1
ATOM 3233 C CA . CYS B 1 105 ? 8.156 -16.141 -5.469 1 95.19 105 CYS B CA 1
ATOM 3234 C C . CYS B 1 105 ? 7.613 -17.078 -6.539 1 95.19 105 CYS B C 1
ATOM 3236 O O . CYS B 1 105 ? 7.871 -18.281 -6.504 1 95.19 105 CYS B O 1
ATOM 3238 N N . PHE B 1 106 ? 6.902 -16.562 -7.508 1 93.69 106 PHE B N 1
ATOM 3239 C CA . PHE B 1 106 ? 6.379 -17.375 -8.602 1 93.69 106 PHE B CA 1
ATOM 3240 C C . PHE B 1 106 ? 7.508 -17.844 -9.508 1 93.69 106 PHE B C 1
ATOM 3242 O O . PHE B 1 106 ? 7.5 -18.984 -9.969 1 93.69 106 PHE B O 1
ATOM 3249 N N . GLN B 1 107 ? 8.422 -16.969 -9.75 1 91.44 107 GLN B N 1
ATOM 3250 C CA . GLN B 1 107 ? 9.578 -17.328 -10.555 1 91.44 107 GLN B CA 1
ATOM 3251 C C . GLN B 1 107 ? 10.398 -18.422 -9.867 1 91.44 107 GLN B C 1
ATOM 3253 O O . GLN B 1 107 ? 10.805 -19.391 -10.508 1 91.44 107 GLN B O 1
ATOM 3258 N N . LYS B 1 108 ? 10.625 -18.203 -8.641 1 94.75 108 LYS B N 1
ATOM 3259 C CA . LYS B 1 108 ? 11.375 -19.188 -7.867 1 94.75 108 LYS B CA 1
ATOM 3260 C C . LYS B 1 108 ? 10.648 -20.531 -7.828 1 94.75 108 LYS B C 1
ATOM 3262 O O . LYS B 1 108 ? 11.281 -21.594 -7.906 1 94.75 108 LYS B O 1
ATOM 3267 N N . ALA B 1 109 ? 9.383 -20.5 -7.684 1 93.12 109 ALA B N 1
ATOM 3268 C CA . ALA B 1 109 ? 8.578 -21.719 -7.711 1 93.12 109 ALA B CA 1
ATOM 3269 C C . ALA B 1 109 ? 8.781 -22.484 -9.016 1 93.12 109 ALA B C 1
ATOM 3271 O O . ALA B 1 109 ? 8.898 -23.719 -9.016 1 93.12 109 ALA B O 1
ATOM 3272 N N . GLU B 1 110 ? 8.805 -21.75 -10.078 1 87.38 110 GLU B N 1
ATOM 3273 C CA . GLU B 1 110 ? 9.062 -22.359 -11.383 1 87.38 110 GLU B CA 1
ATOM 3274 C C . GLU B 1 110 ? 10.453 -22.969 -11.438 1 87.38 110 GLU B C 1
ATOM 3276 O O . GLU B 1 110 ? 10.625 -24.094 -11.93 1 87.38 110 GLU B O 1
ATOM 3281 N N . GLU B 1 111 ? 11.375 -22.266 -10.93 1 89.81 111 GLU B N 1
ATOM 3282 C CA . GLU B 1 111 ? 12.75 -22.734 -10.922 1 89.81 111 GLU B CA 1
ATOM 3283 C C . GLU B 1 111 ? 12.891 -24.016 -10.102 1 89.81 111 GLU B C 1
ATOM 3285 O O . GLU B 1 111 ? 13.617 -24.938 -10.484 1 89.81 111 GLU B O 1
ATOM 3290 N N . GLU B 1 112 ? 12.195 -24.047 -9.008 1 91.25 112 GLU B N 1
ATOM 3291 C CA . GLU B 1 112 ? 12.266 -25.172 -8.094 1 91.25 112 GLU B CA 1
ATOM 3292 C C . GLU B 1 112 ? 11.289 -26.281 -8.508 1 91.25 112 GLU B C 1
ATOM 3294 O O . GLU B 1 112 ? 11.266 -27.344 -7.902 1 91.25 112 GLU B O 1
ATOM 3299 N N . HIS B 1 113 ? 10.414 -25.969 -9.5 1 87.12 113 HIS B N 1
ATOM 3300 C CA . HIS B 1 113 ? 9.422 -26.906 -10.008 1 87.12 113 HIS B CA 1
ATOM 3301 C C . HIS B 1 113 ? 8.477 -27.359 -8.898 1 87.12 113 HIS B C 1
ATOM 3303 O O . HIS B 1 113 ? 8.227 -28.547 -8.734 1 87.12 113 HIS B O 1
ATOM 3309 N N . SER B 1 114 ? 8.109 -26.453 -8.086 1 92.56 114 SER B N 1
ATOM 3310 C CA . SER B 1 114 ? 7.172 -26.703 -6.996 1 92.56 114 SER B CA 1
ATOM 3311 C C . SER B 1 114 ? 6.199 -25.547 -6.824 1 92.56 114 SER B C 1
ATOM 3313 O O . SER B 1 114 ? 6.602 -24.375 -6.879 1 92.56 114 SER B O 1
ATOM 3315 N N . ASN B 1 115 ? 4.945 -25.875 -6.625 1 94.94 115 ASN B N 1
ATOM 3316 C CA . ASN B 1 115 ? 3.916 -24.859 -6.457 1 94.94 115 ASN B CA 1
ATOM 3317 C C . ASN B 1 115 ? 3.545 -24.672 -4.988 1 94.94 115 ASN B C 1
ATOM 3319 O O . ASN B 1 115 ? 2.738 -23.797 -4.652 1 94.94 115 ASN B O 1
ATOM 3323 N N . VAL B 1 116 ? 4.141 -25.453 -4.121 1 96.81 116 VAL B N 1
ATOM 3324 C CA . VAL B 1 116 ? 3.764 -25.375 -2.715 1 96.81 116 VAL B CA 1
ATOM 3325 C C . VAL B 1 116 ? 4.984 -25.031 -1.869 1 96.81 116 VAL B C 1
ATOM 3327 O O . VAL B 1 116 ? 6.027 -25.672 -1.966 1 96.81 116 VAL B O 1
ATOM 3330 N N . LEU B 1 117 ? 4.898 -23.984 -1.15 1 96.88 117 LEU B N 1
ATOM 3331 C CA . LEU B 1 117 ? 5.914 -23.531 -0.209 1 96.88 117 LEU B CA 1
ATOM 3332 C C . LEU B 1 117 ? 5.516 -23.859 1.225 1 96.88 117 LEU B C 1
ATOM 3334 O O . LEU B 1 117 ? 4.371 -23.625 1.625 1 96.88 117 LEU B O 1
ATOM 3338 N N . ARG B 1 118 ? 6.434 -24.453 1.984 1 96.25 118 ARG B N 1
ATOM 3339 C CA . ARG B 1 118 ? 6.211 -24.797 3.385 1 96.25 118 ARG B CA 1
ATOM 3340 C C . ARG B 1 118 ? 7.188 -24.062 4.293 1 96.25 118 ARG B C 1
ATOM 3342 O O . ARG B 1 118 ? 8.383 -24 4.008 1 96.25 118 ARG B O 1
ATOM 3349 N N . ILE B 1 119 ? 6.676 -23.391 5.285 1 94.75 119 ILE B N 1
ATOM 3350 C CA . ILE B 1 119 ? 7.465 -22.656 6.27 1 94.75 119 ILE B CA 1
ATOM 3351 C C . ILE B 1 119 ? 8.039 -23.625 7.297 1 94.75 119 ILE B C 1
ATOM 3353 O O . ILE B 1 119 ? 7.297 -24.25 8.07 1 94.75 119 ILE B O 1
ATOM 3357 N N . PRO B 1 120 ? 9.383 -23.656 7.25 1 91.5 120 PRO B N 1
ATOM 3358 C CA . PRO B 1 120 ? 9.961 -24.5 8.297 1 91.5 120 PRO B CA 1
ATOM 3359 C C . PRO B 1 120 ? 9.797 -23.906 9.695 1 91.5 120 PRO B C 1
ATOM 3361 O O . PRO B 1 120 ? 9.852 -22.688 9.859 1 91.5 120 PRO B O 1
ATOM 3364 N N . SER B 1 121 ? 9.586 -24.562 10.719 1 87.44 121 SER B N 1
ATOM 3365 C CA . SER B 1 121 ? 9.453 -24.094 12.094 1 87.44 121 SER B CA 1
ATOM 3366 C C . SER B 1 121 ? 8.445 -22.969 12.203 1 87.44 121 SER B C 1
ATOM 3368 O O . SER B 1 121 ? 8.797 -21.859 12.609 1 87.44 121 SER B O 1
ATOM 3370 N N . LEU B 1 122 ? 7.352 -23.109 11.914 1 84.38 122 LEU B N 1
ATOM 3371 C CA . LEU B 1 122 ? 6.246 -22.172 11.742 1 84.38 122 LEU B CA 1
ATOM 3372 C C . LEU B 1 122 ? 6.234 -21.141 12.867 1 84.38 122 LEU B C 1
ATOM 3374 O O . LEU B 1 122 ? 6.184 -19.938 12.602 1 84.38 122 LEU B O 1
ATOM 3378 N N . GLU B 1 123 ? 6.422 -21.578 14.031 1 79.31 123 GLU B N 1
ATOM 3379 C CA . GLU B 1 123 ? 6.215 -20.703 15.188 1 79.31 123 GLU B CA 1
ATOM 3380 C C . GLU B 1 123 ? 7.324 -19.672 15.305 1 79.31 123 GLU B C 1
ATOM 3382 O O . GLU B 1 123 ? 7.125 -18.609 15.891 1 79.31 123 GLU B O 1
ATOM 3387 N N . ARG B 1 124 ? 8.43 -19.906 14.711 1 81.44 124 ARG B N 1
ATOM 3388 C CA . ARG B 1 124 ? 9.547 -18.969 14.828 1 81.44 124 ARG B CA 1
ATOM 3389 C C . ARG B 1 124 ? 9.641 -18.078 13.594 1 81.44 124 ARG B C 1
ATOM 3391 O O . ARG B 1 124 ? 10.461 -17.156 13.555 1 81.44 124 ARG B O 1
ATOM 3398 N N . SER B 1 125 ? 8.727 -18.25 12.734 1 88.12 125 SER B N 1
ATOM 3399 C CA . SER B 1 125 ? 8.836 -17.562 11.445 1 88.12 125 SER B CA 1
ATOM 3400 C C . SER B 1 125 ? 8.094 -16.234 11.469 1 88.12 125 SER B C 1
ATOM 3402 O O . SER B 1 125 ? 6.949 -16.172 11.93 1 88.12 125 SER B O 1
ATOM 3404 N N . SER B 1 126 ? 8.789 -15.219 11.008 1 87.88 126 SER B N 1
ATOM 3405 C CA . SER B 1 126 ? 8.125 -13.93 10.844 1 87.88 126 SER B CA 1
ATOM 3406 C C . SER B 1 126 ? 7.004 -14.008 9.82 1 87.88 126 SER B C 1
ATOM 3408 O O . SER B 1 126 ? 5.969 -13.352 9.969 1 87.88 126 SER B O 1
ATOM 3410 N N . LEU B 1 127 ? 7.191 -14.844 8.844 1 92.81 127 LEU B N 1
ATOM 3411 C CA . LEU B 1 127 ? 6.176 -15 7.801 1 92.81 127 LEU B CA 1
ATOM 3412 C C . LEU B 1 127 ? 4.879 -15.547 8.391 1 92.81 127 LEU B C 1
ATOM 3414 O O . LEU B 1 127 ? 3.791 -15.102 8.016 1 92.81 127 LEU B O 1
ATOM 3418 N N . PHE B 1 128 ? 5.039 -16.453 9.305 1 93.88 128 PHE B N 1
ATOM 3419 C CA . PHE B 1 128 ? 3.863 -17.016 9.969 1 93.88 128 PHE B CA 1
ATOM 3420 C C . PHE B 1 128 ? 3.102 -15.922 10.711 1 93.88 128 PHE B C 1
ATOM 3422 O O . PHE B 1 128 ? 1.869 -15.891 10.688 1 93.88 128 PHE B O 1
ATOM 3429 N N . ARG B 1 129 ? 3.799 -15.039 11.297 1 92.5 129 ARG B N 1
ATOM 3430 C CA . ARG B 1 129 ? 3.17 -13.93 12.008 1 92.5 129 ARG B CA 1
ATOM 3431 C C . ARG B 1 129 ? 2.367 -13.047 11.055 1 92.5 129 ARG B C 1
ATOM 3433 O O . ARG B 1 129 ? 1.256 -12.625 11.383 1 92.5 129 ARG B O 1
ATOM 3440 N N . PHE B 1 130 ? 2.912 -12.797 9.969 1 93.12 130 PHE B N 1
ATOM 3441 C CA . PHE B 1 130 ? 2.23 -11.961 8.992 1 93.12 130 PHE B CA 1
ATOM 3442 C C . PHE B 1 130 ? 0.991 -12.664 8.453 1 93.12 130 PHE B C 1
ATOM 3444 O O . PHE B 1 130 ? -0.037 -12.023 8.211 1 93.12 130 PHE B O 1
ATOM 3451 N N . ILE B 1 131 ? 1.064 -13.961 8.273 1 95 131 ILE B N 1
ATOM 3452 C CA . ILE B 1 131 ? -0.08 -14.742 7.816 1 95 131 ILE B CA 1
ATOM 3453 C C . ILE B 1 131 ? -1.192 -14.695 8.859 1 95 131 ILE B C 1
ATOM 3455 O O . ILE B 1 131 ? -2.359 -14.484 8.523 1 95 131 ILE B O 1
ATOM 3459 N N . THR B 1 132 ? -0.797 -14.852 10.102 1 94.19 132 THR B N 1
ATOM 3460 C CA . THR B 1 132 ? -1.79 -14.852 11.164 1 94.19 132 THR B CA 1
ATOM 3461 C C . THR B 1 132 ? -2.447 -13.484 11.297 1 94.19 132 THR B C 1
ATOM 3463 O O . THR B 1 132 ? -3.648 -13.391 11.555 1 94.19 132 THR B O 1
ATOM 3466 N N . GLN B 1 133 ? -1.644 -12.438 11.148 1 93.69 133 GLN B N 1
ATOM 3467 C CA . GLN B 1 133 ? -2.205 -11.094 11.172 1 93.69 133 GLN B CA 1
ATOM 3468 C C . GLN B 1 133 ? -3.188 -10.883 10.023 1 93.69 133 GLN B C 1
ATOM 3470 O O . GLN B 1 133 ? -4.25 -10.289 10.203 1 93.69 133 GLN B O 1
ATOM 3475 N N . LEU B 1 134 ? -2.834 -11.344 8.867 1 95.19 134 LEU B N 1
ATOM 3476 C CA . LEU B 1 134 ? -3.709 -11.273 7.703 1 95.19 134 LEU B CA 1
ATOM 3477 C C . LEU B 1 134 ? -5.004 -12.039 7.945 1 95.19 134 LEU B C 1
ATOM 3479 O O . LEU B 1 134 ? -6.094 -11.539 7.664 1 95.19 134 LEU B O 1
ATOM 3483 N N . GLU B 1 135 ? -4.871 -13.234 8.5 1 95 135 GLU B N 1
ATOM 3484 C CA . GLU B 1 135 ? -6.027 -14.062 8.836 1 95 135 GLU B CA 1
ATOM 3485 C C . GLU B 1 135 ? -6.973 -13.336 9.789 1 95 135 GLU B C 1
ATOM 3487 O O . GLU B 1 135 ? -8.188 -13.297 9.562 1 95 135 GLU B O 1
ATOM 3492 N N . LYS B 1 136 ? -6.414 -12.703 10.773 1 94.31 136 LYS B N 1
ATOM 3493 C CA . LYS B 1 136 ? -7.207 -12.008 11.789 1 94.31 136 LYS B CA 1
ATOM 3494 C C . LYS B 1 136 ? -7.887 -10.773 11.195 1 94.31 136 LYS B C 1
ATOM 3496 O O . LYS B 1 136 ? -8.953 -10.367 11.656 1 94.31 136 LYS B O 1
ATOM 3501 N N . SER B 1 137 ? -7.297 -10.188 10.195 1 93.12 137 SER B N 1
ATOM 3502 C CA . SER B 1 137 ? -7.801 -8.953 9.609 1 93.12 137 SER B CA 1
ATOM 3503 C C . SER B 1 137 ? -9.172 -9.156 8.977 1 93.12 137 SER B C 1
ATOM 3505 O O . SER B 1 137 ? -9.922 -8.195 8.789 1 93.12 137 SER B O 1
ATOM 3507 N N . PHE B 1 138 ? -9.523 -10.414 8.641 1 92.69 138 PHE B N 1
ATOM 3508 C CA . PHE B 1 138 ? -10.812 -10.68 8 1 92.69 138 PHE B CA 1
ATOM 3509 C C . PHE B 1 138 ? -11.953 -10.508 8.992 1 92.69 138 PHE B C 1
ATOM 3511 O O . PHE B 1 138 ? -13.109 -10.344 8.594 1 92.69 138 PHE B O 1
ATOM 3518 N N . SER B 1 139 ? -11.656 -10.547 10.227 1 92.38 139 SER B N 1
ATOM 3519 C CA . SER B 1 139 ? -12.656 -10.32 11.258 1 92.38 139 SER B CA 1
ATOM 3520 C C . SER B 1 139 ? -12.609 -8.883 11.773 1 92.38 139 SER B C 1
ATOM 3522 O O . SER B 1 139 ? -13.359 -8.516 12.68 1 92.38 139 SER B O 1
ATOM 3524 N N . ASP B 1 140 ? -11.68 -8.086 11.281 1 90.19 140 ASP B N 1
ATOM 3525 C CA . ASP B 1 140 ? -11.539 -6.688 11.664 1 90.19 140 ASP B CA 1
ATOM 3526 C C . ASP B 1 140 ? -12.562 -5.812 10.945 1 90.19 140 ASP B C 1
ATOM 3528 O O . ASP B 1 140 ? -12.594 -5.77 9.719 1 90.19 140 ASP B O 1
ATOM 3532 N N . ASP B 1 141 ? -13.383 -5.168 11.648 1 88.19 141 ASP B N 1
ATOM 3533 C CA . ASP B 1 141 ? -14.383 -4.273 11.07 1 88.19 141 ASP B CA 1
ATOM 3534 C C . ASP B 1 141 ? -14.078 -2.818 11.414 1 88.19 141 ASP B C 1
ATOM 3536 O O . ASP B 1 141 ? -14.969 -1.969 11.383 1 88.19 141 ASP B O 1
ATOM 3540 N N . GLY B 1 142 ? -12.914 -2.557 11.734 1 91.75 142 GLY B N 1
ATOM 3541 C CA . GLY B 1 142 ? -12.523 -1.206 12.094 1 91.75 142 GLY B CA 1
ATOM 3542 C C . GLY B 1 142 ? -12.438 -0.269 10.906 1 91.75 142 GLY B C 1
ATOM 3543 O O . GLY B 1 142 ? -12.68 -0.678 9.766 1 91.75 142 GLY B O 1
ATOM 3544 N N . TYR B 1 143 ? -12.133 1.003 11.18 1 93.69 143 TYR B N 1
ATOM 3545 C CA . TYR B 1 143 ? -12 2.041 10.164 1 93.69 143 TYR B CA 1
ATOM 3546 C C . TYR B 1 143 ? -10.945 1.655 9.125 1 93.69 143 TYR B C 1
ATOM 3548 O O . TYR B 1 143 ? -9.844 1.224 9.484 1 93.69 143 TYR B O 1
ATOM 3556 N N . ALA B 1 144 ? -11.242 1.708 7.824 1 93.69 144 ALA B N 1
ATOM 3557 C CA . ALA B 1 144 ? -10.367 1.399 6.695 1 93.69 144 ALA B CA 1
ATOM 3558 C C . ALA B 1 144 ? -9.938 -0.064 6.719 1 93.69 144 ALA B C 1
ATOM 3560 O O . ALA B 1 144 ? -8.797 -0.386 6.391 1 93.69 144 ALA B O 1
ATOM 3561 N N . ALA B 1 145 ? -10.805 -0.926 7.156 1 93.06 145 ALA B N 1
ATOM 3562 C CA . ALA B 1 145 ? -10.5 -2.348 7.305 1 93.06 145 ALA B CA 1
ATOM 3563 C C . ALA B 1 145 ? -10.062 -2.957 5.977 1 93.06 145 ALA B C 1
ATOM 3565 O O . ALA B 1 145 ? -9.133 -3.77 5.934 1 93.06 145 ALA B O 1
ATOM 3566 N N . GLY B 1 146 ? -10.758 -2.666 4.871 1 90 146 GLY B N 1
ATOM 3567 C CA . GLY B 1 146 ? -10.375 -3.17 3.562 1 90 146 GLY B CA 1
ATOM 3568 C C . GLY B 1 146 ? -8.969 -2.768 3.156 1 90 146 GLY B C 1
ATOM 3569 O O . GLY B 1 146 ? -8.188 -3.598 2.682 1 90 146 GLY B O 1
ATOM 3570 N N . LEU B 1 147 ? -8.664 -1.491 3.34 1 90.12 147 LEU B N 1
ATOM 3571 C CA . LEU B 1 147 ? -7.324 -0.999 3.041 1 90.12 147 LEU B CA 1
ATOM 3572 C C . LEU B 1 147 ? -6.285 -1.684 3.922 1 90.12 147 LEU B C 1
ATOM 3574 O O . LEU B 1 147 ? -5.203 -2.035 3.451 1 90.12 147 LEU B O 1
ATOM 3578 N N . TYR B 1 148 ? -6.625 -1.83 5.203 1 93.88 148 TYR B N 1
ATOM 3579 C CA . TYR B 1 148 ? -5.707 -2.471 6.137 1 93.88 148 TYR B CA 1
ATOM 3580 C C . TYR B 1 148 ? -5.363 -3.883 5.68 1 93.88 148 TYR B C 1
ATOM 3582 O O . TYR B 1 148 ? -4.199 -4.289 5.719 1 93.88 148 TYR B O 1
ATOM 3590 N N . ARG B 1 149 ? -6.363 -4.609 5.238 1 92.81 149 ARG B N 1
ATOM 3591 C CA . ARG B 1 149 ? -6.145 -5.961 4.738 1 92.81 149 ARG B CA 1
ATOM 3592 C C . ARG B 1 149 ? -5.215 -5.957 3.531 1 92.81 149 ARG B C 1
ATOM 3594 O O . ARG B 1 149 ? -4.363 -6.84 3.391 1 92.81 149 ARG B O 1
ATOM 3601 N N . GLN B 1 150 ? -5.359 -5.012 2.643 1 88.94 150 GLN B N 1
ATOM 3602 C CA . GLN B 1 150 ? -4.48 -4.875 1.484 1 88.94 150 GLN B CA 1
ATOM 3603 C C . GLN B 1 150 ? -3.045 -4.586 1.913 1 88.94 150 GLN B C 1
ATOM 3605 O O . GLN B 1 150 ? -2.098 -5.125 1.335 1 88.94 150 GLN B O 1
ATOM 3610 N N . VAL B 1 151 ? -2.922 -3.758 2.852 1 92.06 151 VAL B N 1
ATOM 3611 C CA . VAL B 1 151 ? -1.608 -3.398 3.379 1 92.06 151 VAL B CA 1
ATOM 3612 C C . VAL B 1 151 ? -0.946 -4.629 3.996 1 92.06 151 VAL B C 1
ATOM 3614 O O . VAL B 1 151 ? 0.234 -4.891 3.754 1 92.06 151 VAL B O 1
ATOM 3617 N N . LEU B 1 152 ? -1.722 -5.367 4.789 1 94.56 152 LEU B N 1
ATOM 3618 C CA . LEU B 1 152 ? -1.205 -6.586 5.395 1 94.56 152 LEU B CA 1
ATOM 3619 C C . LEU B 1 152 ? -0.788 -7.59 4.324 1 94.56 152 LEU B C 1
ATOM 3621 O O . LEU B 1 152 ? 0.217 -8.289 4.48 1 94.56 152 LEU B O 1
ATOM 3625 N N . PHE B 1 153 ? -1.526 -7.68 3.273 1 93.69 153 PHE B N 1
ATOM 3626 C CA . PHE B 1 153 ? -1.176 -8.586 2.184 1 93.69 153 PHE B CA 1
ATOM 3627 C C . PHE B 1 153 ? 0.142 -8.172 1.54 1 93.69 153 PHE B C 1
ATOM 3629 O O . PHE B 1 153 ? 0.987 -9.016 1.242 1 93.69 153 PHE B O 1
ATOM 3636 N N . LEU B 1 154 ? 0.293 -6.879 1.296 1 92.06 154 LEU B N 1
ATOM 3637 C CA . LEU B 1 154 ? 1.542 -6.395 0.716 1 92.06 154 LEU B CA 1
ATOM 3638 C C . LEU B 1 154 ? 2.723 -6.719 1.625 1 92.06 154 LEU B C 1
ATOM 3640 O O . LEU B 1 154 ? 3.793 -7.105 1.146 1 92.06 154 LEU B O 1
ATOM 3644 N N . GLU B 1 155 ? 2.52 -6.504 2.91 1 93.75 155 GLU B N 1
ATOM 3645 C CA . GLU B 1 155 ? 3.555 -6.871 3.873 1 93.75 155 GLU B CA 1
ATOM 3646 C C . GLU B 1 155 ? 3.895 -8.352 3.779 1 93.75 155 GLU B C 1
ATOM 3648 O O . GLU B 1 155 ? 5.066 -8.734 3.797 1 93.75 155 GLU B O 1
ATOM 3653 N N . PHE B 1 156 ? 2.879 -9.172 3.668 1 95.56 156 PHE B N 1
ATOM 3654 C CA . PHE B 1 156 ? 3.053 -10.602 3.49 1 95.56 156 PHE B CA 1
ATOM 3655 C C . PHE B 1 156 ? 3.881 -10.898 2.246 1 95.56 156 PHE B C 1
ATOM 3657 O O . PHE B 1 156 ? 4.832 -11.68 2.297 1 95.56 156 PHE B O 1
ATOM 3664 N N . MET B 1 157 ? 3.531 -10.289 1.112 1 95 157 MET B N 1
ATOM 3665 C CA . MET B 1 157 ? 4.23 -10.531 -0.147 1 95 157 MET B CA 1
ATOM 3666 C C . MET B 1 157 ? 5.707 -10.164 -0.025 1 95 157 MET B C 1
ATOM 3668 O O . MET B 1 157 ? 6.57 -10.883 -0.534 1 95 157 MET B O 1
ATOM 3672 N N . ILE B 1 158 ? 5.961 -9.062 0.633 1 94.88 158 ILE B N 1
ATOM 3673 C CA . ILE B 1 158 ? 7.336 -8.625 0.818 1 94.88 158 ILE B CA 1
ATOM 3674 C C . ILE B 1 158 ? 8.117 -9.68 1.599 1 94.88 158 ILE B C 1
ATOM 3676 O O . ILE B 1 158 ? 9.18 -10.125 1.159 1 94.88 158 ILE B O 1
ATOM 3680 N N . HIS B 1 159 ? 7.574 -10.125 2.707 1 95.88 159 HIS B N 1
ATOM 3681 C CA . HIS B 1 159 ? 8.281 -11.062 3.572 1 95.88 159 HIS B CA 1
ATOM 3682 C C . HIS B 1 159 ? 8.344 -12.453 2.949 1 95.88 159 HIS B C 1
ATOM 3684 O O . HIS B 1 159 ? 9.312 -13.188 3.15 1 95.88 159 HIS B O 1
ATOM 3690 N N . LEU B 1 160 ? 7.32 -12.844 2.178 1 96.44 160 LEU B N 1
ATOM 3691 C CA . LEU B 1 160 ? 7.359 -14.086 1.419 1 96.44 160 LEU B CA 1
ATOM 3692 C C . LEU B 1 160 ? 8.539 -14.094 0.455 1 96.44 160 LEU B C 1
ATOM 3694 O O . LEU B 1 160 ? 9.297 -15.07 0.403 1 96.44 160 LEU B O 1
ATOM 3698 N N . ASN B 1 161 ? 8.688 -13.031 -0.243 1 96.38 161 ASN B N 1
ATOM 3699 C CA . ASN B 1 161 ? 9.766 -12.961 -1.22 1 96.38 161 ASN B CA 1
ATOM 3700 C C . ASN B 1 161 ? 11.133 -12.852 -0.541 1 96.38 161 ASN B C 1
ATOM 3702 O O . ASN B 1 161 ? 12.125 -13.367 -1.05 1 96.38 161 ASN B O 1
ATOM 3706 N N . ARG B 1 162 ? 11.172 -12.125 0.621 1 95.56 162 ARG B N 1
ATOM 3707 C CA . ARG B 1 162 ? 12.406 -12.117 1.399 1 95.56 162 ARG B CA 1
ATOM 3708 C C . ARG B 1 162 ? 12.812 -13.539 1.797 1 95.56 162 ARG B C 1
ATOM 3710 O O . ARG B 1 162 ? 13.969 -13.922 1.652 1 95.56 162 ARG B O 1
ATOM 3717 N N . ALA B 1 163 ? 11.859 -14.289 2.303 1 94.69 163 ALA B N 1
ATOM 3718 C CA . ALA B 1 163 ? 12.109 -15.664 2.713 1 94.69 163 ALA B CA 1
ATOM 3719 C C . ALA B 1 163 ? 12.516 -16.531 1.521 1 94.69 163 ALA B C 1
ATOM 3721 O O . ALA B 1 163 ? 13.414 -17.359 1.625 1 94.69 163 ALA B O 1
ATOM 3722 N N . ALA B 1 164 ? 11.836 -16.375 0.377 1 94.56 164 ALA B N 1
ATOM 3723 C CA . ALA B 1 164 ? 12.141 -17.141 -0.829 1 94.56 164 ALA B CA 1
ATOM 3724 C C . ALA B 1 164 ? 13.555 -16.859 -1.312 1 94.56 164 ALA B C 1
ATOM 3726 O O . ALA B 1 164 ? 14.289 -17.781 -1.69 1 94.56 164 ALA B O 1
ATOM 3727 N N . ARG B 1 165 ? 13.938 -15.625 -1.26 1 94.25 165 ARG B N 1
ATOM 3728 C CA . ARG B 1 165 ? 15.258 -15.219 -1.736 1 94.25 165 ARG B CA 1
ATOM 3729 C C . ARG B 1 165 ? 16.359 -15.766 -0.837 1 94.25 165 ARG B C 1
ATOM 3731 O O . ARG B 1 165 ? 17.453 -16.078 -1.309 1 94.25 165 ARG B O 1
ATOM 3738 N N . LYS B 1 166 ? 16.047 -15.852 0.399 1 93.25 166 LYS B N 1
ATOM 3739 C CA . LYS B 1 166 ? 17.047 -16.312 1.357 1 93.25 166 LYS B CA 1
ATOM 3740 C C . LYS B 1 166 ? 16.969 -17.828 1.533 1 93.25 166 LYS B C 1
ATOM 3742 O O . LYS B 1 166 ? 17.609 -18.391 2.436 1 93.25 166 LYS B O 1
ATOM 3747 N N . ASN B 1 167 ? 16.094 -18.516 0.804 1 91.44 167 ASN B N 1
ATOM 3748 C CA . ASN B 1 167 ? 15.914 -19.969 0.819 1 91.44 167 ASN B CA 1
ATOM 3749 C C . ASN B 1 167 ? 15.484 -20.469 2.195 1 91.44 167 ASN B C 1
ATOM 3751 O O . ASN B 1 167 ? 16.016 -21.453 2.703 1 91.44 167 ASN B O 1
ATOM 3755 N N . ARG B 1 168 ? 14.625 -19.656 2.766 1 90.81 168 ARG B N 1
ATOM 3756 C CA . ARG B 1 168 ? 14.125 -20.016 4.086 1 90.81 168 ARG B CA 1
ATOM 3757 C C . ARG B 1 168 ? 12.781 -20.75 3.982 1 90.81 168 ARG B C 1
ATOM 3759 O O . ARG B 1 168 ? 12.109 -20.969 4.992 1 90.81 168 ARG B O 1
ATOM 3766 N N . LEU B 1 169 ? 12.383 -21.016 2.785 1 93.44 169 LEU B N 1
ATOM 3767 C CA . LEU B 1 169 ? 11.164 -21.781 2.508 1 93.44 169 LEU B CA 1
ATOM 3768 C C . LEU B 1 169 ? 11.492 -23.125 1.878 1 93.44 169 LEU B C 1
ATOM 3770 O O . LEU B 1 169 ? 12.492 -23.25 1.161 1 93.44 169 LEU B O 1
ATOM 3774 N N . GLU B 1 170 ? 10.727 -24.047 2.238 1 94.44 170 GLU B N 1
ATOM 3775 C CA . GLU B 1 170 ? 10.852 -25.359 1.594 1 94.44 170 GLU B CA 1
ATOM 3776 C C . GLU B 1 170 ? 9.898 -25.484 0.409 1 94.44 170 GLU B C 1
ATOM 3778 O O . GLU B 1 170 ? 8.688 -25.312 0.562 1 94.44 170 GLU B O 1
ATOM 3783 N N . PHE B 1 171 ? 10.398 -25.719 -0.711 1 93.94 171 PHE B N 1
ATOM 3784 C CA . PHE B 1 171 ? 9.594 -26.047 -1.878 1 93.94 171 PHE B CA 1
ATOM 3785 C C . PHE B 1 171 ? 9.336 -27.547 -1.945 1 93.94 171 PHE B C 1
ATOM 3787 O O . PHE B 1 171 ? 10.258 -28.328 -2.219 1 93.94 171 PHE B O 1
ATOM 3794 N N . ILE B 1 172 ? 8.141 -27.906 -1.735 1 92.94 172 ILE B N 1
ATOM 3795 C CA . ILE B 1 172 ? 7.789 -29.312 -1.521 1 92.94 172 ILE B CA 1
ATOM 3796 C C . ILE B 1 172 ? 7.867 -30.062 -2.842 1 92.94 172 ILE B C 1
ATOM 3798 O O . ILE B 1 172 ? 7.344 -29.609 -3.861 1 92.94 172 ILE B O 1
ATOM 3802 N N . ASP B 1 173 ? 8.586 -31.078 -2.734 1 82.56 173 ASP B N 1
ATOM 3803 C CA . ASP B 1 173 ? 8.625 -32 -3.865 1 82.56 173 ASP B CA 1
ATOM 3804 C C . ASP B 1 173 ? 7.633 -33.156 -3.676 1 82.56 173 ASP B C 1
ATOM 3806 O O . ASP B 1 173 ? 7.359 -33.562 -2.547 1 82.56 173 ASP B O 1
ATOM 3810 N N . THR B 1 174 ? 6.758 -33.344 -4.676 1 75 174 THR B N 1
ATOM 3811 C CA . THR B 1 174 ? 5.84 -34.469 -4.5 1 75 174 THR B CA 1
ATOM 3812 C C . THR B 1 174 ? 6.254 -35.656 -5.367 1 75 174 THR B C 1
ATOM 3814 O O . THR B 1 174 ? 6.793 -35.469 -6.461 1 75 174 THR B O 1
ATOM 3817 N N . ASP B 1 175 ? 6.211 -36.75 -4.645 1 62.59 175 ASP B N 1
ATOM 3818 C CA . ASP B 1 175 ? 6.461 -38.031 -5.324 1 62.59 175 ASP B CA 1
ATOM 3819 C C . ASP B 1 175 ? 5.215 -38.5 -6.062 1 62.59 175 ASP B C 1
ATOM 3821 O O . ASP B 1 175 ? 5.262 -39.5 -6.785 1 62.59 175 ASP B O 1
ATOM 3825 N N . ASN B 1 176 ? 4.238 -37.75 -5.914 1 65.25 176 ASN B N 1
ATOM 3826 C CA . ASN B 1 176 ? 2.967 -38.219 -6.461 1 65.25 176 ASN B CA 1
ATOM 3827 C C . ASN B 1 176 ? 2.707 -37.656 -7.848 1 65.25 176 ASN B C 1
ATOM 3829 O O . ASN B 1 176 ? 1.762 -36.875 -8.039 1 65.25 176 ASN B O 1
ATOM 3833 N N . CYS B 1 177 ? 3.723 -37.906 -8.633 1 67.06 177 CYS B N 1
ATOM 3834 C CA . CYS B 1 177 ? 3.562 -37.531 -10.031 1 67.06 177 CYS B CA 1
ATOM 3835 C C . CYS B 1 177 ? 4.207 -38.562 -10.953 1 67.06 177 CYS B C 1
ATOM 3837 O O . CYS B 1 177 ? 5.043 -39.344 -10.516 1 67.06 177 CYS B O 1
ATOM 3839 N N . ASN B 1 178 ? 3.537 -38.781 -12.07 1 78.25 178 ASN B N 1
ATOM 3840 C CA . ASN B 1 178 ? 4.188 -39.562 -13.117 1 78.25 178 ASN B CA 1
ATOM 3841 C C . ASN B 1 178 ? 5.285 -38.781 -13.812 1 78.25 178 ASN B C 1
ATOM 3843 O O . ASN B 1 178 ? 5.008 -37.812 -14.508 1 78.25 178 ASN B O 1
ATOM 3847 N N . VAL B 1 179 ? 6.457 -39.188 -13.516 1 82.88 179 VAL B N 1
ATOM 3848 C CA . VAL B 1 179 ? 7.637 -38.469 -13.984 1 82.88 179 VAL B CA 1
ATOM 3849 C C . VAL B 1 179 ? 7.562 -38.312 -15.5 1 82.88 179 VAL B C 1
ATOM 3851 O O . VAL B 1 179 ? 7.945 -37.25 -16.031 1 82.88 179 VAL B O 1
ATOM 3854 N N . LYS B 1 180 ? 7.062 -39.312 -16.109 1 86.62 180 LYS B N 1
ATOM 3855 C CA . LYS B 1 180 ? 6.969 -39.219 -17.562 1 86.62 180 LYS B CA 1
ATOM 3856 C C . LYS B 1 180 ? 6.02 -38.125 -18 1 86.62 180 LYS B C 1
ATOM 3858 O O . LYS B 1 180 ? 6.316 -37.375 -18.922 1 86.62 180 LYS B O 1
ATOM 3863 N N . VAL B 1 181 ? 4.934 -38.062 -17.344 1 88 181 VAL B N 1
ATOM 3864 C CA . VAL B 1 181 ? 3.949 -37.031 -17.688 1 88 181 VAL B CA 1
ATOM 3865 C C . VAL B 1 181 ? 4.516 -35.656 -17.391 1 88 181 VAL B C 1
ATOM 3867 O O . VAL B 1 181 ? 4.309 -34.719 -18.156 1 88 181 VAL B O 1
ATOM 3870 N N . LEU B 1 182 ? 5.207 -35.594 -16.359 1 87.94 182 LEU B N 1
ATOM 3871 C CA . LEU B 1 182 ? 5.828 -34.312 -16 1 87.94 182 LEU B CA 1
ATOM 3872 C C . LEU B 1 182 ? 6.828 -33.875 -17.062 1 87.94 182 LEU B C 1
ATOM 3874 O O . LEU B 1 182 ? 6.902 -32.688 -17.391 1 87.94 182 LEU B O 1
ATOM 3878 N N . ASP B 1 183 ? 7.578 -34.844 -17.453 1 90.44 183 ASP B N 1
ATOM 3879 C CA . ASP B 1 183 ? 8.547 -34.531 -18.516 1 90.44 183 ASP B CA 1
ATOM 3880 C C . ASP B 1 183 ? 7.852 -34.062 -19.781 1 90.44 183 ASP B C 1
ATOM 3882 O O . ASP B 1 183 ? 8.336 -33.156 -20.453 1 90.44 183 ASP B O 1
ATOM 3886 N N . ILE B 1 184 ? 6.793 -34.719 -20.062 1 92.81 184 ILE B N 1
ATOM 3887 C CA . ILE B 1 184 ? 6.023 -34.344 -21.25 1 92.81 184 ILE B CA 1
ATOM 3888 C C . ILE B 1 184 ? 5.473 -32.938 -21.094 1 92.81 184 ILE B C 1
ATOM 3890 O O . ILE B 1 184 ? 5.59 -32.094 -22 1 92.81 184 ILE B O 1
ATOM 3894 N N . LEU B 1 185 ? 4.914 -32.688 -19.969 1 90.5 185 LEU B N 1
ATOM 3895 C CA . LEU B 1 185 ? 4.363 -31.375 -19.688 1 90.5 185 LEU B CA 1
ATOM 3896 C C . LEU B 1 185 ? 5.438 -30.297 -19.812 1 90.5 185 LEU B C 1
ATOM 3898 O O . LEU B 1 185 ? 5.219 -29.266 -20.453 1 90.5 185 LEU B O 1
ATOM 3902 N N . ARG B 1 186 ? 6.539 -30.516 -19.234 1 88.75 186 ARG B N 1
ATOM 3903 C CA . ARG B 1 186 ? 7.652 -29.578 -19.297 1 88.75 186 ARG B CA 1
ATOM 3904 C C . ARG B 1 186 ? 8.086 -29.344 -20.75 1 88.75 186 ARG B C 1
ATOM 3906 O O . ARG B 1 186 ? 8.289 -28.203 -21.156 1 88.75 186 ARG B O 1
ATOM 3913 N N . TYR B 1 187 ? 8.258 -30.406 -21.422 1 94.19 187 TYR B N 1
ATOM 3914 C CA . TYR B 1 187 ? 8.664 -30.312 -22.812 1 94.19 187 TYR B CA 1
ATOM 3915 C C . TYR B 1 187 ? 7.676 -29.484 -23.625 1 94.19 187 TYR B C 1
ATOM 3917 O O . TYR B 1 187 ? 8.07 -28.609 -24.406 1 94.19 187 TYR B O 1
ATOM 3925 N N . ILE B 1 188 ? 6.414 -29.766 -23.438 1 94 188 ILE B N 1
ATOM 3926 C CA . ILE B 1 188 ? 5.367 -29.047 -24.172 1 94 188 ILE B CA 1
ATOM 3927 C C . ILE B 1 188 ? 5.465 -27.547 -23.859 1 94 188 ILE B C 1
ATOM 3929 O O . ILE B 1 188 ? 5.508 -26.734 -24.781 1 94 188 ILE B O 1
ATOM 3933 N N . ASN B 1 189 ? 5.555 -27.25 -22.641 1 90.25 189 ASN B N 1
ATOM 3934 C CA . ASN B 1 189 ? 5.559 -25.859 -22.219 1 90.25 189 ASN B CA 1
ATOM 3935 C C . ASN B 1 189 ? 6.801 -25.125 -22.719 1 90.25 189 ASN B C 1
ATOM 3937 O O . ASN B 1 189 ? 6.742 -23.922 -23.016 1 90.25 189 ASN B O 1
ATOM 3941 N N . GLU B 1 190 ? 7.891 -25.781 -22.875 1 92 190 GLU B N 1
ATOM 3942 C CA . GLU B 1 190 ? 9.141 -25.188 -23.328 1 92 190 GLU B CA 1
ATOM 3943 C C . GLU B 1 190 ? 9.195 -25.094 -24.844 1 92 190 GLU B C 1
ATOM 3945 O O . GLU B 1 190 ? 10.055 -24.391 -25.391 1 92 190 GLU B O 1
ATOM 3950 N N . ASN B 1 191 ? 8.219 -25.734 -25.547 1 95.94 191 ASN B N 1
ATOM 3951 C CA . ASN B 1 191 ? 8.305 -25.844 -27 1 95.94 191 ASN B CA 1
ATOM 3952 C C . ASN B 1 191 ? 6.961 -25.562 -27.656 1 95.94 191 ASN B C 1
ATOM 3954 O O . ASN B 1 191 ? 6.605 -26.203 -28.641 1 95.94 191 ASN B O 1
ATOM 3958 N N . LEU B 1 192 ? 6.23 -24.641 -27.156 1 95.12 192 LEU B N 1
ATOM 3959 C CA . LEU B 1 192 ? 4.863 -24.406 -27.609 1 95.12 192 LEU B CA 1
ATOM 3960 C C . LEU B 1 192 ? 4.836 -23.953 -29.062 1 95.12 192 LEU B C 1
ATOM 3962 O O . LEU B 1 192 ? 3.869 -24.219 -29.781 1 95.12 192 LEU B O 1
ATOM 3966 N N . GLY B 1 193 ? 5.848 -23.297 -29.516 1 95.56 193 GLY B N 1
ATOM 3967 C CA . GLY B 1 193 ? 5.898 -22.797 -30.891 1 95.56 193 GLY B CA 1
ATOM 3968 C C . GLY B 1 193 ? 6.395 -23.828 -31.875 1 95.56 193 GLY B C 1
ATOM 3969 O O . GLY B 1 193 ? 6.434 -23.578 -33.094 1 95.56 193 GLY B O 1
ATOM 3970 N N . ARG B 1 194 ? 6.77 -24.969 -31.484 1 95.44 194 ARG B N 1
ATOM 3971 C CA . ARG B 1 194 ? 7.367 -26.016 -32.312 1 95.44 194 ARG B CA 1
ATOM 3972 C C . ARG B 1 194 ? 6.371 -27.141 -32.562 1 95.44 194 ARG B C 1
ATOM 3974 O O . ARG B 1 194 ? 5.184 -27.016 -32.281 1 95.44 194 ARG B O 1
ATOM 3981 N N . ASP B 1 195 ? 6.852 -28.141 -33.344 1 95.75 195 ASP B N 1
ATOM 3982 C CA . ASP B 1 195 ? 6.012 -29.312 -33.625 1 95.75 195 ASP B CA 1
ATOM 3983 C C . ASP B 1 195 ? 5.738 -30.109 -32.344 1 95.75 195 ASP B C 1
ATOM 3985 O O . ASP B 1 195 ? 6.668 -30.641 -31.734 1 95.75 195 ASP B O 1
ATOM 3989 N N . LEU B 1 196 ? 4.43 -30.141 -32 1 97.38 196 LEU B N 1
ATOM 3990 C CA . LEU B 1 196 ? 4.02 -30.891 -30.812 1 97.38 196 LEU B CA 1
ATOM 3991 C C . LEU B 1 196 ? 2.961 -31.938 -31.172 1 97.38 196 LEU B C 1
ATOM 3993 O O . LEU B 1 196 ? 2.049 -32.188 -30.391 1 97.38 196 LEU B O 1
ATOM 3997 N N . SER B 1 197 ? 3.094 -32.5 -32.375 1 95.69 197 SER B N 1
ATOM 3998 C CA . SER B 1 197 ? 2.182 -33.562 -32.781 1 95.69 197 SER B CA 1
ATOM 3999 C C . SER B 1 197 ? 2.346 -34.781 -31.875 1 95.69 197 SER B C 1
ATOM 4001 O O . SER B 1 197 ? 3.418 -35 -31.312 1 95.69 197 SER B O 1
ATOM 4003 N N . ILE B 1 198 ? 1.227 -35.5 -31.828 1 95.69 198 ILE B N 1
ATOM 4004 C CA . ILE B 1 198 ? 1.238 -36.719 -31.016 1 95.69 198 ILE B CA 1
ATOM 4005 C C . ILE B 1 198 ? 2.367 -37.656 -31.469 1 95.69 198 ILE B C 1
ATOM 4007 O O . ILE B 1 198 ? 3.055 -38.25 -30.641 1 95.69 198 ILE B O 1
ATOM 4011 N N . ASP B 1 199 ? 2.578 -37.688 -32.719 1 95.88 199 ASP B N 1
ATOM 4012 C CA . ASP B 1 199 ? 3.641 -38.531 -33.281 1 95.88 199 ASP B CA 1
ATOM 4013 C C . ASP B 1 199 ? 5.016 -38.062 -32.844 1 95.88 199 ASP B C 1
ATOM 4015 O O . ASP B 1 199 ? 5.852 -38.844 -32.406 1 95.88 199 ASP B O 1
ATOM 4019 N N . HIS B 1 200 ? 5.215 -36.812 -32.938 1 96.5 200 HIS B N 1
ATOM 4020 C CA . HIS B 1 200 ? 6.496 -36.25 -32.531 1 96.5 200 HIS B CA 1
ATOM 4021 C C . HIS B 1 200 ? 6.77 -36.469 -31.062 1 96.5 200 HIS B C 1
ATOM 4023 O O . HIS B 1 200 ? 7.879 -36.844 -30.688 1 96.5 200 HIS B O 1
ATOM 4029 N N . LEU B 1 201 ? 5.754 -36.219 -30.219 1 96.94 201 LEU B N 1
ATOM 4030 C CA . LEU B 1 201 ? 5.906 -36.375 -28.781 1 96.94 201 LEU B CA 1
ATOM 4031 C C . LEU B 1 201 ? 6.152 -37.844 -28.406 1 96.94 201 LEU B C 1
ATOM 4033 O O . LEU B 1 201 ? 6.996 -38.125 -27.547 1 96.94 201 LEU B O 1
ATOM 4037 N N . ALA B 1 202 ? 5.418 -38.719 -29 1 96.12 202 ALA B N 1
ATOM 4038 C CA . ALA B 1 202 ? 5.605 -40.156 -28.75 1 96.12 202 ALA B CA 1
ATOM 4039 C C . ALA B 1 202 ? 7.031 -40.594 -29.078 1 96.12 202 ALA B C 1
ATOM 4041 O O . ALA B 1 202 ? 7.648 -41.344 -28.344 1 96.12 202 ALA B O 1
ATOM 4042 N N . ASP B 1 203 ? 7.566 -40.125 -30.188 1 95.75 203 ASP B N 1
ATOM 4043 C CA . ASP B 1 203 ? 8.922 -40.438 -30.625 1 95.75 203 ASP B CA 1
ATOM 4044 C C . ASP B 1 203 ? 9.961 -39.844 -29.672 1 95.75 203 ASP B C 1
ATOM 4046 O O . ASP B 1 203 ? 10.953 -40.469 -29.344 1 95.75 203 ASP B O 1
ATOM 4050 N N . THR B 1 204 ? 9.727 -38.625 -29.266 1 95.44 204 THR B N 1
ATOM 4051 C CA . THR B 1 204 ? 10.641 -37.906 -28.391 1 95.44 204 THR B CA 1
ATOM 4052 C C . THR B 1 204 ? 10.781 -38.625 -27.047 1 95.44 204 THR B C 1
ATOM 4054 O O . THR B 1 204 ? 11.875 -38.656 -26.484 1 95.44 204 THR B O 1
ATOM 4057 N N . PHE B 1 205 ? 9.68 -39.188 -26.547 1 95.31 205 PHE B N 1
ATOM 4058 C CA . PHE B 1 205 ? 9.688 -39.75 -25.203 1 95.31 205 PHE B CA 1
ATOM 4059 C C . PHE B 1 205 ? 9.695 -41.25 -25.266 1 95.31 205 PHE B C 1
ATOM 4061 O O . PHE B 1 205 ? 9.633 -41.938 -24.219 1 95.31 205 PHE B O 1
ATOM 4068 N N . TYR B 1 206 ? 9.766 -41.844 -26.406 1 94.06 206 TYR B N 1
ATOM 4069 C CA . TYR B 1 206 ? 9.898 -43.281 -26.656 1 94.06 206 TYR B CA 1
ATOM 4070 C C . TYR B 1 206 ? 8.781 -44.062 -25.969 1 94.06 206 TYR B C 1
ATOM 4072 O O . TYR B 1 206 ? 9.031 -45.031 -25.25 1 94.06 206 TYR B O 1
ATOM 4080 N N . ILE B 1 207 ? 7.547 -43.625 -26.219 1 93.56 207 ILE B N 1
ATOM 4081 C CA . ILE B 1 207 ? 6.348 -44.25 -25.688 1 93.56 207 ILE B CA 1
ATOM 4082 C C . ILE B 1 207 ? 5.289 -44.375 -26.781 1 93.56 207 ILE B C 1
ATOM 4084 O O . ILE B 1 207 ? 5.301 -43.594 -27.75 1 93.56 207 ILE B O 1
ATOM 4088 N N . SER B 1 208 ? 4.469 -45.406 -26.703 1 94.94 208 SER B N 1
ATOM 4089 C CA . SER B 1 208 ? 3.412 -45.531 -27.703 1 94.94 208 SER B CA 1
ATOM 4090 C C . SER B 1 208 ? 2.439 -44.375 -27.656 1 94.94 208 SER B C 1
ATOM 4092 O O . SER B 1 208 ? 2.162 -43.844 -26.578 1 94.94 208 SER B O 1
ATOM 4094 N N . LYS B 1 209 ? 1.949 -43.969 -28.781 1 94.81 209 LYS B N 1
ATOM 4095 C CA . LYS B 1 209 ? 1.008 -42.875 -28.891 1 94.81 209 LYS B CA 1
ATOM 4096 C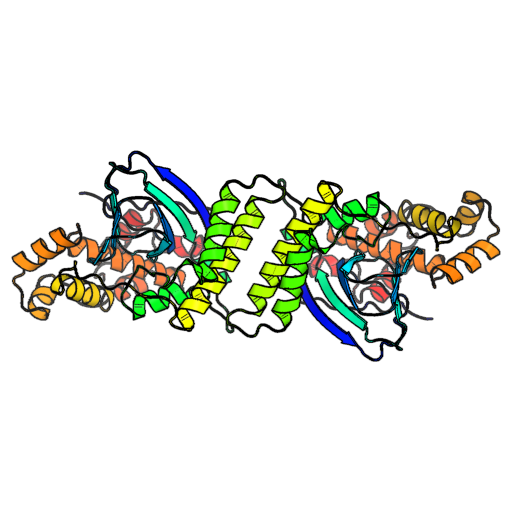 C . LYS B 1 209 ? -0.203 -43.094 -27.984 1 94.81 209 LYS B C 1
ATOM 4098 O O . LYS B 1 209 ? -0.584 -42.188 -27.234 1 94.81 209 LYS B O 1
ATOM 4103 N N . TYR B 1 210 ? -0.715 -44.219 -28.062 1 93.81 210 TYR B N 1
ATOM 4104 C CA . TYR B 1 210 ? -1.937 -44.531 -27.328 1 93.81 210 TYR B CA 1
ATOM 4105 C C . TYR B 1 210 ? -1.696 -44.469 -25.828 1 93.81 210 TYR B C 1
ATOM 4107 O O . TYR B 1 210 ? -2.486 -43.875 -25.078 1 93.81 210 TYR B O 1
ATOM 4115 N N . TYR B 1 211 ? -0.655 -45.094 -25.422 1 94.25 211 TYR B N 1
ATOM 4116 C CA . TYR B 1 211 ? -0.316 -45.094 -24 1 94.25 211 TYR B CA 1
ATOM 4117 C C . TYR B 1 211 ? -0.052 -43.656 -23.5 1 94.25 211 TYR B C 1
ATOM 4119 O O . TYR B 1 211 ? -0.51 -43.281 -22.422 1 94.25 211 TYR B O 1
ATOM 4127 N N . MET B 1 212 ? 0.652 -42.906 -24.25 1 95 212 MET B N 1
ATOM 4128 C CA . MET B 1 212 ? 0.978 -41.531 -23.906 1 95 212 MET B CA 1
ATOM 4129 C C . MET B 1 212 ? -0.288 -40.688 -23.719 1 95 212 MET B C 1
ATOM 4131 O O . MET B 1 212 ? -0.438 -40 -22.719 1 95 212 MET B O 1
ATOM 4135 N N . MET B 1 213 ? -1.149 -40.75 -24.656 1 94.69 213 MET B N 1
ATOM 4136 C CA . MET B 1 213 ? -2.385 -39.969 -24.625 1 94.69 213 MET B CA 1
ATOM 4137 C C . MET B 1 213 ? -3.258 -40.375 -23.438 1 94.69 213 MET B C 1
ATOM 4139 O O . MET B 1 213 ? -3.814 -39.531 -22.75 1 94.69 213 MET B O 1
ATOM 4143 N N . ARG B 1 214 ? -3.35 -41.656 -23.203 1 92.88 214 ARG B N 1
ATOM 4144 C CA . ARG B 1 214 ? -4.141 -42.156 -22.078 1 92.88 214 ARG B CA 1
ATOM 4145 C C . ARG B 1 214 ? -3.553 -41.719 -20.75 1 92.88 214 ARG B C 1
ATOM 4147 O O . ARG B 1 214 ? -4.273 -41.25 -19.875 1 92.88 214 ARG B O 1
ATOM 4154 N N . LEU B 1 215 ? -2.275 -41.938 -20.656 1 90.19 215 LEU B N 1
ATOM 4155 C CA . LEU B 1 215 ? -1.568 -41.562 -19.438 1 90.19 215 LEU B CA 1
ATOM 4156 C C . LEU B 1 215 ? -1.707 -40.062 -19.156 1 90.19 215 LEU B C 1
ATOM 4158 O O . LEU B 1 215 ? -1.936 -39.656 -18 1 90.19 215 LEU B O 1
ATOM 4162 N N . PHE B 1 216 ? -1.506 -39.281 -20.188 1 91.69 216 PHE B N 1
ATOM 4163 C CA . PHE B 1 216 ? -1.599 -37.844 -20.062 1 91.69 216 PHE B CA 1
ATOM 4164 C C . PHE B 1 216 ? -2.98 -37.406 -19.578 1 91.69 216 PHE B C 1
ATOM 4166 O O . PHE B 1 216 ? -3.102 -36.625 -18.625 1 91.69 216 PHE B O 1
ATOM 4173 N N . LYS B 1 217 ? -3.975 -37.938 -20.125 1 88.56 217 LYS B N 1
ATOM 4174 C CA . LYS B 1 217 ? -5.348 -37.594 -19.75 1 88.56 217 LYS B CA 1
ATOM 4175 C C . LYS B 1 217 ? -5.66 -38.031 -18.328 1 88.56 217 LYS B C 1
ATOM 4177 O O . LYS B 1 217 ? -6.312 -37.312 -17.578 1 88.56 217 LYS B O 1
ATOM 4182 N N . GLN B 1 218 ? -5.207 -39.188 -18.016 1 83.62 218 GLN B N 1
ATOM 4183 C CA . GLN B 1 218 ? -5.434 -39.719 -16.672 1 83.62 218 GLN B CA 1
ATOM 4184 C C . GLN B 1 218 ? -4.797 -38.844 -15.609 1 83.62 218 GLN B C 1
ATOM 4186 O O . GLN B 1 218 ? -5.395 -38.594 -14.562 1 83.62 218 GLN B O 1
ATOM 4191 N N . GLU B 1 219 ? -3.582 -38.406 -15.953 1 80.38 219 GLU B N 1
ATOM 4192 C CA . GLU B 1 219 ? -2.793 -37.688 -14.961 1 80.38 219 GLU B CA 1
ATOM 4193 C C . GLU B 1 219 ? -3.17 -36.188 -14.922 1 80.38 219 GLU B C 1
ATOM 4195 O O . GLU B 1 219 ? -3.035 -35.531 -13.883 1 80.38 219 GLU B O 1
ATOM 4200 N N . THR B 1 220 ? -3.594 -35.688 -16.062 1 81.12 220 THR B N 1
ATOM 4201 C CA . THR B 1 220 ? -3.795 -34.25 -16.125 1 81.12 220 THR B CA 1
ATOM 4202 C C . THR B 1 220 ? -5.277 -33.906 -16.266 1 81.12 220 THR B C 1
ATOM 4204 O O . THR B 1 220 ? -5.688 -32.75 -16.031 1 81.12 220 THR B O 1
ATOM 4207 N N . GLY B 1 221 ? -6.008 -34.812 -16.688 1 77.5 221 GLY B N 1
ATOM 4208 C CA . GLY B 1 221 ? -7.422 -34.594 -16.938 1 77.5 221 GLY B CA 1
ATOM 4209 C C . GLY B 1 221 ? -7.707 -34.031 -18.312 1 77.5 221 GLY B C 1
ATOM 4210 O O . GLY B 1 221 ? -8.867 -33.938 -18.719 1 77.5 221 GLY B O 1
ATOM 4211 N N . TYR B 1 222 ? -6.672 -33.812 -19.094 1 82.69 222 TYR B N 1
ATOM 4212 C CA . TYR B 1 222 ? -6.828 -33.25 -20.406 1 82.69 222 TYR B CA 1
ATOM 4213 C C . TYR B 1 222 ? -6.238 -34.125 -21.484 1 82.69 222 TYR B C 1
ATOM 4215 O O . TYR B 1 222 ? -5.328 -34.938 -21.219 1 82.69 222 TYR B O 1
ATOM 4223 N N . THR B 1 223 ? -6.906 -33.906 -22.641 1 90.31 223 THR B N 1
ATOM 4224 C CA . THR B 1 223 ? -6.203 -34.469 -23.781 1 90.31 223 THR B CA 1
ATOM 4225 C C . THR B 1 223 ? -4.98 -33.625 -24.141 1 90.31 223 THR B C 1
ATOM 4227 O O . THR B 1 223 ? -4.953 -32.438 -23.891 1 90.31 223 THR B O 1
ATOM 4230 N N . MET B 1 224 ? -4.055 -34.281 -24.703 1 92.5 224 MET B N 1
ATOM 4231 C CA . MET B 1 224 ? -2.824 -33.594 -25.094 1 92.5 224 MET B CA 1
ATOM 4232 C C . MET B 1 224 ? -3.117 -32.438 -26.078 1 92.5 224 MET B C 1
ATOM 4234 O O . MET B 1 224 ? -2.59 -31.344 -25.938 1 92.5 224 MET B O 1
ATOM 4238 N N . GLY B 1 225 ? -3.914 -32.719 -27.016 1 92.12 225 GLY B N 1
ATOM 4239 C CA . GLY B 1 225 ? -4.27 -31.719 -28 1 92.12 225 GLY B CA 1
ATOM 4240 C C . GLY B 1 225 ? -4.883 -30.469 -27.391 1 92.12 225 GLY B C 1
ATOM 4241 O O . GLY B 1 225 ? -4.5 -29.359 -27.734 1 92.12 225 GLY B O 1
ATOM 4242 N N . ARG B 1 226 ? -5.793 -30.719 -26.547 1 89.5 226 ARG B N 1
ATOM 4243 C CA . ARG B 1 226 ? -6.457 -29.594 -25.875 1 89.5 226 ARG B CA 1
ATOM 4244 C C . ARG B 1 226 ? -5.473 -28.797 -25.031 1 89.5 226 ARG B C 1
ATOM 4246 O O . ARG B 1 226 ? -5.512 -27.562 -25.016 1 89.5 226 ARG B O 1
ATOM 4253 N N . TYR B 1 227 ? -4.691 -29.531 -24.297 1 90.56 227 TYR B N 1
ATOM 4254 C CA . TYR B 1 227 ? -3.691 -28.875 -23.453 1 90.56 227 TYR B CA 1
ATOM 4255 C C . TYR B 1 227 ? -2.764 -28 -24.281 1 90.56 227 TYR B C 1
ATOM 4257 O O . TYR B 1 227 ? -2.539 -26.828 -23.938 1 90.56 227 TYR B O 1
ATOM 4265 N N . ILE B 1 228 ? -2.275 -28.531 -25.328 1 94.12 228 ILE B N 1
ATOM 4266 C CA . ILE B 1 228 ? -1.34 -27.828 -26.188 1 94.12 228 ILE B CA 1
ATOM 4267 C C . ILE B 1 228 ? -2.023 -26.594 -26.781 1 94.12 228 ILE B C 1
ATOM 4269 O O . ILE B 1 228 ? -1.469 -25.5 -26.766 1 94.12 228 ILE B O 1
ATOM 4273 N N . SER B 1 229 ? -3.186 -26.797 -27.266 1 92.19 229 SER B N 1
ATOM 4274 C CA . SER B 1 229 ? -3.922 -25.688 -27.875 1 92.19 229 SER B CA 1
ATOM 4275 C C . SER B 1 229 ? 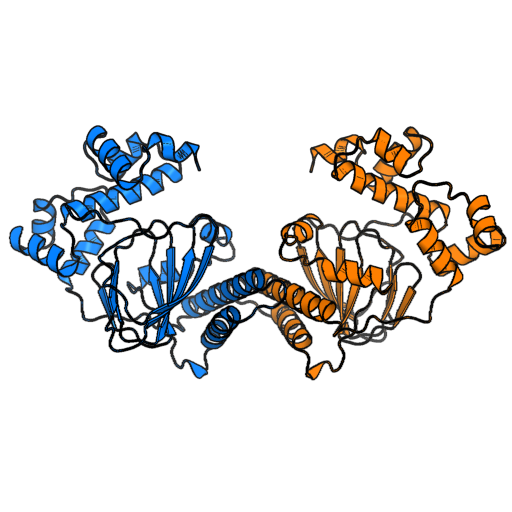-4.156 -24.562 -26.875 1 92.19 229 SER B C 1
ATOM 4277 O O . SER B 1 229 ? -3.961 -23.391 -27.203 1 92.19 229 SER B O 1
ATOM 4279 N N . GLN B 1 230 ? -4.57 -24.984 -25.75 1 88.25 230 GLN B N 1
ATOM 4280 C CA . GLN B 1 230 ? -4.852 -23.984 -24.719 1 88.25 230 GLN B CA 1
ATOM 4281 C C . GLN B 1 230 ? -3.588 -23.219 -24.344 1 88.25 230 GLN B C 1
ATOM 4283 O O . GLN B 1 230 ? -3.615 -21.984 -24.203 1 88.25 230 GLN B O 1
ATOM 4288 N N . LYS B 1 231 ? -2.549 -23.891 -24.109 1 91.19 231 LYS B N 1
ATOM 4289 C CA . LYS B 1 231 ? -1.291 -23.25 -23.734 1 91.19 231 LYS B CA 1
ATOM 4290 C C . LYS B 1 231 ? -0.79 -22.328 -24.844 1 91.19 231 LYS B C 1
ATOM 4292 O O . LYS B 1 231 ? -0.252 -21.25 -24.562 1 91.19 231 LYS B O 1
ATOM 4297 N N . ARG B 1 232 ? -0.974 -22.766 -26.047 1 93.81 232 ARG B N 1
ATOM 4298 C CA . ARG B 1 232 ? -0.581 -21.938 -27.172 1 93.81 232 ARG B CA 1
ATOM 4299 C C . ARG B 1 232 ? -1.41 -20.656 -27.219 1 93.81 232 ARG B C 1
ATOM 4301 O O . ARG B 1 232 ? -0.878 -19.578 -27.484 1 93.81 232 ARG B O 1
ATOM 4308 N N . LEU B 1 233 ? -2.676 -20.781 -27 1 91.44 233 LEU B N 1
ATOM 4309 C CA . LEU B 1 233 ? -3.553 -19.625 -27.016 1 91.44 233 LEU B CA 1
ATOM 4310 C C . LEU B 1 233 ? -3.166 -18.641 -25.906 1 91.44 233 LEU B C 1
ATOM 4312 O O . LEU B 1 233 ? -3.182 -17.422 -26.125 1 91.44 233 LEU B O 1
ATOM 4316 N N . LEU B 1 234 ? -2.855 -19.172 -24.828 1 87.56 234 LEU B N 1
ATOM 4317 C CA . LEU B 1 234 ? -2.449 -18.344 -23.703 1 87.56 234 LEU B CA 1
ATOM 4318 C C . LEU B 1 234 ? -1.149 -17.609 -24 1 87.56 234 LEU B C 1
ATOM 4320 O O . LEU B 1 234 ? -1.022 -16.422 -23.719 1 87.56 234 LEU B O 1
ATOM 4324 N N . LEU B 1 235 ? -0.235 -18.297 -24.547 1 90.5 235 LEU B N 1
ATOM 4325 C CA . LEU B 1 235 ? 1.01 -17.672 -24.984 1 90.5 235 LEU B CA 1
ATOM 4326 C C . LEU B 1 235 ? 0.741 -16.578 -26.016 1 90.5 235 LEU B C 1
ATOM 4328 O O . LEU B 1 235 ? 1.348 -15.5 -25.953 1 90.5 235 LEU B O 1
ATOM 4332 N N . ALA B 1 236 ? -0.109 -16.891 -26.875 1 93.06 236 ALA B N 1
ATOM 4333 C CA . ALA B 1 236 ? -0.459 -15.906 -27.906 1 93.06 236 ALA B CA 1
ATOM 4334 C C . ALA B 1 236 ? -1.021 -14.633 -27.281 1 93.06 236 ALA B C 1
ATOM 4336 O O . ALA B 1 236 ? -0.678 -13.523 -27.703 1 93.06 236 ALA B O 1
ATOM 4337 N N . LYS B 1 237 ? -1.85 -14.805 -26.375 1 88.5 237 LYS B N 1
ATOM 4338 C CA . LYS B 1 237 ? -2.422 -13.648 -25.703 1 88.5 237 LYS B CA 1
ATOM 4339 C C . LYS B 1 237 ? -1.335 -12.789 -25.062 1 88.5 237 LYS B C 1
ATOM 4341 O O . LYS B 1 237 ? -1.356 -11.562 -25.172 1 88.5 237 LYS B O 1
ATOM 4346 N N . ASP B 1 238 ? -0.443 -13.453 -24.406 1 84.75 238 ASP B N 1
ATOM 4347 C CA . ASP B 1 238 ? 0.668 -12.742 -23.781 1 84.75 238 ASP B CA 1
ATOM 4348 C C . ASP B 1 238 ? 1.477 -11.961 -24.828 1 84.75 238 ASP B C 1
ATOM 4350 O O . ASP B 1 238 ? 1.872 -10.82 -24.578 1 84.75 238 ASP B O 1
ATOM 4354 N N . LEU B 1 239 ? 1.714 -12.578 -25.906 1 90.88 239 LEU B N 1
ATOM 4355 C CA . LEU B 1 239 ? 2.475 -11.945 -26.984 1 90.88 239 LEU B CA 1
ATOM 4356 C C . LEU B 1 239 ? 1.731 -10.734 -27.531 1 90.88 239 LEU B C 1
ATOM 4358 O O . LEU B 1 239 ? 2.326 -9.672 -27.734 1 90.88 239 LEU B O 1
ATOM 4362 N N . ILE B 1 240 ? 0.489 -10.875 -27.719 1 91.12 240 ILE B N 1
ATOM 4363 C CA . ILE B 1 240 ? -0.33 -9.797 -28.266 1 91.12 240 ILE B CA 1
ATOM 4364 C C . ILE B 1 240 ? -0.343 -8.625 -27.281 1 91.12 240 ILE B C 1
ATOM 4366 O O . ILE B 1 240 ? -0.165 -7.473 -27.688 1 91.12 240 ILE B O 1
ATOM 4370 N N . LEU B 1 241 ? -0.524 -8.914 -26.078 1 83 241 LEU B N 1
ATOM 4371 C CA . LEU B 1 241 ? -0.556 -7.883 -25.047 1 83 241 LEU B CA 1
ATOM 4372 C C . LEU B 1 241 ? 0.79 -7.172 -24.953 1 83 241 LEU B C 1
ATOM 4374 O O . LEU B 1 241 ? 0.856 -6.016 -24.531 1 83 241 LEU B O 1
ATOM 4378 N N . SER B 1 242 ? 1.812 -7.836 -25.391 1 85.94 242 SER B N 1
ATOM 4379 C CA . SER B 1 242 ? 3.15 -7.254 -25.359 1 85.94 242 SER B CA 1
ATOM 4380 C C . SER B 1 242 ? 3.441 -6.465 -26.625 1 85.94 242 SER B C 1
ATOM 4382 O O . SER B 1 242 ? 4.527 -5.902 -26.781 1 85.94 242 SER B O 1
ATOM 4384 N N . GLY B 1 243 ? 2.502 -6.469 -27.547 1 88.19 243 GLY B N 1
ATOM 4385 C CA . GLY B 1 243 ? 2.635 -5.617 -28.719 1 88.19 243 GLY B CA 1
ATOM 4386 C C . GLY B 1 243 ? 2.852 -6.398 -30 1 88.19 243 GLY B C 1
ATOM 4387 O O . GLY B 1 243 ? 2.955 -5.812 -31.078 1 88.19 243 GLY B O 1
ATOM 4388 N N . VAL B 1 244 ? 2.939 -7.699 -29.984 1 92.56 244 VAL B N 1
ATOM 4389 C CA . VAL B 1 244 ? 3.141 -8.531 -31.172 1 92.56 244 VAL B CA 1
ATOM 4390 C C . VAL B 1 244 ? 1.853 -8.586 -31.984 1 92.56 244 VAL B C 1
ATOM 4392 O O . VAL B 1 244 ? 0.769 -8.797 -31.438 1 92.56 244 VAL B O 1
ATOM 4395 N N . PRO B 1 245 ? 1.997 -8.352 -33.25 1 93.75 245 PRO B N 1
ATOM 4396 C CA . PRO B 1 245 ? 0.801 -8.461 -34.094 1 93.75 245 PRO B CA 1
ATOM 4397 C C . PRO B 1 245 ? 0.136 -9.828 -34 1 93.75 245 PRO B C 1
ATOM 4399 O O . PRO B 1 245 ? 0.826 -10.852 -33.906 1 93.75 245 PRO B O 1
ATOM 4402 N N . SER B 1 246 ? -1.156 -9.891 -34.125 1 94.44 246 SER B N 1
ATOM 4403 C CA . SER B 1 246 ? -1.951 -11.094 -33.906 1 94.44 246 SER B CA 1
ATOM 4404 C C . SER B 1 246 ? -1.536 -12.211 -34.844 1 94.44 246 SER B C 1
ATOM 4406 O O . SER B 1 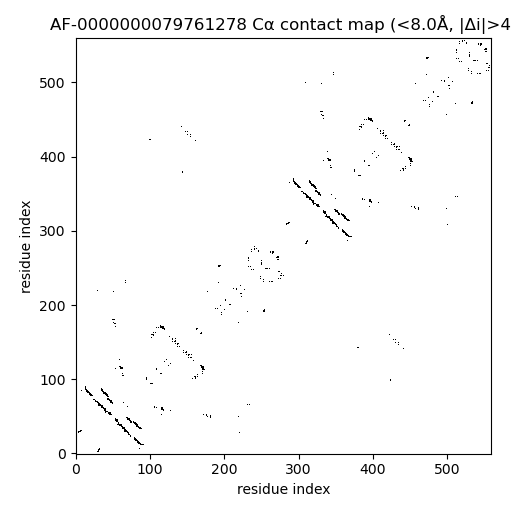246 ? -1.456 -13.375 -34.438 1 94.44 246 SER B O 1
ATOM 4408 N N . THR B 1 247 ? -1.272 -11.812 -36.094 1 94.38 247 THR B N 1
ATOM 4409 C CA . THR B 1 247 ? -0.879 -12.812 -37.062 1 94.38 247 THR B CA 1
ATOM 4410 C C . THR B 1 247 ? 0.466 -13.43 -36.719 1 94.38 247 THR B C 1
ATOM 4412 O O . THR B 1 247 ? 0.638 -14.648 -36.781 1 94.38 247 THR B O 1
ATOM 4415 N N . GLN B 1 248 ? 1.361 -12.625 -36.344 1 95.75 248 GLN B N 1
ATOM 4416 C CA . GLN B 1 248 ? 2.674 -13.117 -35.938 1 95.75 248 GLN B CA 1
ATOM 4417 C C . GLN B 1 248 ? 2.57 -13.984 -34.688 1 95.75 248 GLN B C 1
ATOM 4419 O O . GLN B 1 248 ? 3.215 -15.031 -34.594 1 95.75 248 GLN B O 1
ATOM 4424 N N . ALA B 1 249 ? 1.778 -13.562 -33.75 1 96.31 249 ALA B N 1
ATOM 4425 C CA . ALA B 1 249 ? 1.564 -14.32 -32.5 1 96.31 249 ALA B CA 1
ATOM 4426 C C . ALA B 1 249 ? 0.995 -15.703 -32.812 1 96.31 249 ALA B C 1
ATOM 4428 O O . ALA B 1 249 ? 1.392 -16.688 -32.188 1 96.31 249 ALA B O 1
ATOM 4429 N N . CYS B 1 250 ? 0.1 -15.766 -33.75 1 95.94 250 CYS B N 1
ATOM 4430 C CA . CYS B 1 250 ? -0.52 -17.016 -34.188 1 95.94 250 CYS B CA 1
ATOM 4431 C C . CYS B 1 250 ? 0.536 -18.031 -34.594 1 95.94 250 CYS B C 1
ATOM 4433 O O . CYS B 1 250 ? 0.57 -19.141 -34.062 1 95.94 250 CYS B O 1
ATOM 4435 N N . PHE B 1 251 ? 1.448 -17.578 -35.375 1 95.62 251 PHE B N 1
ATOM 4436 C CA . PHE B 1 251 ? 2.426 -18.516 -35.906 1 95.62 251 PHE B CA 1
ATOM 4437 C C . PHE B 1 251 ? 3.57 -18.75 -34.938 1 95.62 251 PHE B C 1
ATOM 4439 O O . PHE B 1 251 ? 4.109 -19.844 -34.875 1 95.62 251 PHE B O 1
ATOM 4446 N N . ASP B 1 252 ? 3.875 -17.797 -34.188 1 95.94 252 ASP B N 1
ATOM 4447 C CA . ASP B 1 252 ? 4.926 -17.938 -33.156 1 95.94 252 ASP B CA 1
ATOM 4448 C C . ASP B 1 252 ? 4.531 -18.938 -32.094 1 95.94 252 ASP B C 1
ATOM 4450 O O . ASP B 1 252 ? 5.395 -19.609 -31.516 1 95.94 252 ASP B O 1
ATOM 4454 N N . CYS B 1 253 ? 3.232 -19.109 -31.938 1 95.75 253 CYS B N 1
ATOM 4455 C CA . CYS B 1 253 ? 2.758 -19.984 -30.875 1 95.75 253 CYS B CA 1
ATOM 4456 C C . CYS B 1 253 ? 2.488 -21.375 -31.391 1 95.75 253 CYS B C 1
ATOM 4458 O O . CYS B 1 253 ? 2.162 -22.281 -30.625 1 95.75 253 CYS B O 1
ATOM 4460 N N . GLY B 1 254 ? 2.611 -21.516 -32.656 1 95.19 254 GLY B N 1
ATOM 4461 C CA . GLY B 1 254 ? 2.596 -22.875 -33.188 1 95.19 254 GLY B CA 1
ATOM 4462 C C . GLY B 1 254 ? 1.329 -23.203 -33.969 1 95.19 254 GLY B C 1
ATOM 4463 O O . GLY B 1 254 ? 1.145 -24.328 -34.406 1 95.19 254 GLY B O 1
ATOM 4464 N N . PHE B 1 255 ? 0.47 -22.281 -34.125 1 95.25 255 PHE B N 1
ATOM 4465 C CA . PHE B 1 255 ? -0.705 -22.516 -34.969 1 95.25 255 PHE B CA 1
ATOM 4466 C C . PHE B 1 255 ? -0.338 -22.5 -36.438 1 95.25 255 PHE B C 1
ATOM 4468 O O . PHE B 1 255 ? 0.53 -21.734 -36.844 1 95.25 255 PHE B O 1
ATOM 4475 N N . LYS B 1 256 ? -0.998 -23.312 -37.156 1 93.06 256 LYS B N 1
ATOM 4476 C CA . LYS B 1 256 ? -0.697 -23.422 -38.562 1 93.06 256 LYS B CA 1
ATOM 4477 C C . LYS B 1 256 ? -1.672 -22.594 -39.406 1 93.06 256 LYS B C 1
ATOM 4479 O O . LYS B 1 256 ? -1.393 -22.281 -40.562 1 93.06 256 LYS B O 1
ATOM 4484 N N . ASP B 1 257 ? -2.809 -22.266 -38.875 1 93.38 257 ASP B N 1
ATOM 4485 C CA . ASP B 1 257 ? -3.881 -21.578 -39.594 1 93.38 257 ASP B CA 1
ATOM 4486 C C . ASP B 1 257 ? -4.484 -20.469 -38.719 1 93.38 257 ASP B C 1
ATOM 4488 O O . ASP B 1 257 ? -4.918 -20.734 -37.594 1 93.38 257 ASP B O 1
ATOM 4492 N N . TYR B 1 258 ? -4.609 -19.25 -39.344 1 94.62 258 TYR B N 1
ATOM 4493 C CA . TYR B 1 258 ? -5.098 -18.109 -38.562 1 94.62 258 TYR B CA 1
ATOM 4494 C C . TYR B 1 258 ? -6.586 -18.25 -38.281 1 94.62 258 TYR B C 1
ATOM 4496 O O . TYR B 1 258 ? -7.055 -17.828 -37.219 1 94.62 258 TYR B O 1
ATOM 4504 N N . SER B 1 259 ? -7.32 -18.859 -39.156 1 94.69 259 SER B N 1
ATOM 4505 C CA . SER B 1 259 ? -8.758 -19.016 -38.969 1 94.69 259 SER B CA 1
ATOM 4506 C C . SER B 1 259 ? -9.047 -19.891 -37.75 1 94.69 259 SER B C 1
ATOM 4508 O O . SER B 1 259 ? -9.898 -19.562 -36.938 1 94.69 259 SER B O 1
ATOM 4510 N N . THR B 1 260 ? -8.312 -20.969 -37.719 1 93.94 260 THR B N 1
ATOM 4511 C CA . THR B 1 260 ? -8.461 -21.859 -36.562 1 93.94 260 THR B CA 1
ATOM 4512 C C . THR B 1 260 ? -8.023 -21.172 -35.281 1 93.94 260 THR B C 1
ATOM 4514 O O . THR B 1 260 ? -8.688 -21.297 -34.25 1 93.94 260 THR B O 1
ATOM 4517 N N . PHE B 1 261 ? -6.934 -20.469 -35.406 1 96 261 PHE B N 1
ATOM 4518 C CA . PHE B 1 261 ? -6.418 -19.719 -34.281 1 96 261 PHE B CA 1
ATOM 4519 C C . PHE B 1 261 ? -7.441 -18.688 -33.812 1 96 261 PHE B C 1
ATOM 4521 O O . PHE B 1 261 ? -7.781 -18.656 -32.625 1 96 261 PHE B O 1
ATOM 4528 N N . SER B 1 262 ? -7.898 -17.906 -34.656 1 94.75 262 SER B N 1
ATOM 4529 C CA . SER B 1 262 ? -8.82 -16.828 -34.344 1 94.75 262 SER B CA 1
ATOM 4530 C C . SER B 1 262 ? -10.102 -17.375 -33.688 1 94.75 262 SER B C 1
ATOM 4532 O O . SER B 1 262 ? -10.594 -16.812 -32.719 1 94.75 262 SER B O 1
ATOM 4534 N N . ARG B 1 263 ? -10.609 -18.469 -34.188 1 94.25 263 ARG B N 1
ATOM 4535 C CA . ARG B 1 263 ? -11.812 -19.078 -33.656 1 94.25 263 ARG B CA 1
ATOM 4536 C C . ARG B 1 263 ? -11.57 -19.625 -32.25 1 94.25 263 ARG B C 1
ATOM 4538 O O . ARG B 1 263 ? -12.383 -19.406 -31.328 1 94.25 263 ARG B O 1
ATOM 4545 N N . SER B 1 264 ? -10.5 -20.312 -32.094 1 93.12 264 SER B N 1
ATOM 4546 C CA . SER B 1 264 ? -10.156 -20.875 -30.812 1 93.12 264 SER B CA 1
ATOM 4547 C C . SER B 1 264 ? -9.883 -19.781 -29.781 1 93.12 264 SER B C 1
ATOM 4549 O O . SER B 1 264 ? -10.25 -19.922 -28.609 1 93.12 264 SER B O 1
ATOM 4551 N N . TYR B 1 265 ? -9.211 -18.781 -30.234 1 93 265 TYR B N 1
ATOM 4552 C CA . TYR B 1 265 ? -8.914 -17.625 -29.375 1 93 265 TYR B CA 1
ATOM 4553 C C . TYR B 1 265 ? -10.195 -16.969 -28.891 1 93 265 TYR B C 1
ATOM 4555 O O . TYR B 1 265 ? -10.352 -16.734 -27.688 1 93 265 TYR B O 1
ATOM 4563 N N . LYS B 1 266 ? -11.062 -16.719 -29.703 1 90.94 266 LYS B N 1
ATOM 4564 C CA . LYS B 1 266 ? -12.344 -16.109 -29.344 1 90.94 266 LYS B CA 1
ATOM 4565 C C . LYS B 1 266 ? -13.148 -17.016 -28.422 1 90.94 266 LYS B C 1
ATOM 4567 O O . LYS B 1 266 ? -13.797 -16.547 -27.484 1 90.94 266 LYS B O 1
ATOM 4572 N N . ALA B 1 267 ? -13.148 -18.234 -28.75 1 86.94 267 ALA B N 1
ATOM 4573 C CA . ALA B 1 267 ? -13.867 -19.203 -27.922 1 86.94 267 ALA B CA 1
ATOM 4574 C C . ALA B 1 267 ? -13.344 -19.203 -26.5 1 86.94 267 ALA B C 1
ATOM 4576 O O . ALA B 1 267 ? -14.117 -19.297 -25.547 1 86.94 267 ALA B O 1
ATOM 4577 N N . LEU B 1 268 ? -12.055 -19.109 -26.406 1 81.25 268 LEU B N 1
ATOM 4578 C CA . LEU B 1 268 ? -11.438 -19.203 -25.078 1 81.25 268 LEU B CA 1
ATOM 4579 C C . LEU B 1 268 ? -11.562 -17.875 -24.328 1 81.25 268 LEU B C 1
ATOM 4581 O O . LEU B 1 268 ? -11.844 -17.875 -23.125 1 81.25 268 LEU B O 1
ATOM 4585 N N . PHE B 1 269 ? -11.352 -16.719 -25 1 80.25 269 PHE B N 1
ATOM 4586 C CA . PHE B 1 269 ? -11.18 -15.453 -24.297 1 80.25 269 PHE B CA 1
ATOM 4587 C C . PHE B 1 269 ? -12.406 -14.562 -24.469 1 80.25 269 PHE B C 1
ATOM 4589 O O . PHE B 1 269 ? -12.516 -13.516 -23.828 1 80.25 269 PHE B O 1
ATOM 4596 N N . GLY B 1 270 ? -13.266 -14.914 -25.281 1 81.81 270 GLY B N 1
ATOM 4597 C CA . GLY B 1 270 ? -14.484 -14.156 -25.484 1 81.81 270 GLY B CA 1
ATOM 4598 C C . GLY B 1 270 ? -14.289 -12.93 -26.359 1 81.81 270 GLY B C 1
ATOM 4599 O O . GLY B 1 270 ? -15.219 -12.156 -26.578 1 81.81 270 GLY B O 1
ATOM 4600 N N . GLU B 1 271 ? -13.109 -12.719 -26.797 1 85.19 271 GLU B N 1
ATOM 4601 C CA . GLU B 1 271 ? -12.758 -11.633 -27.703 1 85.19 271 GLU B CA 1
ATOM 4602 C C . GLU B 1 271 ? -11.789 -12.102 -28.781 1 85.19 271 GLU B C 1
ATOM 4604 O O . GLU B 1 271 ? -11.094 -13.109 -28.609 1 85.19 271 GLU B O 1
ATOM 4609 N N . SER B 1 272 ? -11.773 -11.352 -29.844 1 90.56 272 SER B N 1
ATOM 4610 C CA . SER B 1 272 ? -10.844 -11.695 -30.906 1 90.56 272 SER B CA 1
ATOM 4611 C C . SER B 1 272 ? -9.43 -11.227 -30.594 1 90.56 272 SER B C 1
ATOM 4613 O O . SER B 1 272 ? -9.234 -10.344 -29.766 1 90.56 272 SER B O 1
ATOM 4615 N N . PRO B 1 273 ? -8.422 -11.898 -31.281 1 91.06 273 PRO B N 1
ATOM 4616 C CA . PRO B 1 273 ? -7.043 -11.438 -31.078 1 91.06 273 PRO B CA 1
ATOM 4617 C C . PRO B 1 273 ? -6.863 -9.953 -31.375 1 91.06 273 PRO B C 1
ATOM 4619 O O . PRO B 1 273 ? -6.121 -9.266 -30.672 1 91.06 273 PRO B O 1
ATOM 4622 N N . ARG B 1 274 ? -7.551 -9.32 -32.281 1 85.56 274 ARG B N 1
ATOM 4623 C CA . ARG B 1 274 ? -7.422 -7.922 -32.688 1 85.56 274 ARG B CA 1
ATOM 4624 C C . ARG B 1 274 ? -7.992 -6.992 -31.609 1 85.56 274 ARG B C 1
ATOM 4626 O O . ARG B 1 274 ? -7.504 -5.879 -31.422 1 85.56 274 ARG B O 1
ATOM 4633 N N . GLU B 1 275 ? -8.945 -7.477 -30.922 1 83.5 275 GLU B N 1
ATOM 4634 C CA . GLU B 1 275 ? -9.641 -6.68 -29.906 1 83.5 275 GLU B CA 1
ATOM 4635 C C . GLU B 1 275 ? -8.867 -6.648 -28.594 1 83.5 275 GLU B C 1
ATOM 4637 O O . GLU B 1 275 ? -9.133 -5.809 -27.734 1 83.5 275 GLU B O 1
ATOM 4642 N N . THR B 1 276 ? -8.031 -7.535 -28.438 1 78.5 276 THR B N 1
ATOM 4643 C CA . THR B 1 276 ? -7.293 -7.688 -27.188 1 78.5 276 THR B CA 1
ATOM 4644 C C . THR B 1 276 ? -6.457 -6.441 -26.906 1 78.5 276 THR B C 1
ATOM 4646 O O . THR B 1 276 ? -6.336 -6.027 -25.75 1 78.5 276 THR B O 1
ATOM 4649 N N . LEU B 1 277 ? -5.711 -5.711 -27.812 1 67.5 277 LEU B N 1
ATOM 4650 C CA . LEU B 1 277 ? -4.906 -4.516 -27.594 1 67.5 277 LEU B CA 1
ATOM 4651 C C . LEU B 1 277 ? -5.793 -3.311 -27.297 1 67.5 277 LEU B C 1
ATOM 4653 O O . LEU B 1 277 ? -5.375 -2.387 -26.594 1 67.5 277 LEU B O 1
ATOM 4657 N N . THR B 1 278 ? -6.98 -3.199 -27.891 1 53.56 278 THR B N 1
ATOM 4658 C CA . THR B 1 278 ? -7.785 -1.99 -27.734 1 53.56 278 THR B CA 1
ATOM 4659 C C . THR B 1 278 ? -8.266 -1.832 -26.297 1 53.56 278 THR B C 1
ATOM 4661 O O . THR B 1 278 ? -8.469 -0.712 -25.828 1 53.56 278 THR B O 1
ATOM 4664 N N . PHE B 1 279 ? -8.492 -2.812 -25.734 1 45.69 279 PHE B N 1
ATOM 4665 C CA . PHE B 1 279 ? -9.062 -2.672 -24.391 1 45.69 279 PHE B CA 1
ATOM 4666 C C . PHE B 1 279 ? -7.969 -2.609 -23.344 1 45.69 279 PHE B C 1
ATOM 4668 O O . PHE B 1 279 ? -8.25 -2.373 -22.156 1 45.69 279 PHE B O 1
ATOM 4675 N N . SER B 1 280 ? -6.844 -2.926 -23.609 1 40.75 280 SER B N 1
ATOM 4676 C CA . SER B 1 280 ? -5.855 -2.832 -22.531 1 40.75 280 SER B CA 1
ATOM 4677 C C . SER B 1 280 ? -5.375 -1.396 -22.344 1 40.75 280 SER B C 1
ATOM 4679 O O . SER B 1 280 ? -5.273 -0.642 -23.312 1 40.75 280 SER B O 1
#